Protein AF-0000000085037116 (afdb_homodimer)

Organism: Levilactobacillus brevis (strain ATCC 367 / BCRC 12310 / CIP 105137 / JCM 1170 / LMG 11437 / NCIMB 947 / NCTC 947) (NCBI:txid387344)

Solvent-accessible surface area (backbone atoms only — not comparable to full-atom values): 24821 Å² total; per-residue (Å²): 134,81,80,67,75,76,75,66,84,79,74,69,48,64,52,54,44,51,64,60,70,48,54,74,68,50,36,46,44,48,52,26,29,46,36,23,6,33,44,52,35,49,50,33,51,74,68,63,47,57,73,60,57,62,38,76,63,32,55,80,48,48,65,59,48,30,41,39,28,23,51,41,30,49,51,50,33,28,77,65,63,71,42,79,32,45,73,47,79,44,70,36,85,89,78,62,47,48,45,60,32,36,27,33,80,87,57,38,38,38,30,38,73,44,74,32,85,52,90,77,42,43,65,75,88,40,72,64,55,49,46,48,40,39,54,30,53,45,67,66,70,70,77,80,70,78,76,69,70,75,65,28,42,53,34,35,39,37,34,22,47,101,51,75,50,62,73,42,39,33,38,26,28,59,40,97,82,36,34,60,71,18,68,37,61,48,62,72,66,50,76,74,56,54,75,64,58,52,49,51,30,47,49,52,15,44,51,59,50,62,58,45,74,66,56,51,52,52,48,52,53,47,58,67,71,94,132,83,79,68,76,75,74,65,84,80,74,66,49,64,51,54,44,51,63,60,71,49,53,74,68,50,37,47,45,49,52,27,28,45,38,23,7,31,43,51,34,50,51,34,52,76,69,64,47,56,72,60,57,61,39,76,64,32,54,81,48,47,66,58,50,31,43,39,27,23,51,43,30,48,50,50,34,29,76,66,61,71,42,79,32,45,75,46,80,44,68,36,83,90,77,63,47,48,46,60,33,36,28,33,81,85,57,37,38,38,29,38,73,43,73,32,86,51,91,77,42,42,65,75,89,39,72,63,55,49,47,48,40,40,56,29,56,44,70,67,70,71,78,82,72,77,75,69,70,77,64,28,42,52,34,37,38,36,34,22,52,99,47,75,50,62,73,44,39,31,38,27,28,60,39,97,82,37,32,61,71,17,68,36,61,48,64,72,64,51,76,73,56,54,76,64,57,51,50,49,31,48,50,52,14,41,52,60,48,60,58,43,74,64,57,49,50,51,48,52,54,48,59,68,71,96

Sequence (452 aa):
MKKVPYFSASSKSSQQLVQTLLTNSEQRLLIGIVSAGYQAEKRYVTTNAPDWLRIDRAAKLYPELKNMAVEFSLRRACDRHIIPFSYEIGTIESNKNKYLKLINKDSHVVLTVNQTPSDKRASRNAKFRTNLFDQCENKLVLFDDEVRSEDFMYLELNHGYQTEKPAFTVIGKPDTNGSWEARLNLQNNVQLISAGEKQDIKTTSREVASFSADEFKQYQEFNIEGMKKVPYFSASSKSSQQLVQTLLTNSEQRLLIGIVSAGYQAEKRYVTTNAPDWLRIDRAAKLYPELKNMAVEFSLRRACDRHIIPFSYEIGTIESNKNKYLKLINKDSHVVLTVNQTPSDKRASRNAKFR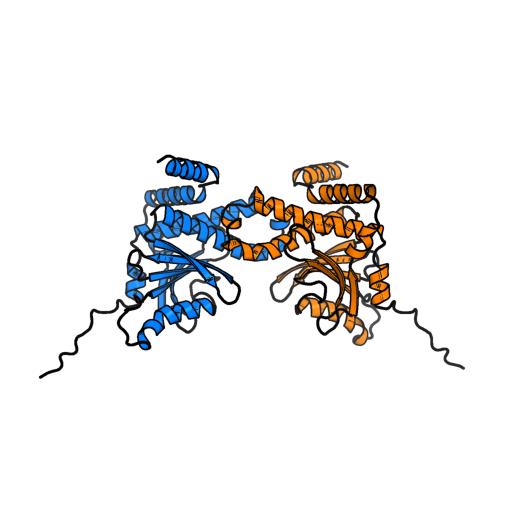TNLFDQCENKLVLFDDEVRSEDFMYLELNHGYQTEKPAFTVIGKPDTNGSWEARLNLQNNVQLISAGEKQDIKTTSREVASFSADEFKQYQEFNIEG

Foldseek 3Di:
DPPPPPPDDPPPQLANCQVVVDDLLLLLLLQLLLLLLLQLLVCCQVPPDDPVCVDPVNVVCSFVSSQVSSLQSVQLCQVVVVHQWHWDWDADPPPRDIFIWTAGPVRQEIETEEEDADPFFADPDDVVVVVVQCCLVVVPPDDPDPPPPRRHHYKYFYFDDPDSHTPWTKIAHHDPVRGGPYMDTSVVSVVVDDPVSNVVSNVVSNVSSVCPPVVVVVVVVVVVVD/DPPPPPPPDPPPQLANCQVVVDDLLLLLLLQLQLLLLLQLLVCCQVPPDDPVCVDPVNVVCSQVSSQVSSLQSVQLCQVVVVHQWHWDWDADPPPRDIFIWTAGPVRQEIETEEEDADPFFADPDDVVLVVVQCCLVVVPPDDPDPPPPRRHHYKYWYFDDPDSHTPWTKIFHHDPVRGGPYMDTSVVSVVVDDPVSNVVSNVVSNCSSVPPPVVVVVVVVVVVVD

Secondary structure (DSSP, 8-state):
--------S----HHHHHHHSS-HHHHHHHHHHHHHHHHHHHHIIIIIS-GGGSSGGGGGGHHHHHHHHHHHHHHHHHHTT-SSEEEEEEE-TTT--EEEEEEETTS-EEEEEEE-S-SSSPPP--HHHHHHHHHHHHTTTS--SS-----PEEEEEEEE-SSSS-SEEEEEEE-TTSSEEEEEETTTTGGGS-HHHHHHHHHHHHHHH---HHHHHHHHHHHHH-/-------------HHHHHHHSS-HHHHHHHHHHHHHHHHHHHHIIIIIS-GGGSSGGGGGGHHHHHHHHHHHHHHHHHHTT-SSEEEEEEE-TTT--EEEEEEETTS-EEEEEEE-S-SSSPPP--HHHHHHHHHHHHTTTS--SS-----PEEEEEEEE-SSSS-SEEEEEEE-TTSSEEEEEETTTTGGGS-HHHHHHHHHHHHHHH---HHHHHHHHHHHHH-

Radius of gyration: 27.89 Å; Cα contacts (8 Å, |Δi|>4): 646; chains: 2; bounding box: 42×100×88 Å

pLDDT: mean 73.47, std 22.2, range [28.2, 96.06]

Nearest PDB structures (foldseek):
  7fiw-assembly1_A  TM=3.037E-01  e=3.972E-02  Wolbachia endosymbiont of Culex quinquefasciatus Pel
  7fiv-assembly1_B  TM=3.360E-01  e=9.199E-02  Wolbachia endosymbiont of Culex pipiens
  7et0-assembly2_C  TM=2.530E-01  e=5.361E-02  Wolbachia endosymbiont of Culex quinquefasciatus Pel
  2yxr-assembly4_A  TM=3.923E-01  e=3.366E+00  Methanocaldococcus jannaschii
  8bqs-assembly1_Dc  TM=2.519E-01  e=2.648E+00  Tetrahymena thermophila SB210

Structure (mmCIF, N/CA/C/O backbone):
data_AF-0000000085037116-model_v1
#
loop_
_entity.id
_entity.type
_entity.pdbx_description
1 polymer 'Uncharacterized protein'
#
loop_
_atom_site.group_PDB
_atom_site.id
_atom_site.type_symbol
_atom_site.label_atom_id
_atom_site.label_alt_id
_atom_site.label_comp_id
_atom_site.label_asym_id
_atom_site.label_entity_id
_atom_site.label_seq_id
_atom_site.pdbx_PDB_ins_code
_atom_site.Cartn_x
_atom_site.Cartn_y
_atom_site.Cartn_z
_atom_site.occupancy
_atom_site.B_iso_or_equiv
_atom_site.auth_seq_id
_atom_site.auth_comp_id
_atom_site.auth_asym_id
_atom_site.auth_atom_id
_atom_site.pdbx_PDB_model_num
ATOM 1 N N . MET A 1 1 ? 7.461 35.625 54.969 1 31.06 1 MET A N 1
ATOM 2 C CA . MET A 1 1 ? 7.57 35.969 53.531 1 31.06 1 MET A CA 1
ATOM 3 C C . MET A 1 1 ? 6.711 35.062 52.688 1 31.06 1 MET A C 1
ATOM 5 O O . MET A 1 1 ? 6.848 33.844 52.75 1 31.06 1 MET A O 1
ATOM 9 N N . LYS A 1 2 ? 5.492 35.531 52.281 1 30.12 2 LYS A N 1
ATOM 10 C CA . LYS A 1 2 ? 4.414 34.812 51.625 1 30.12 2 LYS A CA 1
ATOM 11 C C . LYS A 1 2 ? 4.832 34.344 50.25 1 30.12 2 LYS A C 1
ATOM 13 O O . LYS A 1 2 ? 5.273 35.125 49.406 1 30.12 2 LYS A O 1
ATOM 18 N N . LYS A 1 3 ? 5.293 33.125 50.156 1 38.59 3 LYS A N 1
ATOM 19 C CA . LYS A 1 3 ? 5.602 32.469 48.875 1 38.59 3 LYS A CA 1
ATOM 20 C C . LYS A 1 3 ? 4.492 32.719 47.875 1 38.59 3 LYS A C 1
ATOM 22 O O . LYS A 1 3 ? 3.361 32.281 48.062 1 38.59 3 LYS A O 1
ATOM 27 N N . VAL A 1 4 ? 4.504 33.938 47.312 1 31.28 4 VAL A N 1
ATOM 28 C CA . VAL A 1 4 ? 3.547 34.156 46.219 1 31.28 4 VAL A CA 1
ATOM 29 C C . VAL A 1 4 ? 3.678 33.094 45.156 1 31.28 4 VAL A C 1
ATOM 31 O O . VAL A 1 4 ? 4.773 32.812 44.656 1 31.28 4 VAL A O 1
ATOM 34 N N . PRO A 1 5 ? 2.779 32.156 45.156 1 34.25 5 PRO A N 1
ATOM 35 C CA . PRO A 1 5 ? 2.855 31.109 44.125 1 34.25 5 PRO A CA 1
ATOM 36 C C . PRO A 1 5 ? 3.068 31.688 42.719 1 34.25 5 PRO A C 1
ATOM 38 O O . PRO A 1 5 ? 2.383 32.625 42.312 1 34.25 5 PRO A O 1
ATOM 41 N N . TYR A 1 6 ? 4.266 31.922 42.281 1 29.92 6 TYR A N 1
ATOM 42 C CA . TYR A 1 6 ? 4.586 32.25 40.906 1 29.92 6 TYR A CA 1
ATOM 43 C C . TYR A 1 6 ? 3.686 31.516 39.938 1 29.92 6 TYR A C 1
ATOM 45 O O . TYR A 1 6 ? 3.68 30.281 39.906 1 29.92 6 TYR A O 1
ATOM 53 N N . PHE A 1 7 ? 2.369 31.922 39.781 1 31.59 7 PHE A N 1
ATOM 54 C CA . PHE A 1 7 ? 1.573 31.469 38.625 1 31.59 7 PHE A CA 1
ATOM 55 C C . PHE A 1 7 ? 2.408 31.453 37.375 1 31.59 7 PHE A C 1
ATOM 57 O O . PHE A 1 7 ? 2.916 32.5 36.938 1 31.59 7 PHE A O 1
ATOM 64 N N . SER A 1 8 ? 3.328 30.609 37.188 1 34.94 8 SER A N 1
ATOM 65 C CA . SER A 1 8 ? 4.016 30.422 35.906 1 34.94 8 SER A CA 1
ATOM 66 C C . SER A 1 8 ? 3.109 30.781 34.719 1 34.94 8 SER A C 1
ATOM 68 O O . SER A 1 8 ? 1.883 30.734 34.844 1 34.94 8 SER A O 1
ATOM 70 N N . ALA A 1 9 ? 3.428 31.562 33.781 1 36.31 9 ALA A N 1
ATOM 71 C CA . ALA A 1 9 ? 2.809 31.938 32.5 1 36.31 9 ALA A CA 1
ATOM 72 C C . ALA A 1 9 ? 1.875 30.844 32 1 36.31 9 ALA A C 1
ATOM 74 O O . ALA A 1 9 ? 2.234 29.672 32 1 36.31 9 ALA A O 1
ATOM 75 N N . SER A 1 10 ? 0.5 30.875 31.938 1 38.75 10 SER A N 1
ATOM 76 C CA . SER A 1 10 ? -0.692 30.062 31.703 1 38.75 10 SER A CA 1
ATOM 77 C C . SER A 1 10 ? -0.528 29.172 30.484 1 38.75 10 SER A C 1
ATOM 79 O O . SER A 1 10 ? -0.343 29.656 29.375 1 38.75 10 SER A O 1
ATOM 81 N N . SER A 1 11 ? 0.218 28.031 30.469 1 47.56 11 SER A N 1
ATOM 82 C CA . SER A 1 11 ? 0.245 26.922 29.516 1 47.56 11 SER A CA 1
ATOM 83 C C . SER A 1 11 ? -1.082 26.797 28.766 1 47.56 11 SER A C 1
ATOM 85 O O . SER A 1 11 ? -2.141 26.703 29.391 1 47.56 11 SER A O 1
ATOM 87 N N . LYS A 1 12 ? -1.271 27.578 27.656 1 59.88 12 LYS A N 1
ATOM 88 C CA . LYS A 1 12 ? -2.482 27.453 26.844 1 59.88 12 LYS A CA 1
ATOM 89 C C . LYS A 1 12 ? -3.037 26.031 26.906 1 59.88 12 LYS A C 1
ATOM 91 O O . LYS A 1 12 ? -2.289 25.062 26.75 1 59.88 12 LYS A O 1
ATOM 96 N N . SER A 1 13 ? -4.25 25.906 27.438 1 80.81 13 SER A N 1
ATOM 97 C CA . SER A 1 13 ? -4.938 24.625 27.422 1 80.81 13 SER A CA 1
ATOM 98 C C . SER A 1 13 ? -4.895 24 26.031 1 80.81 13 SER A C 1
ATOM 100 O O . SER A 1 13 ? -4.668 24.688 25.031 1 80.81 13 SER A O 1
ATOM 102 N N . SER A 1 14 ? -4.699 22.734 25.984 1 81.88 14 SER A N 1
ATOM 103 C CA . SER A 1 14 ? -4.758 22 24.719 1 81.88 14 SER A CA 1
ATOM 104 C C . SER A 1 14 ? -5.891 22.516 23.844 1 81.88 14 SER A C 1
ATOM 106 O O . SER A 1 14 ? -5.738 22.609 22.625 1 81.88 14 SER A O 1
ATOM 108 N N . GLN A 1 15 ? -6.91 22.984 24.469 1 88.56 15 GLN A N 1
ATOM 109 C CA . GLN A 1 15 ? -8.07 23.484 23.734 1 88.56 15 GLN A CA 1
ATOM 110 C C . GLN A 1 15 ? -7.762 24.812 23.062 1 88.56 15 GLN A C 1
ATOM 112 O O . GLN A 1 15 ? -8.086 25.016 21.891 1 88.56 15 GLN A O 1
ATOM 117 N N . GLN A 1 16 ? -7.25 25.703 23.828 1 90.06 16 GLN A N 1
ATOM 118 C CA . GLN A 1 16 ? -6.914 27.016 23.281 1 90.06 16 GLN A CA 1
ATOM 119 C C . GLN A 1 16 ? -5.879 26.906 22.156 1 90.06 16 GLN A C 1
ATOM 121 O O . GLN A 1 16 ? -5.957 27.609 21.156 1 90.06 16 GLN A O 1
ATOM 126 N N . LEU A 1 17 ? -4.945 26.047 22.391 1 88 17 LEU A N 1
ATOM 127 C CA . LEU A 1 17 ? -3.898 25.859 21.391 1 88 17 LEU A CA 1
ATOM 128 C C . LEU A 1 17 ? -4.492 25.406 20.062 1 88 17 LEU A C 1
ATOM 130 O O . LEU A 1 17 ? -4.199 25.984 19.016 1 88 17 LEU A O 1
ATOM 134 N N . VAL A 1 18 ? -5.316 24.438 20.125 1 91.5 18 VAL A N 1
ATOM 135 C CA . VAL A 1 18 ? -5.91 23.859 18.922 1 91.5 18 VAL A CA 1
ATOM 136 C C . VAL A 1 18 ? -6.777 24.906 18.219 1 91.5 18 VAL A C 1
ATOM 138 O O . VAL A 1 18 ? -6.777 25 16.984 1 91.5 18 VAL A O 1
ATOM 141 N N . GLN A 1 19 ? -7.402 25.75 19 1 90.44 19 GLN A N 1
ATOM 142 C CA . GLN A 1 19 ? -8.328 26.734 18.453 1 90.44 19 GLN A CA 1
ATOM 143 C C . GLN A 1 19 ? -7.586 27.922 17.828 1 90.44 19 GLN A C 1
ATOM 145 O O . GLN A 1 19 ? -8.102 28.594 16.938 1 90.44 19 GLN A O 1
ATOM 150 N N . THR A 1 20 ? -6.383 28.141 18.297 1 91.25 20 THR A N 1
ATOM 151 C CA . THR A 1 20 ? -5.695 29.344 17.875 1 91.25 20 THR A CA 1
ATOM 152 C C . THR A 1 20 ? -4.504 29.016 16.969 1 91.25 20 THR A C 1
ATOM 154 O O . THR A 1 20 ? -3.816 29.922 16.484 1 91.25 20 THR A O 1
ATOM 157 N N . LEU A 1 21 ? -4.32 27.781 16.781 1 92.5 21 LEU A N 1
ATOM 158 C CA . LEU A 1 21 ? -3.158 27.344 16.031 1 92.5 21 LEU A CA 1
ATOM 159 C C . LEU A 1 21 ? -3.174 27.922 14.617 1 92.5 21 LEU A C 1
ATOM 161 O O . LEU A 1 21 ? -2.127 28.297 14.078 1 92.5 21 LEU A O 1
ATOM 165 N N . LEU A 1 22 ? -4.352 28.016 14.062 1 92.88 22 LEU A N 1
ATOM 166 C CA . LEU A 1 22 ? -4.535 28.5 12.703 1 92.88 22 LEU A CA 1
ATOM 167 C C . LEU A 1 22 ? -5.57 29.609 12.656 1 92.88 22 LEU A C 1
ATOM 169 O O . LEU A 1 22 ? -6.59 29.547 13.344 1 92.88 22 LEU A O 1
ATOM 173 N N . THR A 1 23 ? -5.234 30.609 11.844 1 89.81 23 THR A N 1
ATOM 174 C CA . THR A 1 23 ? -6.27 31.594 11.539 1 89.81 23 THR A CA 1
ATOM 175 C C . THR A 1 23 ? -7.371 30.969 10.688 1 89.81 23 THR A C 1
ATOM 177 O O . THR A 1 23 ? -7.195 29.875 10.133 1 89.81 23 THR A O 1
ATOM 180 N N . ASN A 1 24 ? -8.469 31.672 10.578 1 86.62 24 ASN A N 1
ATOM 181 C CA . ASN A 1 24 ? -9.562 31.188 9.75 1 86.62 24 ASN A CA 1
ATOM 182 C C . ASN A 1 24 ? -9.133 30.984 8.297 1 86.62 24 ASN A C 1
ATOM 184 O O . ASN A 1 24 ? -9.508 30 7.66 1 86.62 24 ASN A O 1
ATOM 188 N N . SER A 1 25 ? -8.367 31.906 7.824 1 84.56 25 SER A N 1
ATOM 189 C CA . SER A 1 25 ? -7.883 31.797 6.449 1 84.56 25 SER A CA 1
ATOM 190 C C . SER A 1 25 ? -6.957 30.609 6.273 1 84.56 25 SER A C 1
ATOM 192 O O . SER A 1 25 ? -7.043 29.891 5.273 1 84.56 25 SER A O 1
ATOM 194 N N . GLU A 1 26 ? -6.117 30.391 7.227 1 88.44 26 GLU A N 1
ATOM 195 C CA . GLU A 1 26 ? -5.195 29.266 7.176 1 88.44 26 GLU A CA 1
ATOM 196 C C . GLU A 1 26 ? -5.941 27.938 7.262 1 88.44 26 GLU A C 1
ATOM 198 O O . GLU A 1 26 ? -5.547 26.953 6.629 1 88.44 26 GLU A O 1
ATOM 203 N N . GLN A 1 27 ? -7.023 27.906 8.023 1 92 27 GLN A N 1
ATOM 204 C CA . GLN A 1 27 ? -7.871 26.719 8.109 1 92 27 GLN A CA 1
ATOM 205 C C . GLN A 1 27 ? -8.469 26.359 6.75 1 92 27 GLN A C 1
ATOM 207 O O . GLN A 1 27 ? -8.438 25.203 6.332 1 92 27 GLN A O 1
ATOM 212 N N . ARG A 1 28 ? -8.867 27.359 6.117 1 86.81 28 ARG A N 1
ATOM 213 C CA . ARG A 1 28 ? -9.461 27.141 4.801 1 86.81 28 ARG A CA 1
ATOM 214 C C . ARG A 1 28 ? -8.422 26.641 3.807 1 86.81 28 ARG A C 1
ATOM 216 O O . ARG A 1 28 ? -8.711 25.766 2.99 1 86.81 28 ARG A O 1
ATOM 223 N N . LEU A 1 29 ? -7.297 27.25 3.857 1 87.94 29 LEU A N 1
ATOM 224 C CA . LEU A 1 29 ? -6.219 26.812 2.982 1 87.94 29 LEU A CA 1
ATOM 225 C C . LEU A 1 29 ? -5.879 25.344 3.23 1 87.94 29 LEU A C 1
ATOM 227 O O . LEU A 1 29 ? -5.699 24.578 2.281 1 87.94 29 LEU A O 1
ATOM 231 N N . LEU A 1 30 ? -5.867 24.953 4.457 1 93.06 30 LEU A N 1
ATOM 232 C CA . LEU A 1 30 ? -5.531 23.578 4.816 1 93.06 30 LEU A CA 1
ATOM 233 C C . LEU A 1 30 ? -6.586 22.609 4.293 1 93.06 30 LEU A C 1
ATOM 235 O O . LEU A 1 30 ? -6.25 21.547 3.766 1 93.06 30 LEU A O 1
ATOM 239 N N . ILE A 1 31 ? -7.793 23 4.395 1 91.25 31 ILE A N 1
ATOM 240 C CA . ILE A 1 31 ? -8.875 22.188 3.875 1 91.25 31 ILE A CA 1
ATOM 241 C C . ILE A 1 31 ? -8.719 22 2.367 1 91.25 31 ILE A C 1
ATOM 243 O O . ILE A 1 31 ? -8.867 20.891 1.848 1 91.25 31 ILE A O 1
ATOM 247 N N . GLY A 1 32 ? -8.43 23.062 1.743 1 88 32 GLY A N 1
ATOM 248 C CA . GLY A 1 32 ? -8.219 23.016 0.305 1 88 32 GLY A CA 1
ATOM 249 C C . GLY A 1 32 ? -7.062 22.109 -0.097 1 88 32 GLY A C 1
ATOM 250 O O . GLY A 1 32 ? -7.152 21.375 -1.078 1 88 32 GLY A O 1
ATOM 251 N N . ILE A 1 33 ? -6 22.188 0.64 1 92.06 33 ILE A N 1
ATOM 252 C CA . ILE A 1 33 ? -4.797 21.406 0.347 1 92.06 33 ILE A CA 1
ATOM 253 C C . ILE A 1 33 ? -5.082 19.922 0.537 1 92.06 33 ILE A C 1
ATOM 255 O O . ILE A 1 33 ? -4.695 19.094 -0.295 1 92.06 33 ILE A O 1
ATOM 259 N N . VAL A 1 34 ? -5.762 19.594 1.636 1 94.19 34 VAL A N 1
ATOM 260 C CA . VAL A 1 34 ? -6.137 18.203 1.872 1 94.19 34 VAL A CA 1
ATOM 261 C C . VAL A 1 34 ? -7.051 17.703 0.75 1 94.19 34 VAL A C 1
ATOM 263 O O . VAL A 1 34 ? -6.844 16.625 0.2 1 94.19 34 VAL A O 1
ATOM 266 N N . SER A 1 35 ? -7.953 18.5 0.36 1 90.69 35 SER A N 1
ATOM 267 C CA . SER A 1 35 ? -8.867 18.156 -0.725 1 90.69 35 SER A CA 1
ATOM 268 C C . SER A 1 35 ? -8.117 17.969 -2.037 1 90.69 35 SER A C 1
ATOM 270 O O . SER A 1 35 ? -8.445 17.062 -2.816 1 90.69 35 SER A O 1
ATOM 272 N N . ALA A 1 36 ? -7.172 18.75 -2.246 1 89.75 36 ALA A N 1
ATOM 273 C CA . ALA A 1 36 ? -6.359 18.625 -3.449 1 89.75 36 ALA A CA 1
ATOM 274 C C . ALA A 1 36 ? -5.633 17.281 -3.473 1 89.75 36 ALA A C 1
ATOM 276 O O . ALA A 1 36 ? -5.48 16.672 -4.531 1 89.75 36 ALA A O 1
ATOM 277 N N . GLY A 1 37 ? -5.156 16.859 -2.32 1 93.06 37 GLY A N 1
ATOM 278 C CA . GLY A 1 37 ? -4.551 15.547 -2.232 1 93.06 37 GLY A CA 1
ATOM 279 C C . GLY A 1 37 ? -5.5 14.422 -2.619 1 93.06 37 GLY A C 1
ATOM 280 O O . GLY A 1 37 ? -5.125 13.516 -3.367 1 93.06 37 GLY A O 1
ATOM 281 N N . TYR A 1 38 ? -6.727 14.547 -2.16 1 92.88 38 TYR A N 1
ATOM 282 C CA . TYR A 1 38 ? -7.75 13.57 -2.518 1 92.88 38 TYR A CA 1
ATOM 283 C C . TYR A 1 38 ? -7.984 13.555 -4.023 1 92.88 38 TYR A C 1
ATOM 285 O O . TYR A 1 38 ? -8.062 12.484 -4.629 1 92.88 38 TYR A O 1
ATOM 293 N N . GLN A 1 39 ? -8.031 14.68 -4.57 1 90.06 39 GLN A N 1
ATOM 294 C CA . GLN A 1 39 ? -8.281 14.781 -6.004 1 90.06 39 GLN A CA 1
ATOM 295 C C . GLN A 1 39 ? -7.113 14.219 -6.809 1 90.06 39 GLN A C 1
ATOM 297 O O . GLN A 1 39 ? -7.316 13.555 -7.828 1 90.06 39 GLN A O 1
ATOM 302 N N . ALA A 1 40 ? -5.973 14.539 -6.371 1 90.62 40 ALA A N 1
ATOM 303 C CA . ALA A 1 40 ? -4.789 14.016 -7.047 1 90.62 40 ALA A CA 1
ATOM 304 C C . ALA A 1 40 ? -4.789 12.484 -7.051 1 90.62 40 ALA A C 1
ATOM 306 O O . ALA A 1 40 ? -4.504 11.859 -8.078 1 90.62 40 ALA A O 1
ATOM 307 N N . GLU A 1 41 ? -5.074 11.938 -5.926 1 92.19 41 GLU A N 1
ATOM 308 C CA . GLU A 1 41 ? -5.137 10.484 -5.82 1 92.19 41 GLU A CA 1
ATOM 309 C C . GLU A 1 41 ? -6.242 9.914 -6.707 1 92.19 41 GLU A C 1
ATOM 311 O O . GLU A 1 41 ? -6.035 8.914 -7.398 1 92.19 41 GLU A O 1
ATOM 316 N N . LYS A 1 42 ? -7.402 10.5 -6.699 1 90.38 42 LYS A N 1
ATOM 317 C CA . LYS A 1 42 ? -8.516 10.031 -7.516 1 90.38 42 LYS A CA 1
ATOM 318 C C . LYS A 1 42 ? -8.164 10.07 -9 1 90.38 42 LYS A C 1
ATOM 320 O O . LYS A 1 42 ? -8.414 9.102 -9.727 1 90.38 42 LYS A O 1
ATOM 325 N N . ARG A 1 43 ? -7.672 11.148 -9.406 1 88.19 43 ARG A N 1
ATOM 326 C CA . ARG A 1 43 ? -7.258 11.281 -10.797 1 88.19 43 ARG A CA 1
ATOM 327 C C . ARG A 1 43 ? -6.234 10.211 -11.172 1 88.19 43 ARG A C 1
ATOM 329 O O . ARG A 1 43 ? -6.32 9.609 -12.242 1 88.19 43 ARG A O 1
ATOM 336 N N . TYR A 1 44 ? -5.359 9.953 -10.344 1 90.56 44 TYR A N 1
ATOM 337 C CA . TYR A 1 44 ? -4.328 8.953 -10.57 1 90.56 44 TYR A CA 1
ATOM 338 C C . TYR A 1 44 ? -4.941 7.562 -10.695 1 90.56 44 TYR A C 1
ATOM 340 O O . TYR A 1 44 ? -4.715 6.863 -11.688 1 90.56 44 TYR A O 1
ATOM 348 N N . VAL A 1 45 ? -5.699 7.199 -9.766 1 90.88 45 VAL A N 1
ATOM 349 C CA . VAL A 1 45 ? -6.238 5.844 -9.711 1 90.88 45 VAL A CA 1
ATOM 350 C C . VAL A 1 45 ? -7.195 5.625 -10.883 1 90.88 45 VAL A C 1
ATOM 352 O O . VAL A 1 45 ? -7.266 4.523 -11.438 1 90.88 45 VAL A O 1
ATOM 355 N N . THR A 1 46 ? -7.871 6.656 -11.281 1 88.94 46 THR A N 1
ATOM 356 C CA . THR A 1 46 ? -8.906 6.48 -12.297 1 88.94 46 THR A CA 1
ATOM 357 C C . THR A 1 46 ? -8.32 6.633 -13.695 1 88.94 46 THR A C 1
ATOM 359 O O . THR A 1 46 ? -8.812 6.02 -14.648 1 88.94 46 THR A O 1
ATOM 362 N N . THR A 1 47 ? -7.238 7.352 -13.797 1 87.31 47 THR A N 1
ATOM 363 C CA . THR A 1 47 ? -6.836 7.711 -15.156 1 87.31 47 THR A CA 1
ATOM 364 C C . THR A 1 47 ? -5.402 7.266 -15.43 1 87.31 47 THR A C 1
ATOM 366 O O . THR A 1 47 ? -5.086 6.812 -16.531 1 87.31 47 THR A O 1
ATOM 369 N N . ASN A 1 48 ? -4.551 7.332 -14.469 1 87.75 48 ASN A N 1
ATOM 370 C CA . ASN A 1 48 ? -3.123 7.258 -14.773 1 87.75 48 ASN A CA 1
ATOM 371 C C . ASN A 1 48 ? -2.506 5.969 -14.242 1 87.75 48 ASN A C 1
ATOM 373 O O . ASN A 1 48 ? -1.433 5.559 -14.688 1 87.75 48 ASN A O 1
ATOM 377 N N . ALA A 1 49 ? -3.158 5.398 -13.352 1 91.62 49 ALA A N 1
ATOM 378 C CA . ALA A 1 49 ? -2.596 4.203 -12.734 1 91.62 49 ALA A CA 1
ATOM 379 C C . ALA A 1 49 ? -2.568 3.039 -13.727 1 91.62 49 ALA A C 1
ATOM 381 O O . ALA A 1 49 ? -3.428 2.945 -14.602 1 91.62 49 ALA A O 1
ATOM 382 N N . PRO A 1 50 ? -1.543 2.219 -13.625 1 91.94 50 PRO A N 1
ATOM 383 C CA . PRO A 1 50 ? -1.57 1.012 -14.453 1 91.94 50 PRO A CA 1
ATOM 384 C C . PRO A 1 50 ? -2.768 0.114 -14.148 1 91.94 50 PRO A C 1
ATOM 386 O O . PRO A 1 50 ? -3.383 0.24 -13.094 1 91.94 50 PRO A O 1
ATOM 389 N N . ASP A 1 51 ? -3.033 -0.825 -15.031 1 89.38 51 ASP A N 1
ATOM 390 C CA . ASP A 1 51 ? -4.223 -1.669 -14.953 1 89.38 51 ASP A CA 1
ATOM 391 C C . ASP A 1 51 ? -4.242 -2.457 -13.641 1 89.38 51 ASP A C 1
ATOM 393 O O . ASP A 1 51 ? -5.293 -2.607 -13.016 1 89.38 51 ASP A O 1
ATOM 397 N N . TRP A 1 52 ? -3.119 -2.887 -13.258 1 89.81 52 TRP A N 1
ATOM 398 C CA . TRP A 1 52 ? -3.078 -3.785 -12.109 1 89.81 52 TRP A CA 1
ATOM 399 C C . TRP A 1 52 ? -3.305 -3.018 -10.812 1 89.81 52 TRP A C 1
ATOM 401 O O . TRP A 1 52 ? -3.469 -3.621 -9.75 1 89.81 52 TRP A O 1
ATOM 411 N N . LEU A 1 53 ? -3.344 -1.677 -10.906 1 92.12 53 LEU A N 1
ATOM 412 C CA . LEU A 1 53 ? -3.678 -0.861 -9.75 1 92.12 53 LEU A CA 1
ATOM 413 C C . LEU A 1 53 ? -5.117 -0.367 -9.828 1 92.12 53 LEU A C 1
ATOM 415 O O . LEU A 1 53 ? -5.582 0.353 -8.938 1 92.12 53 LEU A O 1
ATOM 419 N N . ARG A 1 54 ? -5.82 -0.739 -10.828 1 89.12 54 ARG A N 1
ATOM 420 C CA . ARG A 1 54 ? -7.195 -0.281 -11.008 1 89.12 54 ARG A CA 1
ATOM 421 C C . ARG A 1 54 ? -8.18 -1.429 -10.828 1 89.12 54 ARG A C 1
ATOM 423 O O . ARG A 1 54 ? -9.32 -1.352 -11.289 1 89.12 54 ARG A O 1
ATOM 430 N N . ILE A 1 55 ? -7.762 -2.471 -10.242 1 85.38 55 ILE A N 1
ATOM 431 C CA . ILE A 1 55 ? -8.609 -3.631 -10 1 85.38 55 ILE A CA 1
ATOM 432 C C . ILE A 1 55 ? -8.891 -3.76 -8.508 1 85.38 55 ILE A C 1
ATOM 434 O O . ILE A 1 55 ? -8.211 -3.139 -7.684 1 85.38 55 ILE A O 1
ATOM 438 N N . ASP A 1 56 ? -9.875 -4.543 -8.195 1 85.38 56 ASP A N 1
ATOM 439 C CA . ASP A 1 56 ? -10.328 -4.707 -6.82 1 85.38 56 ASP A CA 1
ATOM 440 C C . ASP A 1 56 ? -9.188 -5.172 -5.914 1 85.38 56 ASP A C 1
ATOM 442 O O . ASP A 1 56 ? -9.141 -4.816 -4.734 1 85.38 56 ASP A O 1
ATOM 446 N N . ARG A 1 57 ? -8.312 -5.898 -6.441 1 88.44 57 ARG A N 1
ATOM 447 C CA . ARG A 1 57 ? -7.156 -6.395 -5.715 1 88.44 57 ARG A CA 1
ATOM 448 C C . ARG A 1 57 ? -6.332 -5.246 -5.141 1 88.44 57 ARG A C 1
ATOM 450 O O . ARG A 1 57 ? -5.742 -5.371 -4.066 1 88.44 57 ARG A O 1
ATOM 457 N N . ALA A 1 58 ? -6.383 -4.148 -5.809 1 90.12 58 ALA A N 1
ATOM 458 C CA . ALA A 1 58 ? -5.535 -3.023 -5.422 1 90.12 58 ALA A CA 1
ATOM 459 C C . ALA A 1 58 ? -6.27 -2.09 -4.465 1 90.12 58 ALA A C 1
ATOM 461 O O . ALA A 1 58 ? -5.684 -1.139 -3.941 1 90.12 58 ALA A O 1
ATOM 462 N N . ALA A 1 59 ? -7.559 -2.342 -4.172 1 86.69 59 ALA A N 1
ATOM 463 C CA . ALA A 1 59 ? -8.398 -1.45 -3.373 1 86.69 59 ALA A CA 1
ATOM 464 C C . ALA A 1 59 ? -7.809 -1.245 -1.98 1 86.69 59 ALA A C 1
ATOM 466 O O . ALA A 1 59 ? -7.949 -0.171 -1.392 1 86.69 59 ALA A O 1
ATOM 467 N N . LYS A 1 60 ? -7.098 -2.189 -1.511 1 86.69 60 LYS A N 1
ATOM 468 C CA . LYS A 1 60 ? -6.527 -2.133 -0.168 1 86.69 60 LYS A CA 1
ATOM 469 C C . LYS A 1 60 ? -5.445 -1.059 -0.076 1 86.69 60 LYS A C 1
ATOM 471 O O . LYS A 1 60 ? -5.082 -0.63 1.021 1 86.69 60 LYS A O 1
ATOM 476 N N . LEU A 1 61 ? -4.91 -0.63 -1.193 1 89.44 61 LEU A N 1
ATOM 477 C CA . LEU A 1 61 ? -3.82 0.341 -1.212 1 89.44 61 LEU A CA 1
ATOM 478 C C . LEU A 1 61 ? -4.363 1.767 -1.231 1 89.44 61 LEU A C 1
ATOM 480 O O . LEU A 1 61 ? -3.631 2.719 -0.953 1 89.44 61 LEU A O 1
ATOM 484 N N . TYR A 1 62 ? -5.625 1.963 -1.552 1 88.56 62 TYR A N 1
ATOM 485 C CA . TYR A 1 62 ? -6.164 3.277 -1.884 1 88.56 62 TYR A CA 1
ATOM 486 C C . TYR A 1 62 ? -6.105 4.211 -0.681 1 88.56 62 TYR A C 1
ATOM 488 O O . TYR A 1 62 ? -5.734 5.379 -0.812 1 88.56 62 TYR A O 1
ATOM 496 N N . PRO A 1 63 ? -6.414 3.717 0.49 1 87.25 63 PRO A N 1
ATOM 497 C CA . PRO A 1 63 ? -6.309 4.617 1.64 1 87.25 63 PRO A CA 1
ATOM 498 C C . PRO A 1 63 ? -4.895 5.156 1.843 1 87.25 63 PRO A C 1
ATOM 500 O O . PRO A 1 63 ? -4.715 6.344 2.129 1 87.25 63 PRO A O 1
ATOM 503 N N . GLU A 1 64 ? -3.914 4.293 1.696 1 90.5 64 GLU A N 1
ATOM 504 C CA . GLU A 1 64 ? -2.525 4.715 1.85 1 90.5 64 GLU A CA 1
ATOM 505 C C . GLU A 1 64 ? -2.109 5.66 0.729 1 90.5 64 GLU A C 1
ATOM 507 O O . GLU A 1 64 ? -1.394 6.637 0.966 1 90.5 64 GLU A O 1
ATOM 512 N N . LEU A 1 65 ? -2.514 5.359 -0.478 1 91.94 65 LEU A N 1
ATOM 513 C CA . LEU A 1 65 ? -2.236 6.242 -1.607 1 91.94 65 LEU A CA 1
ATOM 514 C C . LEU A 1 65 ? -2.818 7.633 -1.368 1 91.94 65 LEU A C 1
ATOM 516 O O . LEU A 1 65 ? -2.168 8.641 -1.653 1 91.94 65 LEU A O 1
ATOM 520 N N . LYS A 1 66 ? -4.004 7.641 -0.842 1 92.94 66 LYS A N 1
ATOM 521 C CA . LYS A 1 66 ? -4.68 8.898 -0.547 1 92.94 66 LYS A CA 1
ATOM 522 C C . LYS A 1 66 ? -3.918 9.703 0.506 1 92.94 66 LYS A C 1
ATOM 524 O O . LYS A 1 66 ? -3.682 10.898 0.332 1 92.94 66 LYS A O 1
ATOM 529 N N . ASN A 1 67 ? -3.535 9.055 1.539 1 93.38 67 ASN A N 1
ATOM 530 C CA . ASN A 1 67 ? -2.787 9.734 2.592 1 93.38 67 ASN A CA 1
ATOM 531 C C . ASN A 1 67 ? -1.459 10.273 2.074 1 93.38 67 ASN A C 1
ATOM 533 O O . ASN A 1 67 ? -1.046 11.375 2.443 1 93.38 67 ASN A O 1
ATOM 537 N N . MET A 1 68 ? -0.806 9.516 1.275 1 93.12 68 MET A N 1
ATOM 538 C CA . MET A 1 68 ? 0.463 9.945 0.698 1 93.12 68 MET A CA 1
ATOM 539 C C . MET A 1 68 ? 0.264 11.172 -0.193 1 93.12 68 MET A C 1
ATOM 541 O O . MET A 1 68 ? 1.088 12.086 -0.19 1 93.12 68 MET A O 1
ATOM 545 N N . ALA A 1 69 ? -0.78 11.141 -0.984 1 93.19 69 ALA A N 1
ATOM 546 C CA . ALA A 1 69 ? -1.095 12.281 -1.834 1 93.19 69 ALA A CA 1
ATOM 547 C C . ALA A 1 69 ? -1.357 13.531 -0.996 1 93.19 69 ALA A C 1
ATOM 549 O O . ALA A 1 69 ? -0.912 14.625 -1.347 1 93.19 69 ALA A O 1
ATOM 550 N N . VAL A 1 70 ? -2.045 13.352 0.088 1 94.88 70 VAL A N 1
ATOM 551 C CA . VAL A 1 70 ? -2.32 14.453 1.003 1 94.88 70 VAL A CA 1
ATOM 552 C C . VAL A 1 70 ? -1.014 14.969 1.606 1 94.88 70 VAL A C 1
ATOM 554 O O . VAL A 1 70 ? -0.756 16.172 1.616 1 94.88 70 VAL A O 1
ATOM 557 N N . GLU A 1 71 ? -0.195 14.078 2.08 1 95.88 71 GLU A N 1
ATOM 558 C CA . GLU A 1 71 ? 1.096 14.461 2.646 1 95.88 71 GLU A CA 1
ATOM 559 C C . GLU A 1 71 ? 1.939 15.219 1.63 1 95.88 71 GLU A C 1
ATOM 561 O O . GLU A 1 71 ? 2.596 16.203 1.977 1 95.88 71 GLU A O 1
ATOM 566 N N . PHE A 1 72 ? 1.893 14.773 0.518 1 94.38 72 PHE A N 1
ATOM 567 C CA . PHE A 1 72 ? 2.662 15.422 -0.538 1 94.38 72 PHE A CA 1
ATOM 568 C C . PHE A 1 72 ? 2.141 16.828 -0.802 1 94.38 72 PHE A C 1
ATOM 570 O O . PHE A 1 72 ? 2.926 17.766 -0.973 1 94.38 72 PHE A O 1
ATOM 577 N N . SER A 1 73 ? 0.87 16.953 -0.897 1 93.5 73 SER A N 1
ATOM 578 C CA . SER A 1 73 ? 0.257 18.266 -1.081 1 93.5 73 SER A CA 1
ATOM 579 C C . SER A 1 73 ? 0.623 19.203 0.058 1 93.5 73 SER A C 1
ATOM 581 O O . SER A 1 73 ? 0.896 20.391 -0.171 1 93.5 73 SER A O 1
ATOM 583 N N . LEU A 1 74 ? 0.653 18.688 1.243 1 95.88 74 LEU A N 1
ATOM 584 C CA . LEU A 1 74 ? 1.02 19.484 2.41 1 95.88 74 LEU A CA 1
ATOM 585 C C . LEU A 1 74 ? 2.486 19.906 2.348 1 95.88 74 LEU A C 1
ATOM 587 O O . LEU A 1 74 ? 2.828 21.031 2.678 1 95.88 74 LEU A O 1
ATOM 591 N N . ARG A 1 75 ? 3.318 19.016 1.957 1 95.19 75 ARG A N 1
ATOM 592 C CA . ARG A 1 75 ? 4.73 19.344 1.791 1 95.19 75 ARG A CA 1
ATOM 593 C C . ARG A 1 75 ? 4.918 20.469 0.787 1 95.19 75 ARG A C 1
ATOM 595 O O . ARG A 1 75 ? 5.676 21.406 1.039 1 95.19 75 ARG A O 1
ATOM 602 N N . ARG A 1 76 ? 4.246 20.328 -0.224 1 92.06 76 ARG A N 1
ATOM 603 C CA . ARG A 1 76 ? 4.332 21.359 -1.259 1 92.06 76 ARG A CA 1
ATOM 604 C C . ARG A 1 76 ? 3.846 22.703 -0.735 1 92.06 76 ARG A C 1
ATOM 606 O O . ARG A 1 76 ? 4.426 23.75 -1.05 1 92.06 76 ARG A O 1
ATOM 613 N N . ALA A 1 77 ? 2.785 22.672 -0.016 1 91.88 77 ALA A N 1
ATOM 614 C CA . ALA A 1 77 ? 2.254 23.891 0.583 1 91.88 77 ALA A CA 1
ATOM 615 C C . ALA A 1 77 ? 3.268 24.531 1.536 1 91.88 77 ALA A C 1
ATOM 617 O O . ALA A 1 77 ? 3.393 25.75 1.601 1 91.88 77 ALA A O 1
ATOM 618 N N . CYS A 1 78 ? 3.941 23.734 2.271 1 93.62 78 CYS A N 1
ATOM 619 C CA . CYS A 1 78 ? 5.004 24.203 3.145 1 93.62 78 CYS A CA 1
ATOM 620 C C . CYS A 1 78 ? 6.125 24.859 2.338 1 93.62 78 CYS A C 1
ATOM 622 O O . CYS A 1 78 ? 6.594 25.938 2.678 1 93.62 78 CYS A O 1
ATOM 624 N N . ASP A 1 79 ? 6.508 24.203 1.274 1 90.25 79 ASP A N 1
ATOM 625 C CA . ASP A 1 79 ? 7.59 24.688 0.423 1 90.25 79 ASP A CA 1
ATOM 626 C C . ASP A 1 79 ? 7.266 26.062 -0.147 1 90.25 79 ASP A C 1
ATOM 628 O O . ASP A 1 79 ? 8.156 26.891 -0.324 1 90.25 79 ASP A O 1
ATOM 632 N N . ARG A 1 80 ? 6.051 26.266 -0.326 1 89.06 80 ARG A N 1
ATOM 633 C CA . ARG A 1 80 ? 5.605 27.516 -0.942 1 89.06 80 ARG A CA 1
ATOM 634 C C . ARG A 1 80 ? 5.164 28.531 0.115 1 89.06 80 ARG A C 1
ATOM 636 O O . ARG A 1 80 ? 4.621 29.578 -0.215 1 89.06 80 ARG A O 1
ATOM 643 N N . HIS A 1 81 ? 5.25 28.188 1.34 1 90.12 81 HIS A N 1
ATOM 644 C CA . HIS A 1 81 ? 4.93 29.047 2.477 1 90.12 81 HIS A CA 1
ATOM 645 C C . HIS A 1 81 ? 3.465 29.469 2.445 1 90.12 81 HIS A C 1
ATOM 647 O O . HIS A 1 81 ? 3.143 30.625 2.766 1 90.12 81 HIS A O 1
ATOM 653 N N . ILE A 1 82 ? 2.643 28.547 1.975 1 86.12 82 ILE A N 1
ATOM 654 C CA . ILE A 1 82 ? 1.203 28.781 1.903 1 86.12 82 ILE A CA 1
ATOM 655 C C . ILE A 1 82 ? 0.574 28.547 3.275 1 86.12 82 ILE A C 1
ATOM 657 O O . ILE A 1 82 ? -0.401 29.219 3.637 1 86.12 82 ILE A O 1
ATOM 661 N N . ILE A 1 83 ? 1.084 27.641 3.984 1 90.88 83 ILE A N 1
ATOM 662 C CA . ILE A 1 83 ? 0.611 27.344 5.332 1 90.88 83 ILE A CA 1
ATOM 663 C C . ILE A 1 83 ? 1.735 27.594 6.336 1 90.88 83 ILE A C 1
ATOM 665 O O . ILE A 1 83 ? 2.914 27.562 5.977 1 90.88 83 ILE A O 1
ATOM 669 N N . PRO A 1 84 ? 1.32 27.891 7.559 1 93.88 84 PRO A N 1
ATOM 670 C CA . PRO A 1 84 ? 2.314 28.312 8.547 1 93.88 84 PRO A CA 1
ATOM 671 C C . PRO A 1 84 ? 3.047 27.141 9.188 1 93.88 84 PRO A C 1
ATOM 673 O O . PRO A 1 84 ? 3.189 27.078 10.414 1 93.88 84 PRO A O 1
ATOM 676 N N . PHE A 1 85 ? 3.492 26.25 8.359 1 96.06 85 PHE A N 1
ATOM 677 C CA . PHE A 1 85 ? 4.242 25.094 8.82 1 96.06 85 PHE A CA 1
ATOM 678 C C . PHE A 1 85 ? 5.48 24.875 7.961 1 96.06 85 PHE A C 1
ATOM 680 O O . PHE A 1 85 ? 5.492 25.219 6.781 1 96.06 85 PHE A O 1
ATOM 687 N N . SER A 1 86 ? 6.492 24.422 8.594 1 95.81 86 SER A N 1
ATOM 688 C CA . SER A 1 86 ? 7.551 23.672 7.918 1 95.81 86 SER A CA 1
ATOM 689 C C . SER A 1 86 ? 7.371 22.172 8.102 1 95.81 86 SER A C 1
ATOM 691 O O . SER A 1 86 ? 6.402 21.734 8.727 1 95.81 86 SER A O 1
ATOM 693 N N . TYR A 1 87 ? 8.25 21.391 7.391 1 93.94 87 TYR A N 1
ATOM 694 C CA . TYR A 1 87 ? 8.031 19.953 7.562 1 93.94 87 TYR A CA 1
ATOM 695 C C . TYR A 1 87 ? 9.352 19.203 7.664 1 93.94 87 TYR A C 1
ATOM 697 O O . TYR A 1 87 ? 10.406 19.734 7.301 1 93.94 87 TYR A O 1
ATOM 705 N N . GLU A 1 88 ? 9.297 18.078 8.281 1 91.19 88 GLU A N 1
ATOM 706 C CA . GLU A 1 88 ? 10.352 17.062 8.352 1 91.19 88 GLU A CA 1
ATOM 707 C C . GLU A 1 88 ? 9.805 15.672 8.078 1 91.19 88 GLU A C 1
ATOM 709 O O . GLU A 1 88 ? 8.625 15.406 8.32 1 91.19 88 GLU A O 1
ATOM 714 N N . ILE A 1 89 ? 10.695 14.914 7.477 1 90.56 89 ILE A N 1
ATOM 715 C CA . ILE A 1 89 ? 10.328 13.516 7.305 1 90.56 89 ILE A CA 1
ATOM 716 C C . ILE A 1 89 ? 10.906 12.68 8.445 1 90.56 89 ILE A C 1
ATOM 718 O O . ILE A 1 89 ? 12.125 12.609 8.609 1 90.56 89 ILE A O 1
ATOM 722 N N . GLY A 1 90 ? 9.992 12.195 9.211 1 84.88 90 GLY A N 1
ATOM 723 C CA . GLY A 1 90 ? 10.422 11.32 10.297 1 84.88 90 GLY A CA 1
ATOM 724 C C . GLY A 1 90 ? 10.523 9.859 9.875 1 84.88 90 GLY A C 1
ATOM 725 O O . GLY A 1 90 ? 10 9.477 8.828 1 84.88 90 GLY A O 1
ATOM 726 N N . THR A 1 91 ? 11.289 9.086 10.695 1 84.56 91 THR A N 1
ATOM 727 C CA . THR A 1 91 ? 11.438 7.652 10.484 1 84.56 91 THR A CA 1
ATOM 728 C C . THR A 1 91 ? 11.008 6.875 11.727 1 84.56 91 THR A C 1
ATOM 730 O O . THR A 1 91 ? 11.367 7.23 12.844 1 84.56 91 THR A O 1
ATOM 733 N N . ILE A 1 92 ? 10.148 5.895 11.422 1 76.12 92 ILE A N 1
ATOM 734 C CA . ILE A 1 92 ? 9.742 5.008 12.508 1 76.12 92 ILE A CA 1
ATOM 735 C C . ILE A 1 92 ? 10.844 3.984 12.766 1 76.12 92 ILE A C 1
ATOM 737 O O . ILE A 1 92 ? 11.273 3.275 11.852 1 76.12 92 ILE A O 1
ATOM 741 N N . GLU A 1 93 ? 11.289 3.891 13.914 1 73 93 GLU A N 1
ATOM 742 C CA . GLU A 1 93 ? 12.445 3.07 14.25 1 73 93 GLU A CA 1
ATOM 743 C C . GLU A 1 93 ? 12.148 1.587 14.039 1 73 93 GLU A C 1
ATOM 745 O O . GLU A 1 93 ? 13.008 0.837 13.57 1 73 93 GLU A O 1
ATOM 750 N N . SER A 1 94 ? 10.945 1.161 14.336 1 69.94 94 SER A N 1
ATOM 751 C CA . SER A 1 94 ? 10.602 -0.257 14.344 1 69.94 94 SER A CA 1
ATOM 752 C C . SER A 1 94 ? 10.555 -0.823 12.922 1 69.94 94 SER A C 1
ATOM 754 O O . SER A 1 94 ? 10.961 -1.963 12.688 1 69.94 94 SER A O 1
ATOM 756 N N . ASN A 1 95 ? 10.055 -0.065 11.977 1 73.56 95 ASN A N 1
ATOM 757 C CA . ASN A 1 95 ? 9.867 -0.625 10.641 1 73.56 95 ASN A CA 1
ATOM 758 C C . ASN A 1 95 ? 10.477 0.267 9.57 1 73.56 95 ASN A C 1
ATOM 760 O O . ASN A 1 95 ? 10.391 -0.036 8.375 1 73.56 95 ASN A O 1
ATOM 764 N N . LYS A 1 96 ? 11.086 1.351 9.984 1 80 96 LYS A N 1
ATOM 765 C CA . LYS A 1 96 ? 11.828 2.262 9.117 1 80 96 LYS A CA 1
ATOM 766 C C . LYS A 1 96 ? 10.898 2.986 8.148 1 80 96 LYS A C 1
ATOM 768 O O . LYS A 1 96 ? 11.352 3.639 7.211 1 80 96 LYS A O 1
ATOM 773 N N . ASN A 1 97 ? 9.562 2.865 8.484 1 81.81 97 ASN A N 1
ATOM 774 C CA . ASN A 1 97 ? 8.609 3.619 7.676 1 81.81 97 ASN A CA 1
ATOM 775 C C . ASN A 1 97 ? 8.75 5.121 7.902 1 81.81 97 ASN A C 1
ATOM 777 O O . ASN A 1 97 ? 9.125 5.559 8.992 1 81.81 97 ASN A O 1
ATOM 781 N N . LYS A 1 98 ? 8.484 5.832 6.914 1 87 98 LYS A N 1
ATOM 782 C CA . LYS A 1 98 ? 8.594 7.289 6.961 1 87 98 LYS A CA 1
ATOM 783 C C . LYS A 1 98 ? 7.23 7.938 7.16 1 87 98 LYS A C 1
ATOM 785 O O . LYS A 1 98 ? 6.203 7.367 6.785 1 87 98 LYS A O 1
ATOM 790 N N . TYR A 1 99 ? 7.234 9.07 7.773 1 85.88 99 TYR A N 1
ATOM 791 C CA . TYR A 1 99 ? 6.004 9.828 7.977 1 85.88 99 TYR A CA 1
ATOM 792 C C . TYR A 1 99 ? 6.281 11.328 7.949 1 85.88 99 TYR A C 1
ATOM 794 O O . TYR A 1 99 ? 7.414 11.758 8.172 1 85.88 99 TYR A O 1
ATOM 802 N N . LEU A 1 100 ? 5.258 12.062 7.68 1 92.06 100 LEU A N 1
ATOM 803 C CA . LEU A 1 100 ? 5.367 13.516 7.59 1 92.06 100 LEU A CA 1
ATOM 804 C C . LEU A 1 100 ? 5.125 14.164 8.945 1 92.06 100 LEU A C 1
ATOM 806 O O . LEU A 1 100 ? 4.137 13.859 9.617 1 92.06 100 LEU A O 1
ATOM 810 N N . LYS A 1 101 ? 6.055 15 9.328 1 91.12 101 LYS A N 1
ATOM 811 C CA . LYS A 1 101 ? 5.906 15.898 10.469 1 91.12 101 LYS A CA 1
ATOM 812 C C . LYS A 1 101 ? 5.766 17.344 10.016 1 91.12 101 LYS A C 1
ATOM 814 O O . LYS A 1 101 ? 6.629 17.875 9.305 1 91.12 101 LYS A O 1
ATOM 819 N N . LEU A 1 102 ? 4.668 17.875 10.398 1 94.38 102 LEU A N 1
ATOM 820 C CA . LEU A 1 102 ? 4.527 19.312 10.227 1 94.38 102 LEU A CA 1
ATOM 821 C C . LEU A 1 102 ? 4.934 20.062 11.492 1 94.38 102 LEU A C 1
ATOM 823 O O . LEU A 1 102 ? 4.562 19.656 12.594 1 94.38 102 LEU A O 1
ATOM 827 N N . ILE A 1 103 ? 5.691 21.078 11.305 1 93.38 103 ILE A N 1
ATOM 828 C CA . ILE A 1 103 ? 6.211 21.859 12.43 1 93.38 103 ILE A CA 1
ATOM 829 C C . ILE A 1 103 ? 5.785 23.312 12.297 1 93.38 103 ILE A C 1
ATOM 831 O O . ILE A 1 103 ? 6.027 23.938 11.266 1 93.38 103 ILE A O 1
ATOM 835 N N . ASN A 1 104 ? 5.148 23.781 13.344 1 91.38 104 ASN A N 1
ATOM 836 C CA . ASN A 1 104 ? 4.711 25.172 13.25 1 91.38 104 ASN A CA 1
ATOM 837 C C . ASN A 1 104 ? 5.895 26.125 13.328 1 91.38 104 ASN A C 1
ATOM 839 O O . ASN A 1 104 ? 6.996 25.734 13.703 1 91.38 104 ASN A O 1
ATOM 843 N N . LYS A 1 105 ? 5.625 27.359 13.016 1 82 105 LYS A N 1
ATOM 844 C CA . LYS A 1 105 ? 6.656 28.375 12.883 1 82 105 LYS A CA 1
ATOM 845 C C . LYS A 1 105 ? 7.457 28.531 14.172 1 82 105 LYS A C 1
ATOM 847 O O . LYS A 1 105 ? 8.68 28.656 14.141 1 82 105 LYS A O 1
ATOM 852 N N . ASP A 1 106 ? 6.789 28.484 15.328 1 80 106 ASP A N 1
ATOM 853 C CA . ASP A 1 106 ? 7.465 28.703 16.609 1 80 106 ASP A CA 1
ATOM 854 C C . ASP A 1 106 ? 8.055 27.406 17.141 1 80 106 ASP A C 1
ATOM 856 O O . ASP A 1 106 ? 8.609 27.375 18.25 1 80 106 ASP A O 1
ATOM 860 N N . SER A 1 107 ? 7.977 26.281 16.375 1 74.25 107 SER A N 1
ATOM 861 C CA . SER A 1 107 ? 8.539 24.969 16.625 1 74.25 107 SER A CA 1
ATOM 862 C C . SER A 1 107 ? 8.039 24.391 17.953 1 74.25 107 SER A C 1
ATOM 864 O O . SER A 1 107 ? 8.758 23.672 18.641 1 74.25 107 SER A O 1
ATOM 866 N N . HIS A 1 108 ? 6.844 24.844 18.297 1 81.62 108 HIS A N 1
ATOM 867 C CA . HIS A 1 108 ? 6.277 24.359 19.562 1 81.62 108 HIS A CA 1
ATOM 868 C C . HIS A 1 108 ? 5.258 23.25 19.312 1 81.62 108 HIS A C 1
ATOM 870 O O . HIS A 1 108 ? 4.887 22.531 20.25 1 81.62 108 HIS A O 1
ATOM 876 N N . VAL A 1 109 ? 4.867 23.188 18.062 1 88 109 VAL A N 1
ATOM 877 C CA . VAL A 1 109 ? 3.834 22.219 17.734 1 88 109 VAL A CA 1
ATOM 878 C C . VAL A 1 109 ? 4.316 21.312 16.609 1 88 109 VAL A C 1
ATOM 880 O O . VAL A 1 109 ? 4.891 21.781 15.617 1 88 109 VAL A O 1
ATOM 883 N N . VAL A 1 110 ? 4.156 19.984 16.812 1 89.44 110 VAL A N 1
ATOM 884 C CA . VAL A 1 110 ? 4.418 19 15.781 1 89.44 110 VAL A CA 1
ATOM 885 C C . VAL A 1 110 ? 3.129 18.25 15.445 1 89.44 110 VAL A C 1
ATOM 887 O O . VAL A 1 110 ? 2.424 17.781 16.344 1 89.44 110 VAL A O 1
ATOM 890 N N . LEU A 1 111 ? 2.846 18.188 14.141 1 92.5 111 LEU A N 1
ATOM 891 C CA . LEU A 1 111 ? 1.642 17.516 13.672 1 92.5 111 LEU A CA 1
ATOM 892 C C . LEU A 1 111 ? 1.996 16.312 12.789 1 92.5 111 LEU A C 1
ATOM 894 O O . LEU A 1 111 ? 2.863 16.422 11.922 1 92.5 111 LEU A O 1
ATOM 898 N N . THR A 1 112 ? 1.354 15.195 13.062 1 92.62 112 THR A N 1
ATOM 899 C CA . THR A 1 112 ? 1.377 14.102 12.102 1 92.62 112 THR A CA 1
ATOM 900 C C . THR A 1 112 ? 0.07 14.047 11.312 1 92.62 112 THR A C 1
ATOM 902 O O . THR A 1 112 ? -0.954 14.562 11.766 1 92.62 112 THR A O 1
ATOM 905 N N . VAL A 1 113 ? 0.167 13.531 10.148 1 94.19 113 VAL A N 1
ATOM 906 C CA . VAL A 1 113 ? -0.975 13.477 9.242 1 94.19 113 VAL A CA 1
ATOM 907 C C . VAL A 1 113 ? -1.468 12.031 9.125 1 94.19 113 VAL A C 1
ATOM 909 O O . VAL A 1 113 ? -0.686 11.125 8.828 1 94.19 113 VAL A O 1
ATOM 912 N N . ASN A 1 114 ? -2.754 11.844 9.312 1 90.81 114 ASN A N 1
ATOM 913 C CA . ASN A 1 114 ? -3.297 10.492 9.297 1 90.81 114 ASN A CA 1
ATOM 914 C C . ASN A 1 114 ? -4.656 10.445 8.602 1 90.81 114 ASN A C 1
ATOM 916 O O . ASN A 1 114 ? -5.465 11.359 8.742 1 90.81 114 ASN A O 1
ATOM 920 N N . GLN A 1 115 ? -4.82 9.398 7.895 1 91.56 115 GLN A N 1
ATOM 921 C CA . GLN A 1 115 ? -6.176 9.078 7.445 1 91.56 115 GLN A CA 1
ATOM 922 C C . GLN A 1 115 ? -6.883 8.164 8.445 1 91.56 115 GLN A C 1
ATOM 924 O O . GLN A 1 115 ? -6.352 7.121 8.82 1 91.56 115 GLN A O 1
ATOM 929 N N . THR A 1 116 ? -8.031 8.609 8.914 1 89.44 116 THR A N 1
ATOM 930 C CA . THR A 1 116 ? -8.789 7.848 9.898 1 89.44 116 THR A CA 1
ATOM 931 C C . THR A 1 116 ? -10.227 7.641 9.445 1 89.44 116 THR A C 1
ATOM 933 O O . THR A 1 116 ? -10.758 8.438 8.664 1 89.44 116 THR A O 1
ATOM 936 N N . PRO A 1 117 ? -10.852 6.586 9.938 1 85.88 117 PRO A N 1
ATOM 937 C CA . PRO A 1 117 ? -12.211 6.297 9.5 1 85.88 117 PRO A CA 1
ATOM 938 C C . PRO A 1 117 ? -13.242 7.273 10.07 1 85.88 117 PRO A C 1
ATOM 940 O O . PRO A 1 117 ? -14.32 7.441 9.508 1 85.88 117 PRO A O 1
ATOM 943 N N . SER A 1 118 ? -12.883 7.887 11.219 1 87.75 118 SER A N 1
ATOM 944 C CA . SER A 1 118 ? -13.805 8.828 11.859 1 87.75 118 SER A CA 1
ATOM 945 C C . SER A 1 118 ? -13.047 9.969 12.523 1 87.75 118 SER A C 1
ATOM 947 O O . SER A 1 118 ? -11.859 9.852 12.812 1 87.75 118 SER A O 1
ATOM 949 N N . ASP A 1 119 ? -13.828 11.07 12.727 1 90.31 119 ASP A N 1
ATOM 950 C CA . ASP A 1 119 ? -13.219 12.234 13.359 1 90.31 119 ASP A CA 1
ATOM 951 C C . ASP A 1 119 ? -13.414 12.195 14.875 1 90.31 119 ASP A C 1
ATOM 953 O O . ASP A 1 119 ? -13.008 13.117 15.586 1 90.31 119 ASP A O 1
ATOM 957 N N . LYS A 1 120 ? -13.953 11.164 15.367 1 88.75 120 LYS A N 1
ATOM 958 C CA . LYS A 1 120 ? -14.312 11.086 16.781 1 88.75 120 LYS A CA 1
ATOM 959 C C . LYS A 1 120 ? -13.141 10.586 17.625 1 88.75 120 LYS A C 1
ATOM 961 O O . LYS A 1 120 ? -13.102 10.805 18.828 1 88.75 120 LYS A O 1
ATOM 966 N N . ARG A 1 121 ? -12.281 9.852 16.906 1 85 121 ARG A N 1
ATOM 967 C CA . ARG A 1 121 ? -11.117 9.32 17.594 1 85 121 ARG A CA 1
ATOM 968 C C . ARG A 1 121 ? -9.828 9.719 16.891 1 85 121 ARG A C 1
ATOM 970 O O . ARG A 1 121 ? -9.82 9.938 15.68 1 85 121 ARG A O 1
ATOM 977 N N . ALA A 1 122 ? -8.891 9.898 17.781 1 86.56 122 ALA A N 1
ATOM 978 C CA . ALA A 1 122 ? -7.559 10.094 17.219 1 86.56 122 ALA A CA 1
ATOM 979 C C . ALA A 1 122 ? -7.082 8.844 16.484 1 86.56 122 ALA A C 1
ATOM 981 O O . ALA A 1 122 ? -7.82 7.855 16.375 1 86.56 122 ALA A O 1
ATOM 982 N N . SER A 1 123 ? -6 8.977 15.812 1 78.25 123 SER A N 1
ATOM 983 C CA . SER A 1 123 ? -5.473 7.848 15.055 1 78.25 123 SER A CA 1
ATOM 984 C C . SER A 1 123 ? -5.125 6.684 15.977 1 78.25 123 SER A C 1
ATOM 986 O O . SER A 1 123 ? -4.883 6.875 17.172 1 78.25 123 SER A O 1
ATOM 988 N N . ARG A 1 124 ? -5.375 5.492 15.445 1 66.12 124 ARG A N 1
ATOM 989 C CA . ARG A 1 124 ? -5.047 4.312 16.25 1 66.12 124 ARG A CA 1
ATOM 990 C C . ARG A 1 124 ? -3.625 4.402 16.797 1 66.12 124 ARG A C 1
ATOM 992 O O . ARG A 1 124 ? -2.76 5.043 16.188 1 66.12 124 ARG A O 1
ATOM 999 N N . ASN A 1 125 ? -3.611 3.857 17.938 1 56.22 125 ASN A N 1
ATOM 1000 C CA . ASN A 1 125 ? -2.326 3.867 18.641 1 56.22 125 ASN A CA 1
ATOM 1001 C C . ASN A 1 125 ? -1.231 3.223 17.797 1 56.22 125 ASN A C 1
ATOM 1003 O O . ASN A 1 125 ? -1.388 2.094 17.328 1 56.22 125 ASN A O 1
ATOM 1007 N N . ALA A 1 126 ? -0.47 4.109 17.312 1 57 126 ALA A N 1
ATOM 1008 C CA . ALA A 1 126 ? 0.809 3.619 16.797 1 57 126 ALA A CA 1
ATOM 1009 C C . ALA A 1 126 ? 1.945 3.951 17.766 1 57 126 ALA A C 1
ATOM 1011 O O . ALA A 1 126 ? 2.031 5.07 18.266 1 57 126 ALA A O 1
ATOM 1012 N N . LYS A 1 127 ? 2.617 2.875 18.203 1 50.75 127 LYS A N 1
ATOM 1013 C CA . LYS A 1 127 ? 3.676 3.02 19.203 1 50.75 127 LYS A CA 1
ATOM 1014 C C . LYS A 1 127 ? 4.508 4.27 18.938 1 50.75 127 LYS A C 1
ATOM 1016 O O . LYS A 1 127 ? 4.879 4.988 19.859 1 50.75 127 LYS A O 1
ATOM 1021 N N . PHE A 1 128 ? 4.809 4.582 17.719 1 49.72 128 PHE A N 1
ATOM 1022 C CA . PHE A 1 128 ? 5.672 5.715 17.406 1 49.72 128 PHE A CA 1
ATOM 1023 C C . PHE A 1 128 ? 4.977 7.031 17.75 1 49.72 128 PHE A C 1
ATOM 1025 O O . PHE A 1 128 ? 5.617 7.98 18.203 1 49.72 128 PHE A O 1
ATOM 1032 N N . ARG A 1 129 ? 3.732 7.023 17.531 1 59.06 129 ARG A N 1
ATOM 1033 C CA . ARG A 1 129 ? 3.004 8.242 17.875 1 59.06 129 ARG A CA 1
ATOM 1034 C C . ARG A 1 129 ? 2.957 8.445 19.375 1 59.06 129 ARG A C 1
ATOM 1036 O O . ARG A 1 129 ? 3.068 9.578 19.859 1 59.06 129 ARG A O 1
ATOM 1043 N N . THR A 1 130 ? 2.838 7.289 19.984 1 56.03 130 THR A N 1
ATOM 1044 C CA . THR A 1 130 ? 2.891 7.352 21.438 1 56.03 130 THR A CA 1
ATOM 1045 C C . THR A 1 130 ? 4.23 7.906 21.906 1 56.03 130 THR A C 1
ATOM 1047 O O . THR A 1 130 ? 4.281 8.727 22.828 1 56.03 130 THR A O 1
ATOM 1050 N N . ASN A 1 131 ? 5.254 7.406 21.203 1 55.16 131 ASN A N 1
ATOM 1051 C CA . ASN A 1 131 ? 6.582 7.902 21.547 1 55.16 131 ASN A CA 1
ATOM 1052 C C . ASN A 1 131 ? 6.707 9.398 21.281 1 55.16 131 ASN A C 1
ATOM 1054 O O . ASN A 1 131 ? 7.297 10.133 22.094 1 55.16 131 ASN A O 1
ATOM 1058 N N . LEU A 1 132 ? 6.156 9.758 20.188 1 54.53 132 LEU A N 1
ATOM 1059 C CA . LEU A 1 132 ? 6.172 11.188 19.875 1 54.53 132 LEU A CA 1
ATOM 1060 C C . LEU A 1 132 ? 5.387 11.984 20.906 1 54.53 132 LEU A C 1
ATOM 1062 O O . LEU A 1 132 ? 5.812 13.062 21.312 1 54.53 132 LEU A O 1
ATOM 1066 N N . PHE A 1 133 ? 4.285 11.383 21.219 1 53.94 133 PHE A N 1
ATOM 1067 C CA . PHE A 1 133 ? 3.432 11.977 22.234 1 53.94 133 PHE A CA 1
ATOM 1068 C C . PHE A 1 133 ? 4.18 12.117 23.562 1 53.94 133 PHE A C 1
ATOM 1070 O O . PHE A 1 133 ? 4.172 13.188 24.172 1 53.94 133 PHE A O 1
ATOM 1077 N N . ASP A 1 134 ? 4.766 10.992 23.969 1 51.72 134 ASP A N 1
ATOM 1078 C CA . ASP A 1 134 ? 5.492 10.953 25.234 1 51.72 134 ASP A CA 1
ATOM 1079 C C . ASP A 1 134 ? 6.676 11.914 25.219 1 51.72 134 ASP A C 1
ATOM 1081 O O . ASP A 1 134 ? 6.945 12.586 26.219 1 51.72 134 ASP A O 1
ATOM 1085 N N . GLN A 1 135 ? 7.418 11.875 24.203 1 48.59 135 GLN A N 1
ATOM 1086 C CA . GLN A 1 135 ? 8.555 12.781 24.078 1 48.59 135 GLN A CA 1
ATOM 1087 C C . GLN A 1 135 ? 8.109 14.234 24.188 1 48.59 135 GLN A C 1
ATOM 1089 O O . GLN A 1 135 ? 8.812 15.062 24.766 1 48.59 135 GLN A O 1
ATOM 1094 N N . CYS A 1 136 ? 6.949 14.312 23.609 1 47.66 136 CYS A N 1
ATOM 1095 C CA . CYS A 1 136 ? 6.43 15.672 23.656 1 47.66 136 CYS A CA 1
ATOM 1096 C C . CYS A 1 136 ? 5.848 15.992 25.031 1 47.66 136 CYS A C 1
ATOM 1098 O O . CYS A 1 136 ? 5.906 17.141 25.484 1 47.66 136 CYS A O 1
ATOM 1100 N N . GLU A 1 137 ? 5.352 14.828 25.656 1 46.97 137 GLU A N 1
ATOM 1101 C CA . GLU A 1 137 ? 4.785 15.031 26.984 1 46.97 137 GLU A CA 1
ATOM 1102 C C . GLU A 1 137 ? 5.863 14.945 28.062 1 46.97 137 GLU A C 1
ATOM 1104 O O . GLU A 1 137 ? 5.816 15.68 29.047 1 46.97 137 GLU A O 1
ATOM 1109 N N . ASN A 1 138 ? 6.602 13.695 28.109 1 42.69 138 ASN A N 1
ATOM 1110 C CA . ASN A 1 138 ? 7.566 13.414 29.172 1 42.69 138 ASN A CA 1
ATOM 1111 C C . ASN A 1 138 ? 8.742 14.383 29.125 1 42.69 138 ASN A C 1
ATOM 1113 O O . ASN A 1 138 ? 9.438 14.562 30.125 1 42.69 138 ASN A O 1
ATOM 1117 N N . LYS A 1 139 ? 9.18 14.703 27.969 1 41.25 139 LYS A N 1
ATOM 1118 C CA . LYS A 1 139 ? 10.336 15.578 28.156 1 41.25 139 LYS A CA 1
ATOM 1119 C C . LYS A 1 139 ? 10.055 16.656 29.203 1 41.25 139 LYS A C 1
ATOM 1121 O O . LYS A 1 139 ? 10.945 17.422 29.562 1 41.25 139 LYS A O 1
ATOM 1126 N N . LEU A 1 140 ? 8.766 16.703 29.703 1 35.72 140 LEU A N 1
ATOM 1127 C CA . LEU A 1 140 ? 8.617 17.609 30.828 1 35.72 140 LEU A CA 1
ATOM 1128 C C . LEU A 1 140 ? 9.336 17.062 32.062 1 35.72 140 LEU A C 1
ATOM 1130 O O . LEU A 1 140 ? 9.852 17.844 32.875 1 35.72 140 LEU A O 1
ATOM 1134 N N . VAL A 1 141 ? 9.094 15.711 32.406 1 33.44 141 VAL A N 1
ATOM 1135 C CA . VAL A 1 141 ? 9.328 15.383 33.812 1 33.44 141 VAL A CA 1
ATOM 1136 C C . VAL A 1 141 ? 10.812 15.109 34.031 1 33.44 141 VAL A C 1
ATOM 1138 O O . VAL A 1 141 ? 11.328 15.312 35.156 1 33.44 141 VAL A O 1
ATOM 1141 N N . LEU A 1 142 ? 11.422 14.203 33.188 1 31.61 142 LEU A N 1
ATOM 1142 C CA . LEU A 1 142 ? 12.547 13.594 33.875 1 31.61 142 LEU A CA 1
ATOM 1143 C C . LEU A 1 142 ? 13.703 14.578 34.031 1 31.61 142 LEU A C 1
ATOM 1145 O O . LEU A 1 142 ? 14.492 14.484 34.969 1 31.61 142 LEU A O 1
ATOM 1149 N N . PHE A 1 143 ? 14.602 14.875 32.906 1 31.8 143 PHE A N 1
ATOM 1150 C CA . PHE A 1 143 ? 15.945 15.375 33.188 1 31.8 143 PHE A CA 1
ATOM 1151 C C . PHE A 1 143 ? 15.906 16.844 33.594 1 31.8 143 PHE A C 1
ATOM 1153 O O . PHE A 1 143 ? 15.125 17.625 33.062 1 31.8 143 PHE A O 1
ATOM 1160 N N . ASP A 1 144 ? 16.344 17.297 34.812 1 32.91 144 ASP A N 1
ATOM 1161 C CA . ASP A 1 144 ? 16.797 18.531 35.438 1 32.91 144 ASP A CA 1
ATOM 1162 C C . ASP A 1 144 ? 17.609 19.375 34.469 1 32.91 144 ASP A C 1
ATOM 1164 O O . ASP A 1 144 ? 17.922 20.531 34.75 1 32.91 144 ASP A O 1
ATOM 1168 N N . ASP A 1 145 ? 18.781 18.688 33.875 1 34.59 145 ASP A N 1
ATOM 1169 C CA . ASP A 1 145 ? 19.719 19.672 33.312 1 34.59 145 ASP A CA 1
ATOM 1170 C C . ASP A 1 145 ? 19.031 20.578 32.312 1 34.59 145 ASP A C 1
ATOM 1172 O O . ASP A 1 145 ? 18.016 20.203 31.703 1 34.59 145 ASP A O 1
ATOM 1176 N N . GLU A 1 146 ? 19.609 21.891 32 1 35.84 146 GLU A N 1
ATOM 1177 C CA . GLU A 1 146 ? 19.312 23.172 31.375 1 35.84 146 GLU A CA 1
ATOM 1178 C C . GLU A 1 146 ? 18.734 22.984 29.984 1 35.84 146 GLU A C 1
ATOM 1180 O O . GLU A 1 146 ? 18.281 23.953 29.359 1 35.84 146 GLU A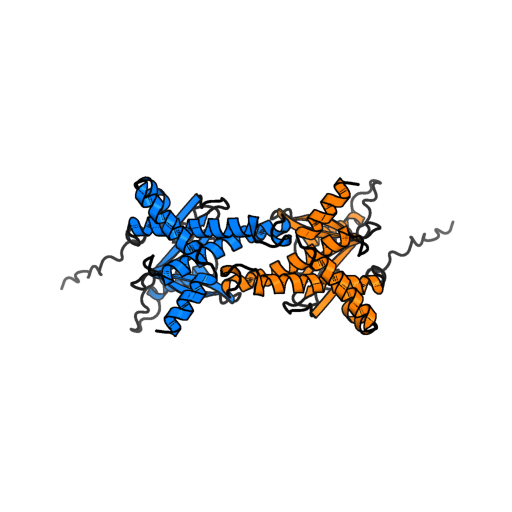 O 1
ATOM 1185 N N . VAL A 1 147 ? 19.391 22.094 29.125 1 36.69 147 VAL A N 1
ATOM 1186 C CA . VAL A 1 147 ? 18.938 22.359 27.766 1 36.69 147 VAL A CA 1
ATOM 1187 C C . VAL A 1 147 ? 17.438 22.094 27.656 1 36.69 147 VAL A C 1
ATOM 1189 O O . VAL A 1 147 ? 16.984 20.969 27.891 1 36.69 147 VAL A O 1
ATOM 1192 N N . ARG A 1 148 ? 16.594 23 28.141 1 37.59 148 ARG A N 1
ATOM 1193 C CA . ARG A 1 148 ? 15.148 23.062 27.953 1 37.59 148 ARG A CA 1
ATOM 1194 C C . ARG A 1 148 ? 14.734 22.406 26.641 1 37.59 148 ARG A C 1
ATOM 1196 O O . ARG A 1 148 ? 15.055 22.906 25.547 1 37.59 148 ARG A O 1
ATOM 1203 N N . SER A 1 149 ? 15.016 21.125 26.391 1 41.56 149 SER A N 1
ATOM 1204 C CA . SER A 1 149 ? 14.438 20.547 25.188 1 41.56 149 SER A CA 1
ATOM 1205 C C . SER A 1 149 ? 13.086 21.172 24.859 1 41.56 149 SER A C 1
ATOM 1207 O O . SER A 1 149 ? 12.227 21.297 25.734 1 41.56 149 SER A O 1
ATOM 1209 N N . GLU A 1 150 ? 13.039 22.234 24.125 1 47.22 150 GLU A N 1
ATOM 1210 C CA . GLU A 1 150 ? 11.875 22.984 23.641 1 47.22 150 GLU A CA 1
ATOM 1211 C C . GLU A 1 150 ? 10.648 22.094 23.516 1 47.22 150 GLU A C 1
ATOM 1213 O O . GLU A 1 150 ? 10.727 21.016 22.922 1 47.22 150 GLU A O 1
ATOM 1218 N N . ASP A 1 151 ? 9.734 21.969 24.516 1 58.16 151 ASP A N 1
ATOM 1219 C CA . ASP A 1 151 ? 8.438 21.344 24.766 1 58.16 151 ASP A CA 1
ATOM 1220 C C . ASP A 1 151 ? 7.559 21.406 23.516 1 58.16 151 ASP A C 1
ATOM 1222 O O . ASP A 1 151 ? 7.188 22.484 23.062 1 58.16 151 ASP A O 1
ATOM 1226 N N . PHE A 1 152 ? 7.793 20.422 22.641 1 72.25 152 PHE A N 1
ATOM 1227 C CA . PHE A 1 152 ? 6.863 20.422 21.516 1 72.25 152 PHE A CA 1
ATOM 1228 C C . PHE A 1 152 ? 5.547 19.766 21.906 1 72.25 152 PHE A C 1
ATOM 1230 O O . PHE A 1 152 ? 5.516 18.891 22.766 1 72.25 152 PHE A O 1
ATOM 1237 N N . MET A 1 153 ? 4.523 20.406 21.516 1 83.19 153 MET A N 1
ATOM 1238 C CA . MET A 1 153 ? 3.201 19.797 21.625 1 83.19 153 MET A CA 1
ATOM 1239 C C . MET A 1 153 ? 2.865 18.969 20.391 1 83.19 153 MET A C 1
ATOM 1241 O O . MET A 1 153 ? 3.053 19.422 19.266 1 83.19 153 MET A O 1
ATOM 1245 N N . TYR A 1 154 ? 2.414 17.781 20.734 1 87.12 154 TYR A N 1
ATOM 1246 C CA . TYR A 1 154 ? 2.051 16.875 19.641 1 87.12 154 TYR A CA 1
ATOM 1247 C C . TYR A 1 154 ? 0.57 17 19.312 1 87.12 154 TYR A C 1
ATOM 1249 O O . TYR A 1 154 ? -0.282 16.938 20.203 1 87.12 154 TYR A O 1
ATOM 1257 N N . LEU A 1 155 ? 0.319 17.203 18.047 1 90.69 155 LEU A N 1
ATOM 1258 C CA . LEU A 1 155 ? -1.037 17.219 17.516 1 90.69 155 LEU A CA 1
ATOM 1259 C C . LEU A 1 155 ? -1.146 16.297 16.297 1 90.69 155 LEU A C 1
ATOM 1261 O O . LEU A 1 155 ? -0.131 15.836 15.773 1 90.69 155 LEU A O 1
ATOM 1265 N N . GLU A 1 156 ? -2.369 15.992 15.945 1 93.06 156 GLU A N 1
ATOM 1266 C CA . GLU A 1 156 ? -2.646 15.242 14.719 1 93.06 156 GLU A CA 1
ATOM 1267 C C . GLU A 1 156 ? -3.521 16.047 13.766 1 93.06 156 GLU A C 1
ATOM 1269 O O . GLU A 1 156 ? -4.434 16.75 14.195 1 93.06 156 GLU A O 1
ATOM 1274 N N . LEU A 1 157 ? -3.148 15.992 12.578 1 95.62 157 LEU A N 1
ATOM 1275 C CA . LEU A 1 157 ? -4.059 16.359 11.5 1 95.62 157 LEU A CA 1
ATOM 1276 C C . LEU A 1 157 ? -4.68 15.109 10.875 1 95.62 157 LEU A C 1
ATOM 1278 O O . LEU A 1 157 ? -4.023 14.398 10.109 1 95.62 157 LEU A O 1
ATOM 1282 N N . ASN A 1 158 ? -5.949 14.859 11.164 1 94.38 158 ASN A N 1
ATOM 1283 C CA . ASN A 1 158 ? -6.645 13.688 10.648 1 94.38 158 ASN A CA 1
ATOM 1284 C C . ASN A 1 158 ? -7.645 14.055 9.562 1 94.38 158 ASN A C 1
ATOM 1286 O O . ASN A 1 158 ? -8.32 15.078 9.656 1 94.38 158 ASN A O 1
ATOM 1290 N N . HIS A 1 159 ? -7.66 13.266 8.57 1 95.19 159 HIS A N 1
ATOM 1291 C CA . HIS A 1 159 ? -8.633 13.445 7.496 1 95.19 159 HIS A CA 1
ATOM 1292 C C . HIS A 1 159 ? -9.32 12.133 7.148 1 95.19 159 HIS A C 1
ATOM 1294 O O . HIS A 1 159 ? -8.766 11.055 7.387 1 95.19 159 HIS A O 1
ATOM 1300 N N . GLY A 1 160 ? -10.594 12.203 6.625 1 90.81 160 GLY A N 1
ATOM 1301 C CA . GLY A 1 160 ? -11.336 11.008 6.23 1 90.81 160 GLY A CA 1
ATOM 1302 C C . GLY A 1 160 ? -12.727 11.32 5.711 1 90.81 160 GLY A C 1
ATOM 1303 O O . GLY A 1 160 ? -13.109 12.484 5.613 1 90.81 160 GLY A O 1
ATOM 1304 N N . TYR A 1 161 ? -13.883 10.164 5.332 1 73.5 161 TYR A N 1
ATOM 1305 C CA . TYR A 1 161 ? -12.969 9.062 5.07 1 73.5 161 TYR A CA 1
ATOM 1306 C C . TYR A 1 161 ? -13.055 8.617 3.615 1 73.5 161 TYR A C 1
ATOM 1308 O O . TYR A 1 161 ? -14.008 8.945 2.912 1 73.5 161 TYR A O 1
ATOM 1316 N N . GLN A 1 162 ? -12.812 7.836 2.787 1 65.19 162 GLN A N 1
ATOM 1317 C CA . GLN A 1 162 ? -12.594 7.121 1.532 1 65.19 162 GLN A CA 1
ATOM 1318 C C . GLN A 1 162 ? -13.531 7.633 0.441 1 65.19 162 GLN A C 1
ATOM 1320 O O . GLN A 1 162 ? -13.898 6.891 -0.472 1 65.19 162 GLN A O 1
ATOM 1325 N N . THR A 1 163 ? -13.969 9.031 0.617 1 77.31 163 THR A N 1
ATOM 1326 C CA . THR A 1 163 ? -14.766 9.648 -0.436 1 77.31 163 THR A CA 1
ATOM 1327 C C . THR A 1 163 ? -13.891 10.508 -1.347 1 77.31 163 THR A C 1
ATOM 1329 O O . THR A 1 163 ? -12.672 10.562 -1.166 1 77.31 163 THR A O 1
ATOM 1332 N N . GLU A 1 164 ? -14.492 10.914 -2.41 1 83.81 164 GLU A N 1
ATOM 1333 C CA . GLU A 1 164 ? -13.789 11.766 -3.363 1 83.81 164 GLU A CA 1
ATOM 1334 C C . GLU A 1 164 ? -13.25 13.023 -2.686 1 83.81 164 GLU A C 1
ATOM 1336 O O . GLU A 1 164 ? -12.164 13.5 -3.021 1 83.81 164 GLU A O 1
ATOM 1341 N N . LYS A 1 165 ? -13.984 13.453 -1.766 1 86.56 165 LYS A N 1
ATOM 1342 C CA . LYS A 1 165 ? -13.57 14.555 -0.898 1 86.56 165 LYS A CA 1
ATOM 1343 C C . LYS A 1 165 ? -13.555 14.125 0.565 1 86.56 165 LYS A C 1
ATOM 1345 O O . LYS A 1 165 ? -14.344 13.273 0.978 1 86.56 165 LYS A O 1
ATOM 1350 N N . PRO A 1 166 ? -12.586 14.742 1.313 1 92.38 166 PRO A N 1
ATOM 1351 C CA . PRO A 1 166 ? -12.578 14.352 2.725 1 92.38 166 PRO A CA 1
ATOM 1352 C C . PRO A 1 166 ? -13.852 14.75 3.459 1 92.38 166 PRO A C 1
ATOM 1354 O O . PRO A 1 166 ? -14.305 15.891 3.346 1 92.38 166 PRO A O 1
ATOM 1357 N N . ALA A 1 167 ? -14.43 13.828 4.137 1 91.69 167 ALA A N 1
ATOM 1358 C CA . ALA A 1 167 ? -15.625 14.094 4.938 1 91.69 167 ALA A CA 1
ATOM 1359 C C . ALA A 1 167 ? -15.289 14.969 6.141 1 91.69 167 ALA A C 1
ATOM 1361 O O . ALA A 1 167 ? -16.156 15.703 6.645 1 91.69 167 ALA A O 1
ATOM 1362 N N . PHE A 1 168 ? -14.109 14.906 6.586 1 93.62 168 PHE A N 1
ATOM 1363 C CA . PHE A 1 168 ? -13.664 15.734 7.703 1 93.62 168 PHE A CA 1
ATOM 1364 C C . PHE A 1 168 ? -12.164 15.992 7.621 1 93.62 168 PHE A C 1
ATOM 1366 O O . PHE A 1 168 ? -11.43 15.234 6.988 1 93.62 168 PHE A O 1
ATOM 1373 N N . THR A 1 169 ? -11.75 17.031 8.148 1 95.31 169 THR A N 1
ATOM 1374 C CA . THR A 1 169 ? -10.375 17.391 8.461 1 95.31 169 THR A CA 1
ATOM 1375 C C . THR A 1 169 ? -10.281 17.984 9.867 1 95.31 169 THR A C 1
ATOM 1377 O O . THR A 1 169 ? -10.891 19.016 10.164 1 95.31 169 THR A O 1
ATOM 1380 N N . VAL A 1 170 ? -9.492 17.281 10.711 1 95.5 170 VAL A N 1
ATOM 1381 C CA . VAL A 1 170 ? -9.484 17.641 12.125 1 95.5 170 VAL A CA 1
ATOM 1382 C C . VAL A 1 170 ? -8.039 17.828 12.602 1 95.5 170 VAL A C 1
ATOM 1384 O O . VAL A 1 170 ? -7.156 17.062 12.227 1 95.5 170 VAL A O 1
ATOM 1387 N N . ILE A 1 171 ? -7.871 18.859 13.336 1 95.5 171 ILE A N 1
ATOM 1388 C CA . ILE A 1 171 ? -6.645 19 14.117 1 95.5 171 ILE A CA 1
ATOM 1389 C C . ILE A 1 171 ? -6.949 18.797 15.602 1 95.5 171 ILE A C 1
ATOM 1391 O O . ILE A 1 171 ? -7.941 19.328 16.109 1 95.5 171 ILE A O 1
ATOM 1395 N N . GLY A 1 172 ? -6.062 18.016 16.25 1 93.62 172 GLY A N 1
ATOM 1396 C CA . GLY A 1 172 ? -6.355 17.797 17.656 1 93.62 172 GLY A CA 1
ATOM 1397 C C . GLY A 1 172 ? -5.203 17.172 18.422 1 93.62 172 GLY A C 1
ATOM 1398 O O . GLY A 1 172 ? -4.23 16.719 17.828 1 93.62 172 GLY A O 1
ATOM 1399 N N . LYS A 1 173 ? -5.316 17.297 19.703 1 89.75 173 LYS A N 1
ATOM 1400 C CA . LYS A 1 173 ? -4.41 16.625 20.625 1 89.75 173 LYS A CA 1
ATOM 1401 C C . LYS A 1 173 ? -5.016 15.312 21.125 1 89.75 173 LYS A C 1
ATOM 1403 O O . LYS A 1 173 ? -6.031 15.312 21.828 1 89.75 173 LYS A O 1
ATOM 1408 N N . PRO A 1 174 ? -4.359 14.266 20.734 1 87.69 174 PRO A N 1
ATOM 1409 C CA . PRO A 1 174 ? -4.887 13 21.266 1 87.69 174 PRO A CA 1
ATOM 1410 C C . PRO A 1 174 ? -4.68 12.859 22.766 1 87.69 174 PRO A C 1
ATOM 1412 O O . PRO A 1 174 ? -3.775 13.484 23.344 1 87.69 174 PRO A O 1
ATOM 1415 N N . ASP A 1 175 ? -5.535 12.086 23.359 1 81.81 175 ASP A N 1
ATOM 1416 C CA . ASP A 1 175 ? -5.305 11.711 24.75 1 81.81 175 ASP A CA 1
ATOM 1417 C C . ASP A 1 175 ? -4.684 10.32 24.859 1 81.81 175 ASP A C 1
ATOM 1419 O O . ASP A 1 175 ? -4.34 9.719 23.844 1 81.81 175 ASP A O 1
ATOM 1423 N N . THR A 1 176 ? -4.484 9.828 26 1 73.75 176 THR A N 1
ATOM 1424 C CA . THR A 1 176 ? -3.768 8.578 26.234 1 73.75 176 THR A CA 1
ATOM 1425 C C . THR A 1 176 ? -4.629 7.379 25.844 1 73.75 176 THR A C 1
ATOM 1427 O O . THR A 1 176 ? -4.109 6.281 25.625 1 73.75 176 THR A O 1
ATOM 1430 N N . ASN A 1 177 ? -5.93 7.609 25.641 1 74.88 177 ASN A N 1
ATOM 1431 C CA . ASN A 1 177 ? -6.844 6.508 25.359 1 74.88 177 ASN A CA 1
ATOM 1432 C C . ASN A 1 177 ? -7.266 6.492 23.891 1 74.88 177 ASN A C 1
ATOM 1434 O O . ASN A 1 177 ? -8.156 5.734 23.516 1 74.88 177 ASN A O 1
ATOM 1438 N N . GLY A 1 178 ? -6.645 7.328 23.141 1 78.5 178 GLY A N 1
ATOM 1439 C CA . GLY A 1 178 ? -6.992 7.363 21.734 1 78.5 178 GLY A CA 1
ATOM 1440 C C . GLY A 1 178 ? -8.141 8.305 21.422 1 78.5 178 GLY A C 1
ATOM 1441 O O . GLY A 1 178 ? -8.586 8.398 20.281 1 78.5 178 GLY A O 1
ATOM 1442 N N . SER A 1 179 ? -8.602 8.898 22.484 1 85.19 179 SER A N 1
ATOM 1443 C CA . SER A 1 179 ? -9.609 9.938 22.297 1 85.19 179 SER A CA 1
ATOM 1444 C C . SER A 1 179 ? -8.953 11.312 22.156 1 85.19 179 SER A C 1
ATOM 1446 O O . SER A 1 179 ? -7.73 11.422 22.094 1 85.19 179 SER A O 1
ATOM 1448 N N . TRP A 1 180 ? -9.812 12.32 21.969 1 89.75 180 TRP A N 1
ATOM 1449 C CA . TRP A 1 180 ? -9.297 13.672 21.812 1 89.75 180 TRP A CA 1
ATOM 1450 C C . TRP A 1 180 ? -9.289 14.406 23.156 1 89.75 180 TRP A C 1
ATOM 1452 O O . TRP A 1 180 ? -10.305 14.422 23.859 1 89.75 180 TRP A O 1
ATOM 1462 N N . GLU A 1 181 ? -8.195 14.922 23.5 1 87.94 181 GLU A N 1
ATOM 1463 C CA . GLU A 1 181 ? -8.164 15.922 24.562 1 87.94 181 GLU A CA 1
ATOM 1464 C C . GLU A 1 181 ? -8.758 17.25 24.094 1 87.94 181 GLU A C 1
ATOM 1466 O O . GLU A 1 181 ? -9.477 17.906 24.844 1 87.94 181 GLU A O 1
ATOM 1471 N N . ALA A 1 182 ? -8.398 17.672 22.953 1 91.88 182 ALA A N 1
ATOM 1472 C CA . ALA A 1 182 ? -8.891 18.844 22.234 1 91.88 182 ALA A CA 1
ATOM 1473 C C . ALA A 1 182 ? -8.875 18.609 20.734 1 91.88 182 ALA A C 1
ATOM 1475 O O . ALA A 1 182 ? -7.992 17.922 20.219 1 91.88 182 ALA A O 1
ATOM 1476 N N . ARG A 1 183 ? -9.859 19.078 20.109 1 93.5 183 ARG A N 1
ATOM 1477 C CA . ARG A 1 183 ? -9.875 18.953 18.656 1 93.5 183 ARG A CA 1
ATOM 1478 C C . ARG A 1 183 ? -10.656 20.094 18.016 1 93.5 183 ARG A C 1
ATOM 1480 O O . ARG A 1 183 ? -11.484 20.719 18.672 1 93.5 183 ARG A O 1
ATOM 1487 N N . LEU A 1 184 ? -10.336 20.406 16.844 1 94.38 184 LEU A N 1
ATOM 1488 C CA . LEU A 1 184 ? -11.008 21.391 16 1 94.38 184 LEU A CA 1
ATOM 1489 C C . LEU A 1 184 ? -11.281 20.812 14.609 1 94.38 184 LEU A C 1
ATOM 1491 O O . LEU A 1 184 ? -10.359 20.375 13.914 1 94.38 184 LEU A O 1
ATOM 1495 N N . ASN A 1 185 ? -12.57 20.703 14.289 1 94.38 185 ASN A N 1
ATOM 1496 C CA . ASN A 1 185 ? -12.938 20.344 12.922 1 94.38 185 ASN A CA 1
ATOM 1497 C C . ASN A 1 185 ? -12.844 21.547 11.984 1 94.38 185 ASN A C 1
ATOM 1499 O O . ASN A 1 185 ? -13.609 22.5 12.109 1 94.38 185 ASN A O 1
ATOM 1503 N N . LEU A 1 186 ? -11.984 21.453 11.047 1 93.5 186 LEU A N 1
ATOM 1504 C CA . LEU A 1 186 ? -11.672 22.594 10.195 1 93.5 186 LEU A CA 1
ATOM 1505 C C . LEU A 1 186 ? -12.797 22.859 9.203 1 93.5 186 LEU A C 1
ATOM 1507 O O . LEU A 1 186 ? -12.898 23.953 8.633 1 93.5 186 LEU A O 1
ATOM 1511 N N . GLN A 1 187 ? -13.578 21.891 8.922 1 87.56 187 GLN A N 1
ATOM 1512 C CA . GLN A 1 187 ? -14.633 22.016 7.922 1 87.56 187 GLN A CA 1
ATOM 1513 C C . GLN A 1 187 ? -15.859 22.719 8.492 1 87.56 187 GLN A C 1
ATOM 1515 O O . GLN A 1 187 ? -16.734 23.172 7.746 1 87.56 187 GLN A O 1
ATOM 1520 N N . ASN A 1 188 ? -15.938 22.781 9.75 1 76.38 188 ASN A N 1
ATOM 1521 C CA . ASN A 1 188 ? -17.078 23.453 10.359 1 76.38 188 ASN A CA 1
ATOM 1522 C C . ASN A 1 188 ? -17.031 24.953 10.117 1 76.38 188 ASN A C 1
ATOM 1524 O O . ASN A 1 188 ? -18.078 25.609 10.039 1 76.38 188 ASN A O 1
ATOM 1528 N N . ASN A 1 189 ? -15.883 25.516 9.961 1 60.22 189 ASN A N 1
ATOM 1529 C CA . ASN A 1 189 ? -15.742 26.969 9.82 1 60.22 189 ASN A CA 1
ATOM 1530 C C . ASN A 1 189 ? -15.844 27.406 8.359 1 60.22 189 ASN A C 1
ATOM 1532 O O . ASN A 1 189 ? -15.859 28.594 8.07 1 60.22 189 ASN A O 1
ATOM 1536 N N . VAL A 1 190 ? -15.742 26.547 7.348 1 58.25 190 VAL A N 1
ATOM 1537 C CA . VAL A 1 190 ? -15.727 26.875 5.926 1 58.25 190 VAL A CA 1
ATOM 1538 C C . VAL A 1 190 ? -17.109 27.359 5.496 1 58.25 190 VAL A C 1
ATOM 1540 O O . VAL A 1 190 ? -17.234 28.125 4.535 1 58.25 190 VAL A O 1
ATOM 1543 N N . GLN A 1 191 ? -18.125 26.891 6.023 1 51.94 191 GLN A N 1
ATOM 1544 C CA . GLN A 1 191 ? -19.453 27.312 5.602 1 51.94 191 GLN A CA 1
ATOM 1545 C C . GLN A 1 191 ? -19.594 28.828 5.594 1 51.94 191 GLN A C 1
ATOM 1547 O O . GLN A 1 191 ? -20.406 29.375 4.855 1 51.94 191 GLN A O 1
ATOM 1552 N N . LEU A 1 192 ? -18.703 29.438 6.254 1 50.62 192 LEU A N 1
ATOM 1553 C CA . LEU A 1 192 ? -19 30.859 6.387 1 50.62 192 LEU A CA 1
ATOM 1554 C C . LEU A 1 192 ? -18.312 31.672 5.289 1 50.62 192 LEU A C 1
ATOM 1556 O O . LEU A 1 192 ? -18.406 32.906 5.262 1 50.62 192 LEU A O 1
ATOM 1560 N N . ILE A 1 193 ? -17.641 30.922 4.445 1 52.03 193 ILE A N 1
ATOM 1561 C CA . ILE A 1 193 ? -16.828 31.734 3.549 1 52.03 193 ILE A CA 1
ATOM 1562 C C . ILE A 1 193 ? -17.609 32.062 2.281 1 52.03 193 ILE A C 1
ATOM 1564 O O . ILE A 1 193 ? -18.453 31.266 1.851 1 52.03 193 ILE A O 1
ATOM 1568 N N . SER A 1 194 ? -17.344 33.219 1.812 1 53.31 194 SER A N 1
ATOM 1569 C CA . SER A 1 194 ? -17.953 33.75 0.593 1 53.31 194 SER A CA 1
ATOM 1570 C C . SER A 1 194 ? -17.547 32.906 -0.623 1 53.31 194 SER A C 1
ATOM 1572 O O . SER A 1 194 ? -16.547 32.188 -0.58 1 53.31 194 SER A O 1
ATOM 1574 N N . ALA A 1 195 ? -18.312 32.875 -1.676 1 51.72 195 ALA A N 1
ATOM 1575 C CA . ALA A 1 195 ? -18.109 32.188 -2.949 1 51.72 195 ALA A CA 1
ATOM 1576 C C . ALA A 1 195 ? -16.719 32.5 -3.516 1 51.72 195 ALA A C 1
ATOM 1578 O O . ALA A 1 195 ? -16.078 31.609 -4.09 1 51.72 195 ALA A O 1
ATOM 1579 N N . GLY A 1 196 ? -16.266 33.625 -3.379 1 49.72 196 GLY A N 1
ATOM 1580 C CA . GLY A 1 196 ? -14.977 34.031 -3.889 1 49.72 196 GLY A CA 1
ATOM 1581 C C . GLY A 1 196 ? -13.812 33.375 -3.18 1 49.72 196 GLY A C 1
ATOM 1582 O O . GLY A 1 196 ? -12.859 32.938 -3.824 1 49.72 196 GLY A O 1
ATOM 1583 N N . GLU A 1 197 ? -13.898 33.312 -1.954 1 54.22 197 GLU A N 1
ATOM 1584 C CA . GLU A 1 197 ? -12.828 32.719 -1.154 1 54.22 197 GLU A CA 1
ATOM 1585 C C . GLU A 1 197 ? -12.703 31.234 -1.428 1 54.22 197 GLU A C 1
ATOM 1587 O O . GLU A 1 197 ? -11.594 30.688 -1.47 1 54.22 197 GLU A O 1
ATOM 1592 N N . LYS A 1 198 ? -13.828 30.766 -1.697 1 56.25 198 LYS A N 1
ATOM 1593 C CA . LYS A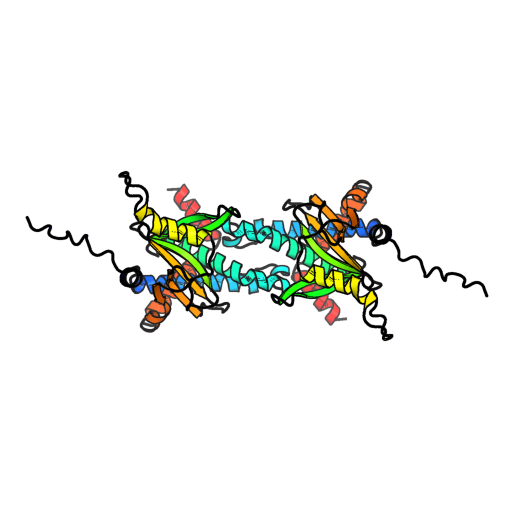 1 198 ? -13.867 29.344 -2.049 1 56.25 198 LYS A CA 1
ATOM 1594 C C . LYS A 1 198 ? -13.109 29.078 -3.348 1 56.25 198 LYS A C 1
ATOM 1596 O O . LYS A 1 198 ? -12.406 28.078 -3.465 1 56.25 198 LYS A O 1
ATOM 1601 N N . GLN A 1 199 ? -13.305 29.953 -4.25 1 56.03 199 GLN A N 1
ATOM 1602 C CA . GLN A 1 199 ? -12.633 29.812 -5.539 1 56.03 199 GLN A CA 1
ATOM 1603 C C . GLN A 1 199 ? -11.125 29.969 -5.391 1 56.03 199 GLN A C 1
ATOM 1605 O O . GLN A 1 199 ? -10.359 29.266 -6.051 1 56.03 199 GLN A O 1
ATOM 1610 N N . ASP A 1 200 ? -10.719 30.812 -4.551 1 53.47 200 ASP A N 1
ATOM 1611 C CA . ASP A 1 200 ? -9.289 31.047 -4.332 1 53.47 200 ASP A CA 1
ATOM 1612 C C . ASP A 1 200 ? -8.625 29.828 -3.697 1 53.47 200 ASP A C 1
ATOM 1614 O O . ASP A 1 200 ? -7.508 29.453 -4.066 1 53.47 200 ASP A O 1
ATOM 1618 N N . ILE A 1 201 ? -9.312 29.312 -2.875 1 55.16 201 ILE A N 1
ATOM 1619 C CA . ILE A 1 201 ? -8.828 28.125 -2.195 1 55.16 201 ILE A CA 1
ATOM 1620 C C . ILE A 1 201 ? -8.695 26.984 -3.195 1 55.16 201 ILE A C 1
ATOM 1622 O O . ILE A 1 201 ? -7.691 26.25 -3.191 1 55.16 201 ILE A O 1
ATOM 1626 N N . LYS A 1 202 ? -9.711 26.969 -4.02 1 58.75 202 LYS A N 1
ATOM 1627 C CA . LYS A 1 202 ? -9.711 25.922 -5.035 1 58.75 202 LYS A CA 1
ATOM 1628 C C . LYS A 1 202 ? -8.547 26.109 -6.008 1 58.75 202 LYS A C 1
ATOM 1630 O O . LYS A 1 202 ? -7.891 25.141 -6.387 1 58.75 202 LYS A O 1
ATOM 1635 N N . THR A 1 203 ? -8.359 27.297 -6.316 1 56.41 203 THR A N 1
ATOM 1636 C CA . THR A 1 203 ? -7.289 27.578 -7.266 1 56.41 203 THR A CA 1
ATOM 1637 C C . THR A 1 203 ? -5.922 27.297 -6.645 1 56.41 203 THR A C 1
ATOM 1639 O O . THR A 1 203 ? -5.047 26.734 -7.297 1 56.41 203 THR A O 1
ATOM 1642 N N . THR A 1 204 ? -5.73 27.703 -5.484 1 54.09 204 THR A N 1
ATOM 1643 C CA . THR A 1 204 ? -4.457 27.5 -4.809 1 54.09 204 THR A CA 1
ATOM 1644 C C . THR A 1 204 ? -4.211 26 -4.582 1 54.09 204 THR A C 1
ATOM 1646 O O . THR A 1 204 ? -3.1 25.516 -4.797 1 54.09 204 THR A O 1
ATOM 1649 N N . SER A 1 205 ? -5.316 25.469 -4.25 1 55.5 205 SER A N 1
ATOM 1650 C CA . SER A 1 205 ? -5.215 24.031 -3.986 1 55.5 205 SER A CA 1
ATOM 1651 C C . SER A 1 205 ? -4.891 23.266 -5.258 1 55.5 205 SER A C 1
ATOM 1653 O O . SER A 1 205 ? -4.082 22.328 -5.234 1 55.5 205 SER A O 1
ATOM 1655 N N . ARG A 1 206 ? -5.551 23.719 -6.297 1 56.62 206 ARG A N 1
ATOM 1656 C CA . ARG A 1 206 ? -5.297 23.094 -7.59 1 56.62 206 ARG A CA 1
ATOM 1657 C C . ARG A 1 206 ? -3.867 23.359 -8.055 1 56.62 206 ARG A C 1
ATOM 1659 O O . ARG A 1 206 ? -3.225 22.484 -8.641 1 56.62 206 ARG A O 1
ATOM 1666 N N . GLU A 1 207 ? -3.504 24.516 -7.836 1 54.22 207 GLU A N 1
ATOM 1667 C CA . GLU A 1 207 ? -2.143 24.891 -8.211 1 54.22 207 GLU A CA 1
ATOM 1668 C C . GLU A 1 207 ? -1.113 24.062 -7.445 1 54.22 207 GLU A C 1
ATOM 1670 O O . GLU A 1 207 ? -0.095 23.656 -8.008 1 54.22 207 GLU A O 1
ATOM 1675 N N . VAL A 1 208 ? -1.458 23.891 -6.27 1 52.81 208 VAL A N 1
ATOM 1676 C CA . VAL A 1 208 ? -0.559 23.078 -5.453 1 52.81 208 VAL A CA 1
ATOM 1677 C C . VAL A 1 208 ? -0.583 21.625 -5.934 1 52.81 208 VAL A C 1
ATOM 1679 O O . VAL A 1 208 ? 0.46 20.969 -6.008 1 52.81 208 VAL A O 1
ATOM 1682 N N . ALA A 1 209 ? -1.756 21.297 -6.27 1 52.44 209 ALA A N 1
ATOM 1683 C CA . ALA A 1 209 ? -1.928 19.906 -6.699 1 52.44 209 ALA A CA 1
ATOM 1684 C C . ALA A 1 209 ? -1.359 19.688 -8.102 1 52.44 209 ALA A C 1
ATOM 1686 O O . ALA A 1 209 ? -0.85 18.609 -8.406 1 52.44 209 ALA A O 1
ATOM 1687 N N . SER A 1 210 ? -1.697 20.53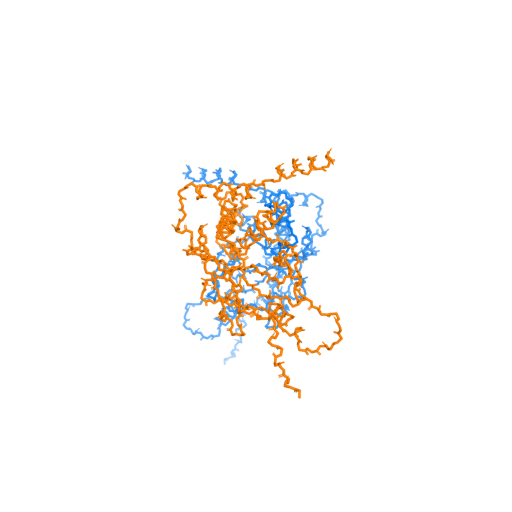1 -9.047 1 46.12 210 SER A N 1
ATOM 1688 C CA . SER A 1 210 ? -1.295 20.438 -10.445 1 46.12 210 SER A CA 1
ATOM 1689 C C . SER A 1 210 ? 0.212 20.609 -10.602 1 46.12 210 SER A C 1
ATOM 1691 O O . SER A 1 210 ? 0.739 20.531 -11.711 1 46.12 210 SER A O 1
ATOM 1693 N N . PHE A 1 211 ? 0.947 20.953 -9.672 1 39.97 211 PHE A N 1
ATOM 1694 C CA . PHE A 1 211 ? 2.379 21.125 -9.883 1 39.97 211 PHE A CA 1
ATOM 1695 C C . PHE A 1 211 ? 3.014 19.828 -10.367 1 39.97 211 PHE A C 1
ATOM 1697 O O . PHE A 1 211 ? 3.197 18.891 -9.586 1 39.97 211 PHE A O 1
ATOM 1704 N N . SER A 1 212 ? 2.703 19.344 -11.477 1 39.06 212 SER A N 1
ATOM 1705 C CA . SER A 1 212 ? 3.354 18.328 -12.297 1 39.06 212 SER A CA 1
ATOM 1706 C C . SER A 1 212 ? 4.871 18.469 -12.25 1 39.06 212 SER A C 1
ATOM 1708 O O . SER A 1 212 ? 5.395 19.531 -11.883 1 39.06 212 SER A O 1
ATOM 1710 N N . ALA A 1 213 ? 5.684 17.406 -12.625 1 38.66 213 ALA A N 1
ATOM 1711 C CA . ALA A 1 213 ? 7.121 17.359 -12.859 1 38.66 213 ALA A CA 1
ATOM 1712 C C . ALA A 1 213 ? 7.598 18.609 -13.594 1 38.66 213 ALA A C 1
ATOM 1714 O O . ALA A 1 213 ? 8.688 19.125 -13.328 1 38.66 213 ALA A O 1
ATOM 1715 N N . ASP A 1 214 ? 6.801 19.125 -14.422 1 36.97 214 ASP A N 1
ATOM 1716 C CA . ASP A 1 214 ? 7.281 20.188 -15.312 1 36.97 214 ASP A CA 1
ATOM 1717 C C . ASP A 1 214 ? 7.52 21.484 -14.555 1 36.97 214 ASP A C 1
ATOM 1719 O O . ASP A 1 214 ? 8.531 22.156 -14.766 1 36.97 214 ASP A O 1
ATOM 1723 N N . GLU A 1 215 ? 6.664 21.844 -13.664 1 36.22 215 GLU A N 1
ATOM 1724 C CA . GLU A 1 215 ? 6.875 23.125 -13.008 1 36.22 215 GLU A CA 1
ATOM 1725 C C . GLU A 1 215 ? 7.934 23.016 -11.914 1 36.22 215 GLU A C 1
ATOM 1727 O O . GLU A 1 215 ? 8.68 23.969 -11.664 1 36.22 215 GLU A O 1
ATOM 1732 N N . PHE A 1 216 ? 8.094 21.828 -11.406 1 33.66 216 PHE A N 1
ATOM 1733 C CA . PHE A 1 216 ? 9.195 21.641 -10.469 1 33.66 216 PHE A CA 1
ATOM 1734 C C . PHE A 1 216 ? 10.539 21.688 -11.188 1 33.66 216 PHE A C 1
ATOM 1736 O O . PHE A 1 216 ? 11.5 22.266 -10.68 1 33.66 216 PHE A O 1
ATOM 1743 N N . LYS A 1 217 ? 10.617 21.109 -12.367 1 35.97 217 LYS A N 1
ATOM 1744 C CA . LYS A 1 217 ? 11.812 21.297 -13.18 1 35.97 217 LYS A CA 1
ATOM 1745 C C . LYS A 1 217 ? 12.062 22.781 -13.461 1 35.97 217 LYS A C 1
ATOM 1747 O O . LYS A 1 217 ? 13.195 23.25 -13.383 1 35.97 217 LYS A O 1
ATOM 1752 N N . GLN A 1 218 ? 11.086 23.484 -13.695 1 35.38 218 GLN A N 1
ATOM 1753 C CA . GLN A 1 218 ? 11.258 24.922 -13.953 1 35.38 218 GLN A CA 1
ATOM 1754 C C . GLN A 1 218 ? 11.68 25.656 -12.688 1 35.38 218 GLN A C 1
ATOM 1756 O O . GLN A 1 218 ? 12.492 26.578 -12.742 1 35.38 218 GLN A O 1
ATOM 1761 N N . TYR A 1 219 ? 11.227 25.297 -11.578 1 31.36 219 TYR A N 1
ATOM 1762 C CA . TYR A 1 219 ? 11.633 25.969 -10.344 1 31.36 219 TYR A CA 1
ATOM 1763 C C . TYR A 1 219 ? 13.031 25.531 -9.93 1 31.36 219 TYR A C 1
ATOM 1765 O O . TYR A 1 219 ? 13.836 26.344 -9.477 1 31.36 219 TYR A O 1
ATOM 1773 N N . GLN A 1 220 ? 13.367 24.281 -10.039 1 32.94 220 GLN A N 1
ATOM 1774 C CA . GLN A 1 220 ? 14.758 23.906 -9.812 1 32.94 220 GLN A CA 1
ATOM 1775 C C . GLN A 1 220 ? 15.688 24.609 -10.789 1 32.94 220 GLN A C 1
ATOM 1777 O O . GLN A 1 220 ? 16.797 25.016 -10.422 1 32.94 220 GLN A O 1
ATOM 1782 N N . GLU A 1 221 ? 15.344 24.672 -11.992 1 35.41 221 GLU A N 1
ATOM 1783 C CA . GLU A 1 221 ? 16.156 25.406 -12.953 1 35.41 221 GLU A CA 1
ATOM 1784 C C . GLU A 1 221 ? 16.234 26.891 -12.594 1 35.41 221 GLU A C 1
ATOM 1786 O O . GLU A 1 221 ? 17.281 27.531 -12.789 1 35.41 221 GLU A O 1
ATOM 1791 N N . PHE A 1 222 ? 15.203 27.375 -12.008 1 32.97 222 PHE A N 1
ATOM 1792 C CA . PHE A 1 222 ? 15.312 28.781 -11.617 1 32.97 222 PHE A CA 1
ATOM 1793 C C . PHE A 1 222 ? 16.219 28.938 -10.398 1 32.97 222 PHE A C 1
ATOM 1795 O O . PHE A 1 222 ? 16.984 29.891 -10.305 1 32.97 222 PHE A O 1
ATOM 1802 N N . ASN A 1 223 ? 16.141 28.094 -9.453 1 32.34 223 ASN A N 1
ATOM 1803 C CA . ASN A 1 223 ? 17 28.328 -8.297 1 32.34 223 ASN A CA 1
ATOM 1804 C C . ASN A 1 223 ? 18.438 27.891 -8.562 1 32.34 223 ASN A C 1
ATOM 1806 O O . ASN A 1 223 ? 19.297 28.031 -7.703 1 32.34 223 ASN A O 1
ATOM 1810 N N . ILE A 1 224 ? 18.609 26.969 -9.516 1 32.34 224 ILE A N 1
ATOM 1811 C CA . ILE A 1 224 ? 20.016 26.781 -9.836 1 32.34 224 ILE A CA 1
ATOM 1812 C C . ILE A 1 224 ? 20.547 28.031 -10.547 1 32.34 224 ILE A C 1
ATOM 1814 O O . ILE A 1 224 ? 21.766 28.281 -10.547 1 32.34 224 ILE A O 1
ATOM 1818 N N . GLU A 1 225 ? 19.719 28.688 -11.336 1 33.22 225 GLU A N 1
ATOM 1819 C CA . GLU A 1 225 ? 20.344 29.812 -12.031 1 33.22 225 GLU A CA 1
ATOM 1820 C C . GLU A 1 225 ? 20.391 31.047 -11.125 1 33.22 225 GLU A C 1
ATOM 1822 O O . GLU A 1 225 ? 21.062 32.031 -11.445 1 33.22 225 GLU A O 1
ATOM 1827 N N . GLY A 1 226 ? 19.656 31.062 -10.039 1 28.2 226 GLY A N 1
ATOM 1828 C CA . GLY A 1 226 ? 19.953 32.25 -9.289 1 28.2 226 GLY A CA 1
ATOM 1829 C C . GLY A 1 226 ? 20.953 32.031 -8.156 1 28.2 226 GLY A C 1
ATOM 1830 O O . GLY A 1 226 ? 21.125 30.906 -7.703 1 28.2 226 GLY A O 1
ATOM 1831 N N . MET B 1 1 ? -10.93 -65.562 3.184 1 31.02 1 MET B N 1
ATOM 1832 C CA . MET B 1 1 ? -10.883 -64.562 2.111 1 31.02 1 MET B CA 1
ATOM 1833 C C . MET B 1 1 ? -9.938 -63.438 2.461 1 31.02 1 MET B C 1
ATOM 1835 O O . MET B 1 1 ? -10.07 -62.812 3.52 1 31.02 1 MET B O 1
ATOM 1839 N N . LYS B 1 2 ? -8.68 -63.469 1.914 1 30.45 2 LYS B N 1
ATOM 1840 C CA . LYS B 1 2 ? -7.539 -62.594 2.211 1 30.45 2 LYS B CA 1
ATOM 1841 C C . LYS B 1 2 ? -7.82 -61.156 1.814 1 30.45 2 LYS B C 1
ATOM 1843 O O . LYS B 1 2 ? -8.195 -60.875 0.672 1 30.45 2 LYS B O 1
ATOM 1848 N N . LYS B 1 3 ? -8.273 -60.375 2.727 1 36.91 3 LYS B N 1
ATOM 1849 C CA . LYS B 1 3 ? -8.469 -58.938 2.523 1 36.91 3 LYS B CA 1
ATOM 1850 C C . LYS B 1 3 ? -7.266 -58.312 1.816 1 36.91 3 LYS B C 1
ATOM 1852 O O . LYS B 1 3 ? -6.152 -58.312 2.352 1 36.91 3 LYS B O 1
ATOM 1857 N N . VAL B 1 4 ? -7.215 -58.5 0.527 1 31.02 4 VAL B N 1
ATOM 1858 C CA . VAL B 1 4 ? -6.16 -57.844 -0.231 1 31.02 4 VAL B CA 1
ATOM 1859 C C . VAL B 1 4 ? -6.16 -56.344 0.081 1 31.02 4 VAL B C 1
ATOM 1861 O O . VAL B 1 4 ? -7.203 -55.688 0 1 31.02 4 VAL B O 1
ATOM 1864 N N . PRO B 1 5 ? -5.227 -55.906 0.878 1 34.91 5 PRO B N 1
ATOM 1865 C CA . PRO B 1 5 ? -5.18 -54.469 1.166 1 34.91 5 PRO B CA 1
ATOM 1866 C C . PRO B 1 5 ? -5.289 -53.625 -0.092 1 34.91 5 PRO B C 1
ATOM 1868 O O . PRO B 1 5 ? -4.617 -53.875 -1.09 1 34.91 5 PRO B O 1
ATOM 1871 N N . TYR B 1 6 ? -6.461 -53.281 -0.531 1 30.12 6 TYR B N 1
ATOM 1872 C CA . TYR B 1 6 ? -6.664 -52.312 -1.597 1 30.12 6 TYR B CA 1
ATOM 1873 C C . TYR B 1 6 ? -5.652 -51.188 -1.5 1 30.12 6 TYR B C 1
ATOM 1875 O O . TYR B 1 6 ? -5.598 -50.469 -0.493 1 30.12 6 TYR B O 1
ATOM 1883 N N . PHE B 1 7 ? -4.352 -51.406 -1.896 1 31.7 7 PHE B N 1
ATOM 1884 C CA . PHE B 1 7 ? -3.451 -50.281 -2.146 1 31.7 7 PHE B CA 1
ATOM 1885 C C . PHE B 1 7 ? -4.18 -49.156 -2.863 1 31.7 7 PHE B C 1
ATOM 1887 O O . PHE B 1 7 ? -4.68 -49.344 -3.975 1 31.7 7 PHE B O 1
ATOM 1894 N N . SER B 1 8 ? -5.051 -48.469 -2.26 1 34.91 8 SER B N 1
ATOM 1895 C CA . SER B 1 8 ? -5.617 -47.25 -2.84 1 34.91 8 SER B CA 1
ATOM 1896 C C . SER B 1 8 ? -4.613 -46.562 -3.746 1 34.91 8 SER B C 1
ATOM 1898 O O . SER B 1 8 ? -3.4 -46.719 -3.576 1 34.91 8 SER B O 1
ATOM 1900 N N . ALA B 1 9 ? -4.848 -46.188 -4.922 1 37.25 9 ALA B N 1
ATOM 1901 C CA . ALA B 1 9 ? -4.109 -45.406 -5.91 1 37.25 9 ALA B CA 1
ATOM 1902 C C . ALA B 1 9 ? -3.146 -44.438 -5.23 1 37.25 9 ALA B C 1
ATOM 1904 O O . ALA B 1 9 ? -3.518 -43.75 -4.281 1 37.25 9 ALA B O 1
ATOM 1905 N N . SER B 1 10 ? -1.766 -44.5 -5.18 1 38.84 10 SER B N 1
ATOM 1906 C CA . SER B 1 10 ? -0.577 -43.906 -4.562 1 38.84 10 SER B CA 1
ATOM 1907 C C . SER B 1 10 ? -0.633 -42.375 -4.57 1 38.84 10 SER B C 1
ATOM 1909 O O . SER B 1 10 ? -0.714 -41.781 -5.637 1 38.84 10 SER B O 1
ATOM 1911 N N . SER B 1 11 ? -1.386 -41.656 -3.682 1 47.22 11 SER B N 1
ATOM 1912 C CA . SER B 1 11 ? -1.344 -40.219 -3.35 1 47.22 11 SER B CA 1
ATOM 1913 C C . SER B 1 11 ? 0.038 -39.625 -3.609 1 47.22 11 SER B C 1
ATOM 1915 O O . SER B 1 11 ? 1.039 -40.125 -3.09 1 47.22 11 SER B O 1
ATOM 1917 N N . LYS B 1 12 ? 0.36 -39.25 -4.859 1 59.56 12 LYS B N 1
ATOM 1918 C CA . LYS B 1 12 ? 1.631 -38.594 -5.148 1 59.56 12 LYS B CA 1
ATOM 1919 C C . LYS B 1 12 ? 2.123 -37.781 -3.949 1 59.56 12 LYS B C 1
ATOM 1921 O O . LYS B 1 12 ? 1.358 -37.031 -3.346 1 59.56 12 LYS B O 1
ATOM 1926 N N . SER B 1 13 ? 3.283 -38.188 -3.398 1 80.81 13 SER B N 1
ATOM 1927 C CA . SER B 1 13 ? 3.922 -37.406 -2.344 1 80.81 13 SER B CA 1
ATOM 1928 C C . SER B 1 13 ? 3.977 -35.906 -2.707 1 80.81 13 SER B C 1
ATOM 1930 O O . SER B 1 13 ? 3.863 -35.562 -3.879 1 80.81 13 SER B O 1
ATOM 1932 N N . SER B 1 14 ? 3.715 -35.094 -1.758 1 81.81 14 SER B N 1
ATOM 1933 C CA . SER B 1 14 ? 3.855 -33.656 -1.946 1 81.81 14 SER B CA 1
ATOM 1934 C C . SER B 1 14 ? 5.082 -33.344 -2.791 1 81.81 14 SER B C 1
ATOM 1936 O O . SER B 1 14 ? 5.043 -32.438 -3.629 1 81.81 14 SER B O 1
ATOM 1938 N N . GLN B 1 15 ? 6.047 -34.156 -2.678 1 88.5 15 GLN B N 1
ATOM 1939 C CA . GLN B 1 15 ? 7.281 -33.938 -3.422 1 88.5 15 GLN B CA 1
ATOM 1940 C C . GLN B 1 15 ? 7.09 -34.219 -4.906 1 88.5 15 GLN B C 1
ATOM 1942 O O . GLN B 1 15 ? 7.52 -33.438 -5.758 1 88.5 15 GLN B O 1
ATOM 1947 N N . GLN B 1 16 ? 6.543 -35.344 -5.191 1 90.06 16 GLN B N 1
ATOM 1948 C CA . GLN B 1 16 ? 6.309 -35.688 -6.586 1 90.06 16 GLN B CA 1
ATOM 1949 C C . GLN B 1 16 ? 5.371 -34.688 -7.266 1 90.06 16 GLN B C 1
ATOM 1951 O O . GLN B 1 16 ? 5.566 -34.344 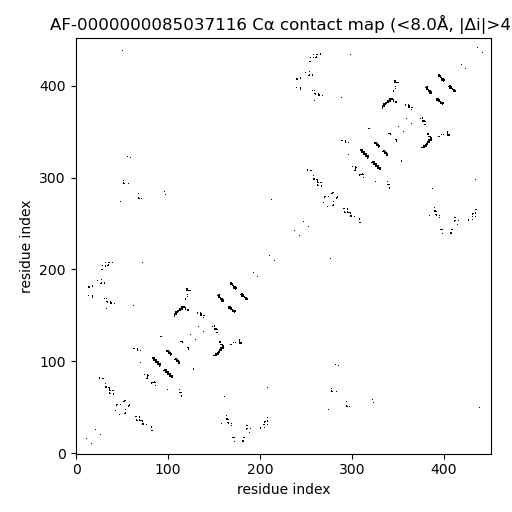-8.43 1 90.06 16 GLN B O 1
ATOM 1956 N N . LEU B 1 17 ? 4.387 -34.312 -6.52 1 88 17 LEU B N 1
AT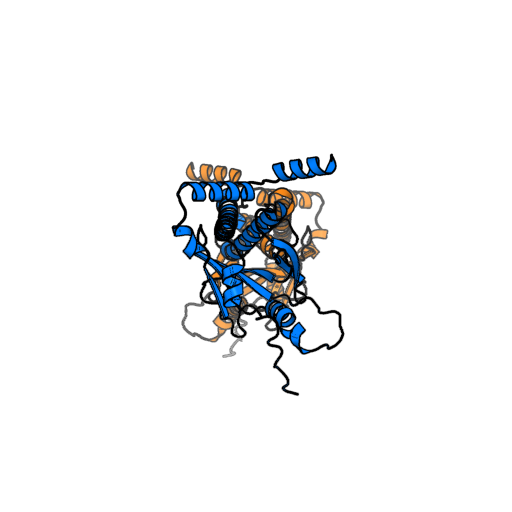OM 1957 C CA . LEU B 1 17 ? 3.426 -33.375 -7.078 1 88 17 LEU B CA 1
ATOM 1958 C C . LEU B 1 17 ? 4.117 -32.062 -7.48 1 88 17 LEU B C 1
ATOM 1960 O O . LEU B 1 17 ? 3.936 -31.578 -8.602 1 88 17 LEU B O 1
ATOM 1964 N N . VAL B 1 18 ? 4.891 -31.547 -6.613 1 91.5 18 VAL B N 1
ATOM 1965 C CA . VAL B 1 18 ? 5.566 -30.281 -6.844 1 91.5 18 VAL B CA 1
ATOM 1966 C C . VAL B 1 18 ? 6.531 -30.406 -8.023 1 91.5 18 VAL B C 1
ATOM 1968 O O . VAL B 1 18 ? 6.645 -29.5 -8.844 1 91.5 18 VAL B O 1
ATOM 1971 N N . GLN B 1 19 ? 7.113 -31.578 -8.164 1 90.44 19 GLN B N 1
ATOM 1972 C CA . GLN B 1 19 ? 8.125 -31.797 -9.195 1 90.44 19 GLN B CA 1
ATOM 1973 C C . GLN B 1 19 ? 7.477 -32 -10.562 1 90.44 19 GLN B C 1
ATOM 1975 O O . GLN B 1 19 ? 8.094 -31.734 -11.602 1 90.44 19 GLN B O 1
ATOM 1980 N N . THR B 1 20 ? 6.254 -32.438 -10.555 1 91.25 20 THR B N 1
ATOM 1981 C CA . THR B 1 20 ? 5.648 -32.812 -11.828 1 91.25 20 THR B CA 1
ATOM 1982 C C . THR B 1 20 ? 4.535 -31.859 -12.211 1 91.25 20 THR B C 1
ATOM 1984 O O . THR B 1 20 ? 3.934 -31.984 -13.281 1 91.25 20 THR B O 1
ATOM 1987 N N . LEU B 1 21 ? 4.312 -30.938 -11.359 1 92.56 21 LEU B N 1
ATOM 1988 C CA . LEU B 1 21 ? 3.209 -30.016 -11.578 1 92.56 21 LEU B CA 1
ATOM 1989 C C . LEU B 1 21 ? 3.377 -29.266 -12.898 1 92.56 21 LEU B C 1
ATOM 1991 O O . LEU B 1 21 ? 2.396 -29.016 -13.602 1 92.56 21 LEU B O 1
ATOM 1995 N N . LEU B 1 22 ? 4.602 -28.938 -13.227 1 92.88 22 LEU B N 1
ATOM 1996 C CA . LEU B 1 22 ? 4.926 -28.172 -14.422 1 92.88 22 LEU B CA 1
ATOM 1997 C C . LEU B 1 22 ? 6.004 -28.875 -15.242 1 92.88 22 LEU B C 1
ATOM 1999 O O . LEU B 1 22 ? 6.953 -29.438 -14.68 1 92.88 22 LEU B O 1
ATOM 2003 N N . THR B 1 23 ? 5.781 -28.828 -16.547 1 90 23 THR B N 1
ATOM 2004 C CA . THR B 1 23 ? 6.875 -29.25 -17.422 1 90 23 THR B CA 1
ATOM 2005 C C . THR B 1 23 ? 8.023 -28.25 -17.359 1 90 23 THR B C 1
ATOM 2007 O O . THR B 1 23 ? 7.859 -27.125 -16.844 1 90 23 THR B O 1
ATOM 2010 N N . ASN B 1 24 ? 9.156 -28.641 -17.875 1 86.81 24 ASN B N 1
ATOM 2011 C CA . ASN B 1 24 ? 10.305 -27.75 -17.906 1 86.81 24 ASN B CA 1
ATOM 2012 C C . ASN B 1 24 ? 9.992 -26.469 -18.672 1 86.81 24 ASN B C 1
ATOM 2014 O O . ASN B 1 24 ? 10.391 -25.375 -18.266 1 86.81 24 ASN B O 1
ATOM 2018 N N . SER B 1 25 ? 9.32 -26.609 -19.75 1 85.06 25 SER B N 1
ATOM 2019 C CA . SER B 1 25 ? 8.953 -25.453 -20.547 1 85.06 25 SER B CA 1
ATOM 2020 C C . SER B 1 25 ? 8 -24.531 -19.797 1 85.06 25 SER B C 1
ATOM 2022 O O . SER B 1 25 ? 8.141 -23.312 -19.844 1 85.06 25 SER B O 1
ATOM 2024 N N . GLU B 1 26 ? 7.07 -25.125 -19.125 1 88.88 26 GLU B N 1
ATOM 2025 C CA . GLU B 1 26 ? 6.113 -24.344 -18.344 1 88.88 26 GLU B CA 1
ATOM 2026 C C . GLU B 1 26 ? 6.793 -23.625 -17.188 1 88.88 26 GLU B C 1
ATOM 2028 O O . GLU B 1 26 ? 6.418 -22.5 -16.828 1 88.88 26 GLU B O 1
ATOM 2033 N N . GLN B 1 27 ? 7.809 -24.25 -16.594 1 92.25 27 GLN B N 1
ATOM 2034 C CA . GLN B 1 27 ? 8.602 -23.625 -15.547 1 92.25 27 GLN B CA 1
ATOM 2035 C C . GLN B 1 27 ? 9.297 -22.375 -16.047 1 92.25 27 GLN B C 1
ATOM 2037 O O . GLN B 1 27 ? 9.266 -21.328 -15.398 1 92.25 27 GLN B O 1
ATOM 2042 N N . ARG B 1 28 ? 9.781 -22.5 -17.188 1 87.19 28 ARG B N 1
ATOM 2043 C CA . ARG B 1 28 ? 10.477 -21.359 -17.781 1 87.19 28 ARG B CA 1
ATOM 2044 C C . ARG B 1 28 ? 9.508 -20.219 -18.078 1 87.19 28 ARG B C 1
ATOM 2046 O O . ARG B 1 28 ? 9.836 -19.047 -17.859 1 87.19 28 ARG B O 1
ATOM 2053 N N . LEU B 1 29 ? 8.414 -20.594 -18.609 1 88.44 29 LEU B N 1
ATOM 2054 C CA . LEU B 1 29 ? 7.398 -19.578 -18.891 1 88.44 29 LEU B CA 1
ATOM 2055 C C . LEU B 1 29 ? 6.984 -18.859 -17.609 1 88.44 29 LEU B C 1
ATOM 2057 O O . LEU B 1 29 ? 6.859 -17.625 -17.594 1 88.44 29 LEU B O 1
ATOM 2061 N N . LEU B 1 30 ? 6.852 -19.578 -16.562 1 93.25 30 LEU B N 1
ATOM 2062 C CA . LEU B 1 30 ? 6.434 -19 -15.289 1 93.25 30 LEU B CA 1
ATOM 2063 C C . LEU B 1 30 ? 7.488 -18.047 -14.75 1 93.25 30 LEU B C 1
ATOM 2065 O O . LEU B 1 30 ? 7.156 -16.953 -14.266 1 93.25 30 LEU B O 1
ATOM 2069 N N . ILE B 1 31 ? 8.703 -18.422 -14.898 1 91.62 31 ILE B N 1
ATOM 2070 C CA . ILE B 1 31 ? 9.797 -17.562 -14.469 1 91.62 31 ILE B CA 1
ATOM 2071 C C . ILE B 1 31 ? 9.766 -16.25 -15.266 1 91.62 31 ILE B C 1
ATOM 2073 O O . ILE B 1 31 ? 9.922 -15.172 -14.695 1 91.62 31 ILE B O 1
ATOM 2077 N N . GLY B 1 32 ? 9.57 -16.406 -16.5 1 88.31 32 GLY B N 1
ATOM 2078 C CA . GLY B 1 32 ? 9.492 -15.227 -17.359 1 88.31 32 GLY B CA 1
ATOM 2079 C C . GLY B 1 32 ? 8.336 -14.312 -17 1 88.31 32 GLY B C 1
ATOM 2080 O O . GLY B 1 32 ? 8.484 -13.086 -17.016 1 88.31 32 GLY B O 1
ATOM 2081 N N . ILE B 1 33 ? 7.219 -14.883 -16.688 1 92.38 33 ILE B N 1
ATOM 2082 C CA . ILE B 1 33 ? 6.016 -14.117 -16.359 1 92.38 33 ILE B CA 1
ATOM 2083 C C . ILE B 1 33 ? 6.227 -13.359 -15.055 1 92.38 33 ILE B C 1
ATOM 2085 O O . ILE B 1 33 ? 5.879 -12.18 -14.945 1 92.38 33 ILE B O 1
ATOM 2089 N N . VAL B 1 34 ? 6.793 -14.047 -14.062 1 94.38 34 VAL B N 1
ATOM 2090 C CA . VAL B 1 34 ? 7.09 -13.398 -12.797 1 94.38 34 VAL B CA 1
ATOM 2091 C C . VAL B 1 34 ? 8.078 -12.258 -13.016 1 94.38 34 VAL B C 1
ATOM 2093 O O . VAL B 1 34 ? 7.887 -11.148 -12.516 1 94.38 34 VAL B O 1
ATOM 2096 N N . SER B 1 35 ? 9.047 -12.477 -13.805 1 91.12 35 SER B N 1
ATOM 2097 C CA . SER B 1 35 ? 10.039 -11.453 -14.117 1 91.12 35 SER B CA 1
ATOM 2098 C C . SER B 1 35 ? 9.406 -10.266 -14.828 1 91.12 35 SER B C 1
ATOM 2100 O O . SER B 1 35 ? 9.766 -9.117 -14.57 1 91.12 35 SER B O 1
ATOM 2102 N N . ALA B 1 36 ? 8.508 -10.547 -15.656 1 90 36 ALA B N 1
ATOM 2103 C CA . ALA B 1 36 ? 7.805 -9.477 -16.359 1 90 36 ALA B CA 1
ATOM 2104 C C . ALA B 1 36 ? 7.027 -8.602 -15.383 1 90 36 ALA B C 1
ATOM 2106 O O . ALA B 1 36 ? 6.945 -7.383 -15.562 1 90 36 ALA B O 1
ATOM 2107 N N . GLY B 1 37 ? 6.43 -9.234 -14.406 1 93.38 37 GLY B N 1
ATOM 2108 C CA . GLY B 1 37 ? 5.762 -8.461 -13.367 1 93.38 37 GLY B CA 1
ATOM 2109 C C . GLY B 1 37 ? 6.691 -7.512 -12.641 1 93.38 37 GLY B C 1
ATOM 2110 O O . GLY B 1 37 ? 6.348 -6.348 -12.414 1 93.38 37 GLY B O 1
ATOM 2111 N N . TYR B 1 38 ? 7.879 -7.992 -12.344 1 93.12 38 TYR B N 1
ATOM 2112 C CA . TYR B 1 38 ? 8.891 -7.16 -11.703 1 93.12 38 TYR B CA 1
ATOM 2113 C C . TYR B 1 38 ? 9.258 -5.973 -12.586 1 93.12 38 TYR B C 1
ATOM 2115 O O . TYR B 1 38 ? 9.352 -4.84 -12.109 1 93.12 38 TYR B O 1
ATOM 2123 N N . GLN B 1 39 ? 9.406 -6.234 -13.797 1 90.62 39 GLN B N 1
ATOM 2124 C CA . GLN B 1 39 ? 9.781 -5.184 -14.734 1 90.62 39 GLN B CA 1
ATOM 2125 C C . GLN B 1 39 ? 8.672 -4.152 -14.891 1 90.62 39 GLN B C 1
ATOM 2127 O O . GLN B 1 39 ? 8.938 -2.953 -14.984 1 90.62 39 GLN B O 1
ATOM 2132 N N . ALA B 1 40 ? 7.512 -4.652 -14.969 1 90.81 40 ALA B N 1
ATOM 2133 C CA . ALA B 1 40 ? 6.367 -3.748 -15.078 1 90.81 40 ALA B CA 1
ATOM 2134 C C . ALA B 1 40 ? 6.305 -2.799 -13.883 1 90.81 40 ALA B C 1
ATOM 2136 O O . ALA B 1 40 ? 6.086 -1.598 -14.047 1 90.81 40 ALA B O 1
ATOM 2137 N N . GLU B 1 41 ? 6.477 -3.357 -12.75 1 92.38 41 GLU B N 1
ATOM 2138 C CA . GLU B 1 41 ? 6.469 -2.543 -11.531 1 92.38 41 GLU B CA 1
ATOM 2139 C C . GLU B 1 41 ? 7.621 -1.543 -11.531 1 92.38 41 GLU B C 1
ATOM 2141 O O . GLU B 1 41 ? 7.438 -0.373 -11.195 1 92.38 41 GLU B O 1
ATOM 2146 N N . LYS B 1 42 ? 8.797 -1.964 -11.891 1 90.62 42 LYS B N 1
ATOM 2147 C CA . LYS B 1 42 ? 9.961 -1.083 -11.93 1 90.62 42 LYS B CA 1
ATOM 2148 C C . LYS B 1 42 ? 9.734 0.076 -12.898 1 90.62 42 LYS B C 1
ATOM 2150 O O . LYS B 1 42 ? 10.016 1.23 -12.562 1 90.62 42 LYS B O 1
ATOM 2155 N N . ARG B 1 43 ? 9.32 -0.243 -14.031 1 88.69 43 ARG B N 1
ATOM 2156 C CA . ARG B 1 43 ? 9.039 0.788 -15.023 1 88.69 43 ARG B CA 1
ATOM 2157 C C . ARG B 1 43 ? 8.008 1.786 -14.5 1 88.69 43 ARG B C 1
ATOM 2159 O O . ARG B 1 43 ? 8.164 2.996 -14.68 1 88.69 43 ARG B O 1
ATOM 2166 N N . TYR B 1 44 ? 7.051 1.324 -13.867 1 90.75 44 TYR B N 1
ATOM 2167 C CA . TYR B 1 44 ? 6.004 2.174 -13.305 1 90.75 44 TYR B CA 1
ATOM 2168 C C . TYR B 1 44 ? 6.574 3.104 -12.242 1 90.75 44 TYR B C 1
ATOM 2170 O O . TYR B 1 44 ? 6.406 4.324 -12.32 1 90.75 44 TYR B O 1
ATOM 2178 N N . VAL B 1 45 ? 7.234 2.566 -11.32 1 90.81 45 VAL B N 1
ATOM 2179 C CA . VAL B 1 45 ? 7.711 3.338 -10.172 1 90.81 45 VAL B CA 1
ATOM 2180 C C . VAL B 1 45 ? 8.766 4.348 -10.633 1 90.81 45 VAL B C 1
ATOM 2182 O O . VAL B 1 45 ? 8.836 5.457 -10.102 1 90.81 45 VAL B O 1
ATOM 2185 N N . THR B 1 46 ? 9.5 4 -11.641 1 89.12 46 THR B N 1
ATOM 2186 C CA . THR B 1 46 ? 10.609 4.855 -12.031 1 89.12 46 THR B CA 1
ATOM 2187 C C . THR B 1 46 ? 10.164 5.887 -13.062 1 89.12 46 THR B C 1
ATOM 2189 O O . THR B 1 46 ? 10.711 6.988 -13.125 1 89.12 46 THR B O 1
ATOM 2192 N N . THR B 1 47 ? 9.117 5.574 -13.773 1 87.38 47 THR B N 1
ATOM 2193 C CA . THR B 1 47 ? 8.852 6.426 -14.93 1 87.38 47 THR B CA 1
ATOM 2194 C C . 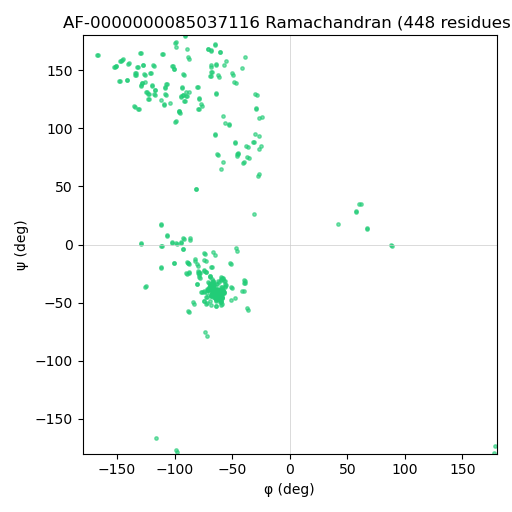THR B 1 47 ? 7.43 6.98 -14.875 1 87.38 47 THR B C 1
ATOM 2196 O O . THR B 1 47 ? 7.199 8.141 -15.219 1 87.38 47 THR B O 1
ATOM 2199 N N . ASN B 1 48 ? 6.508 6.23 -14.422 1 87.69 48 ASN B N 1
ATOM 2200 C CA . ASN B 1 48 ? 5.109 6.574 -14.664 1 87.69 48 ASN B CA 1
ATOM 2201 C C . ASN B 1 48 ? 4.395 6.977 -13.383 1 87.69 48 ASN B C 1
ATOM 2203 O O . ASN B 1 48 ? 3.346 7.621 -13.43 1 87.69 48 ASN B O 1
ATOM 2207 N N . ALA B 1 49 ? 4.941 6.598 -12.336 1 91.69 49 ALA B N 1
ATOM 2208 C CA . ALA B 1 49 ? 4.273 6.875 -11.062 1 91.69 49 ALA B CA 1
ATOM 2209 C C . ALA B 1 49 ? 4.281 8.367 -10.758 1 91.69 49 ALA B C 1
ATOM 2211 O O . ALA B 1 49 ? 5.203 9.086 -11.148 1 91.69 49 ALA B O 1
ATOM 2212 N N . PRO B 1 50 ? 3.217 8.844 -10.141 1 91.75 50 PRO B N 1
ATOM 2213 C CA . PRO B 1 50 ? 3.26 10.234 -9.695 1 91.75 50 PRO B CA 1
ATOM 2214 C C . PRO B 1 50 ? 4.387 10.508 -8.695 1 91.75 50 PRO B C 1
ATOM 2216 O O . PRO B 1 50 ? 4.914 9.57 -8.094 1 91.75 50 PRO B O 1
ATOM 2219 N N . ASP B 1 51 ? 4.676 11.773 -8.461 1 88.94 51 ASP B N 1
ATOM 2220 C CA . ASP B 1 51 ? 5.812 12.18 -7.645 1 88.94 51 ASP B CA 1
ATOM 2221 C C . ASP B 1 51 ? 5.684 11.633 -6.223 1 88.94 51 ASP B C 1
ATOM 2223 O O . ASP B 1 51 ? 6.672 11.195 -5.629 1 88.94 51 ASP B O 1
ATOM 2227 N N . TRP B 1 52 ? 4.523 11.656 -5.738 1 89.75 52 TRP B N 1
ATOM 2228 C CA . TRP B 1 52 ? 4.344 11.305 -4.336 1 89.75 52 TRP B CA 1
ATOM 2229 C C . TRP B 1 52 ? 4.496 9.805 -4.125 1 89.75 52 TRP B C 1
ATOM 2231 O O . TRP B 1 52 ? 4.555 9.328 -2.984 1 89.75 52 TRP B O 1
ATOM 2241 N N . LEU B 1 53 ? 4.602 9.031 -5.242 1 92.06 53 LEU B N 1
ATOM 2242 C CA . LEU B 1 53 ? 4.879 7.605 -5.145 1 92.06 53 LEU B CA 1
ATOM 2243 C C . LEU B 1 53 ? 6.34 7.309 -5.457 1 92.06 53 LEU B C 1
ATOM 2245 O O . LEU B 1 53 ? 6.758 6.148 -5.449 1 92.06 53 LEU B O 1
ATOM 2249 N N . ARG B 1 54 ? 7.113 8.305 -5.715 1 89.06 54 ARG B N 1
ATOM 2250 C CA . ARG B 1 54 ? 8.516 8.117 -6.062 1 89.06 54 ARG B CA 1
ATOM 2251 C C . ARG B 1 54 ? 9.43 8.648 -4.961 1 89.06 54 ARG B C 1
ATOM 2253 O O . ARG B 1 54 ? 10.609 8.914 -5.203 1 89.06 54 ARG B O 1
ATOM 2260 N N . ILE B 1 55 ? 8.914 8.852 -3.83 1 85.31 55 ILE B N 1
ATOM 2261 C CA . ILE B 1 55 ? 9.68 9.344 -2.691 1 85.31 55 ILE B CA 1
ATOM 2262 C C . ILE B 1 55 ? 9.82 8.234 -1.648 1 85.31 55 ILE B C 1
ATOM 2264 O O . ILE B 1 55 ? 9.109 7.234 -1.699 1 85.31 55 ILE B O 1
ATOM 2268 N N . ASP B 1 56 ? 10.742 8.422 -0.755 1 85.5 56 ASP B N 1
ATOM 2269 C CA . ASP B 1 56 ? 11.07 7.418 0.256 1 85.5 56 ASP B CA 1
ATOM 2270 C C . ASP B 1 56 ? 9.836 7.035 1.07 1 85.5 56 ASP B C 1
ATOM 2272 O O . ASP B 1 56 ? 9.703 5.891 1.509 1 85.5 56 ASP B O 1
ATOM 2276 N N . ARG B 1 57 ? 8.969 7.945 1.23 1 88.5 57 ARG B N 1
ATOM 2277 C CA . ARG B 1 57 ? 7.727 7.727 1.963 1 88.5 57 ARG B CA 1
ATOM 2278 C C . ARG B 1 57 ? 6.914 6.598 1.338 1 88.5 57 ARG B C 1
ATOM 2280 O O . ARG B 1 57 ? 6.227 5.855 2.043 1 88.5 57 ARG B O 1
ATOM 2287 N N . ALA B 1 58 ? 7.074 6.438 0.079 1 90.12 58 ALA B N 1
ATOM 2288 C CA . ALA B 1 58 ? 6.25 5.469 -0.642 1 90.12 58 ALA B CA 1
ATOM 2289 C C . ALA B 1 58 ? 6.934 4.109 -0.717 1 90.12 58 ALA B C 1
ATOM 2291 O O . ALA B 1 58 ? 6.348 3.137 -1.193 1 90.12 58 ALA B O 1
ATOM 2292 N N . ALA B 1 59 ? 8.18 3.988 -0.22 1 86.75 59 ALA B N 1
ATOM 2293 C CA . ALA B 1 59 ? 8.984 2.773 -0.349 1 86.75 59 ALA B CA 1
ATOM 2294 C C . ALA B 1 59 ? 8.273 1.58 0.289 1 86.75 59 ALA B C 1
ATOM 2296 O O . ALA B 1 59 ? 8.406 0.448 -0.181 1 86.75 59 ALA B O 1
ATOM 2297 N N . LYS B 1 60 ? 7.492 1.814 1.254 1 86.62 60 LYS B N 1
ATOM 2298 C CA . LYS B 1 60 ? 6.805 0.751 1.981 1 86.62 60 LYS B CA 1
ATOM 2299 C C . LYS B 1 60 ? 5.766 0.066 1.1 1 86.62 60 LYS B C 1
ATOM 2301 O O . LYS B 1 60 ? 5.32 -1.042 1.404 1 86.62 60 LYS B O 1
ATOM 2306 N N . LEU B 1 61 ? 5.348 0.697 0.029 1 89.31 61 LEU B N 1
ATOM 2307 C CA . LEU B 1 61 ? 4.309 0.16 -0.843 1 89.31 61 LEU B CA 1
ATOM 2308 C C . LEU B 1 61 ? 4.914 -0.727 -1.927 1 89.31 61 LEU B C 1
ATOM 2310 O O . LEU B 1 61 ? 4.203 -1.499 -2.572 1 89.31 61 LEU B O 1
ATOM 2314 N N . TYR B 1 62 ? 6.219 -0.651 -2.166 1 88.69 62 TYR B N 1
ATOM 2315 C CA . TYR B 1 62 ? 6.844 -1.228 -3.352 1 88.69 62 TYR B CA 1
ATOM 2316 C C . TYR B 1 62 ? 6.711 -2.746 -3.354 1 88.69 62 TYR B C 1
ATOM 2318 O O . TYR B 1 62 ? 6.398 -3.348 -4.383 1 88.69 62 TYR B O 1
ATOM 2326 N N . PRO B 1 63 ? 6.898 -3.375 -2.219 1 87.25 63 PRO B N 1
ATOM 2327 C CA . PRO B 1 63 ? 6.73 -4.832 -2.234 1 87.25 63 PRO B CA 1
ATOM 2328 C C . PRO B 1 63 ? 5.328 -5.258 -2.658 1 87.25 63 PRO B C 1
ATOM 2330 O O . PRO B 1 63 ? 5.172 -6.199 -3.438 1 87.25 63 PRO B O 1
ATOM 2333 N N . GLU B 1 64 ? 4.328 -4.574 -2.158 1 90.44 64 GLU B N 1
ATOM 2334 C CA . GLU B 1 64 ? 2.951 -4.891 -2.52 1 90.44 64 GLU B CA 1
ATOM 2335 C C . GLU B 1 64 ? 2.678 -4.578 -3.986 1 90.44 64 GLU B C 1
ATOM 2337 O O . GLU B 1 64 ? 1.988 -5.336 -4.672 1 90.44 64 GLU B O 1
ATOM 2342 N N . LEU B 1 65 ? 3.16 -3.457 -4.449 1 91.94 65 LEU B N 1
ATOM 2343 C CA . LEU B 1 65 ? 3.021 -3.1 -5.859 1 91.94 65 LEU B CA 1
ATOM 2344 C C . LEU B 1 65 ? 3.641 -4.168 -6.75 1 91.94 65 LEU B C 1
ATOM 2346 O O . LEU B 1 65 ? 3.059 -4.543 -7.773 1 91.94 65 LEU B O 1
ATOM 2350 N N . LYS B 1 66 ? 4.781 -4.641 -6.332 1 93 66 LYS B N 1
ATOM 2351 C CA . LYS B 1 66 ? 5.48 -5.676 -7.09 1 93 66 LYS B CA 1
ATOM 2352 C C . LYS B 1 66 ? 4.664 -6.965 -7.141 1 93 66 LYS B C 1
ATOM 2354 O O . LYS B 1 66 ? 4.488 -7.551 -8.211 1 93 66 LYS B O 1
ATOM 2359 N N . ASN B 1 67 ? 4.164 -7.363 -6.031 1 93.31 67 ASN B N 1
ATOM 2360 C CA . ASN B 1 67 ? 3.357 -8.578 -5.992 1 93.31 67 ASN B CA 1
ATOM 2361 C C . ASN B 1 67 ? 2.104 -8.445 -6.855 1 93.31 67 ASN B C 1
ATOM 2363 O O . ASN B 1 67 ? 1.709 -9.398 -7.531 1 93.31 67 ASN B O 1
ATOM 2367 N N . MET B 1 68 ? 1.488 -7.32 -6.793 1 93 68 MET B N 1
ATOM 2368 C CA . MET B 1 68 ? 0.294 -7.078 -7.598 1 93 68 MET B CA 1
ATOM 2369 C C . MET B 1 68 ? 0.62 -7.141 -9.086 1 93 68 MET B C 1
ATOM 2371 O O . MET B 1 68 ? -0.162 -7.672 -9.875 1 93 68 MET B O 1
ATOM 2375 N N . ALA B 1 69 ? 1.727 -6.547 -9.453 1 93.31 69 ALA B N 1
ATOM 2376 C CA . ALA B 1 69 ? 2.16 -6.598 -10.844 1 93.31 69 ALA B CA 1
ATOM 2377 C C . ALA B 1 69 ? 2.398 -8.039 -11.289 1 93.31 69 ALA B C 1
ATOM 2379 O O . ALA B 1 69 ? 2.029 -8.422 -12.406 1 93.31 69 ALA B O 1
ATOM 2380 N N . VAL B 1 70 ? 2.979 -8.812 -10.43 1 95.06 70 VAL B N 1
ATOM 2381 C CA . VAL B 1 70 ? 3.217 -10.219 -10.711 1 95.06 70 VAL B CA 1
ATOM 2382 C C . VAL B 1 70 ? 1.884 -10.953 -10.859 1 95.06 70 VAL B C 1
ATOM 2384 O O . VAL B 1 70 ? 1.674 -11.688 -11.828 1 95.06 70 VAL B O 1
ATOM 2387 N N . GLU B 1 71 ? 0.998 -10.75 -9.938 1 95.94 71 GLU B N 1
ATOM 2388 C CA . GLU B 1 71 ? -0.321 -11.367 -10 1 95.94 71 GLU B CA 1
ATOM 2389 C C . GLU B 1 71 ? -1.04 -11.008 -11.297 1 95.94 71 GLU B C 1
ATOM 2391 O O . GLU B 1 71 ? -1.682 -11.859 -11.914 1 95.94 71 GLU B O 1
ATOM 2396 N N . PHE B 1 72 ? -0.92 -9.852 -11.625 1 94.44 72 PHE B N 1
ATOM 2397 C CA . PHE B 1 72 ? -1.568 -9.391 -12.844 1 94.44 72 PHE B CA 1
ATOM 2398 C C . PHE B 1 72 ? -0.969 -10.07 -14.07 1 94.44 72 PHE B C 1
ATOM 2400 O O . PHE B 1 72 ? -1.695 -10.477 -14.977 1 94.44 72 PHE B O 1
ATOM 2407 N N . SER B 1 73 ? 0.313 -10.117 -14.102 1 93.75 73 SER B N 1
ATOM 2408 C CA . SER B 1 73 ? 0.992 -10.805 -15.195 1 93.75 73 SER B CA 1
ATOM 2409 C C . SER B 1 73 ? 0.567 -12.266 -15.281 1 93.75 73 SER B C 1
ATOM 2411 O O . SER B 1 73 ? 0.366 -12.805 -16.375 1 93.75 73 SER B O 1
ATOM 2413 N N . LEU B 1 74 ? 0.412 -12.891 -14.156 1 95.94 74 LEU B N 1
ATOM 2414 C CA . LEU B 1 74 ? -0.025 -14.281 -14.094 1 95.94 74 LEU B CA 1
ATOM 2415 C C . LEU B 1 74 ? -1.462 -14.422 -14.586 1 95.94 74 LEU B C 1
ATOM 2417 O O . LEU B 1 74 ? -1.785 -15.367 -15.312 1 95.94 74 LEU B O 1
ATOM 2421 N N . ARG B 1 75 ? -2.295 -13.531 -14.195 1 95.25 75 ARG B N 1
ATOM 2422 C CA . ARG B 1 75 ? -3.672 -13.539 -14.672 1 95.25 75 ARG B CA 1
ATOM 2423 C C . ARG B 1 75 ? -3.727 -13.438 -16.188 1 95.25 75 ARG B C 1
ATOM 2425 O O . ARG B 1 75 ? -4.461 -14.18 -16.844 1 95.25 75 ARG B O 1
ATOM 2432 N N . ARG B 1 76 ? -2.969 -12.578 -16.656 1 92.06 76 ARG B N 1
ATOM 2433 C CA . ARG B 1 76 ? -2.922 -12.391 -18.094 1 92.06 76 ARG B CA 1
ATOM 2434 C C . ARG B 1 76 ? -2.428 -13.656 -18.797 1 92.06 76 ARG B C 1
ATOM 2436 O O . ARG B 1 76 ? -2.936 -14.023 -19.859 1 92.06 76 ARG B O 1
ATOM 2443 N N . ALA B 1 77 ? -1.435 -14.258 -18.25 1 92.25 77 ALA B N 1
ATOM 2444 C CA . ALA B 1 77 ? -0.913 -15.5 -18.797 1 92.25 77 ALA B CA 1
ATOM 2445 C C . ALA B 1 77 ? -1.98 -16.594 -18.797 1 92.25 77 ALA B C 1
ATOM 2447 O O . ALA B 1 77 ? -2.064 -17.391 -19.734 1 92.25 77 ALA B O 1
ATOM 2448 N N . CYS B 1 78 ? -2.748 -16.641 -17.781 1 93.88 78 CYS B N 1
ATOM 2449 C CA . CYS B 1 78 ? -3.863 -17.578 -17.719 1 93.88 78 CYS B CA 1
ATOM 2450 C C . CYS B 1 78 ? -4.883 -17.297 -18.812 1 93.88 78 CYS B C 1
ATOM 2452 O O . CYS B 1 78 ? -5.336 -18.203 -19.5 1 93.88 78 CYS B O 1
ATOM 2454 N N . ASP B 1 79 ? -5.211 -16.031 -18.984 1 90.38 79 ASP B N 1
ATOM 2455 C CA . ASP B 1 79 ? -6.191 -15.617 -19.984 1 90.38 79 ASP B CA 1
ATOM 2456 C C . ASP B 1 79 ? -5.762 -16.031 -21.391 1 90.38 79 ASP B C 1
ATOM 2458 O O . ASP B 1 79 ? -6.598 -16.359 -22.219 1 90.38 79 ASP B O 1
ATOM 2462 N N . ARG B 1 80 ? -4.523 -16.078 -21.547 1 89.38 80 ARG B N 1
ATOM 2463 C CA . ARG B 1 80 ? -3.977 -16.375 -22.859 1 89.38 80 ARG B CA 1
ATOM 2464 C C . ARG B 1 80 ? -3.588 -17.844 -22.969 1 89.38 80 ARG B C 1
ATOM 2466 O O . ARG B 1 80 ? -2.975 -18.266 -23.953 1 89.38 80 ARG B O 1
ATOM 2473 N N . HIS B 1 81 ? -3.803 -18.609 -21.969 1 90.31 81 HIS B N 1
ATOM 2474 C CA . HIS B 1 81 ? -3.547 -20.031 -21.922 1 90.31 81 HIS B CA 1
ATOM 2475 C C . HIS B 1 81 ? -2.07 -20.344 -22.156 1 90.31 81 HIS B C 1
ATOM 2477 O O . HIS B 1 81 ? -1.729 -21.312 -22.828 1 90.31 81 HIS B O 1
ATOM 2483 N N . ILE B 1 82 ? -1.244 -19.438 -21.641 1 86.56 82 ILE B N 1
ATOM 2484 C CA . ILE B 1 82 ? 0.203 -19.594 -21.734 1 86.56 82 ILE B CA 1
ATOM 2485 C C . ILE B 1 82 ? 0.698 -20.562 -20.656 1 86.56 82 ILE B C 1
ATOM 2487 O O . ILE B 1 82 ? 1.669 -21.281 -20.875 1 86.56 82 ILE B O 1
ATOM 2491 N N . ILE B 1 83 ? 0.085 -20.547 -19.562 1 91 83 ILE B N 1
ATOM 2492 C CA . ILE B 1 83 ? 0.421 -21.453 -18.469 1 91 83 ILE B CA 1
ATOM 2493 C C . ILE B 1 83 ? -0.779 -22.328 -18.141 1 91 83 ILE B C 1
ATOM 2495 O O . ILE B 1 83 ? -1.922 -21.984 -18.438 1 91 83 ILE B O 1
ATOM 2499 N N . PRO B 1 84 ? -0.455 -23.484 -17.594 1 93.94 84 PRO B N 1
ATOM 2500 C CA . PRO B 1 84 ? -1.518 -24.469 -17.406 1 93.94 84 PRO B CA 1
ATOM 2501 C C . PRO B 1 84 ? -2.348 -24.219 -16.156 1 93.94 84 PRO B C 1
ATOM 2503 O O . PRO B 1 84 ? -2.602 -25.156 -15.383 1 93.94 84 PRO B O 1
ATOM 2506 N N . PHE B 1 85 ? -2.754 -23.016 -16 1 96.06 85 PHE B N 1
ATOM 2507 C CA . PHE B 1 85 ? -3.588 -22.641 -14.875 1 96.06 85 PHE B CA 1
ATOM 2508 C C . PHE B 1 85 ? -4.754 -21.766 -15.328 1 96.06 85 PHE B C 1
ATOM 2510 O O . PHE B 1 85 ? -4.648 -21.062 -16.328 1 96.06 85 PHE B O 1
ATOM 2517 N N . SER B 1 86 ? -5.832 -21.938 -14.672 1 95.88 86 SER B N 1
ATOM 2518 C CA . SER B 1 86 ? -6.855 -20.906 -14.586 1 95.88 86 SER B CA 1
ATOM 2519 C C . SER B 1 86 ? -6.754 -20.141 -13.273 1 95.88 86 SER B C 1
ATOM 2521 O O . SER B 1 86 ? -5.859 -20.391 -12.469 1 95.88 86 SER B O 1
ATOM 2523 N N . TYR B 1 87 ? -7.598 -19.062 -13.172 1 94 87 TYR B N 1
ATOM 2524 C CA . TYR B 1 87 ? -7.445 -18.312 -11.922 1 94 87 TYR B CA 1
ATOM 2525 C C . TYR B 1 87 ? -8.805 -17.875 -11.383 1 94 87 TYR B C 1
ATOM 2527 O O . TYR B 1 87 ? -9.797 -17.875 -12.109 1 94 87 TYR B O 1
ATOM 2535 N N . GLU B 1 88 ? -8.844 -17.656 -10.109 1 90.88 88 GLU B N 1
ATOM 2536 C CA . GLU B 1 88 ? -9.938 -17.047 -9.359 1 90.88 88 GLU B CA 1
ATOM 2537 C C . GLU B 1 88 ? -9.422 -16 -8.383 1 90.88 88 GLU B C 1
ATOM 2539 O O . GLU B 1 88 ? -8.273 -16.078 -7.926 1 90.88 88 GLU B O 1
ATOM 2544 N N . ILE B 1 89 ? -10.289 -15.031 -8.234 1 90.56 89 ILE B N 1
ATOM 2545 C CA . ILE B 1 89 ? -9.953 -14.055 -7.207 1 90.56 89 ILE B CA 1
ATOM 2546 C C . ILE B 1 89 ? -10.664 -14.406 -5.902 1 90.56 89 ILE B C 1
ATOM 2548 O O . ILE B 1 89 ? -11.898 -14.43 -5.844 1 90.56 89 ILE B O 1
ATOM 2552 N N . GLY B 1 90 ? -9.836 -14.75 -4.961 1 84.94 90 GLY B N 1
ATOM 2553 C CA . GLY B 1 90 ? -10.383 -15.039 -3.645 1 84.94 90 GLY B CA 1
ATOM 2554 C C . GLY B 1 90 ? -10.516 -13.805 -2.771 1 84.94 90 GLY B C 1
ATOM 2555 O O . GLY B 1 90 ? -9.914 -12.766 -3.057 1 84.94 90 GLY B O 1
ATOM 2556 N N . THR B 1 91 ? -11.391 -13.938 -1.739 1 84.69 91 THR B N 1
ATOM 2557 C CA . THR B 1 91 ? -11.586 -12.875 -0.758 1 84.69 91 THR B CA 1
ATOM 2558 C C . THR B 1 91 ? -11.289 -13.383 0.651 1 84.69 91 THR B C 1
ATOM 2560 O O . THR B 1 91 ? -11.734 -14.469 1.033 1 84.69 91 THR B O 1
ATOM 2563 N N . ILE B 1 92 ? -10.445 -12.57 1.311 1 76.38 92 ILE B N 1
ATOM 2564 C CA . ILE B 1 92 ? -10.18 -12.891 2.707 1 76.38 92 ILE B CA 1
ATOM 2565 C C . ILE B 1 92 ? -11.336 -12.422 3.58 1 76.38 92 ILE B C 1
ATOM 2567 O O . ILE B 1 92 ? -11.719 -11.242 3.533 1 76.38 92 ILE B O 1
ATOM 2571 N N . GLU B 1 93 ? -11.867 -13.227 4.32 1 73.31 93 GLU B N 1
ATOM 2572 C CA . GLU B 1 93 ? -13.086 -12.945 5.074 1 73.31 93 GLU B CA 1
ATOM 2573 C C . GLU B 1 93 ? -12.844 -11.875 6.133 1 73.31 93 GLU B C 1
ATOM 2575 O O . GLU B 1 93 ? -13.695 -11.008 6.352 1 73.31 93 GLU B O 1
ATOM 2580 N N . SER B 1 94 ? -11.695 -11.891 6.75 1 70.19 94 SER B N 1
ATOM 2581 C CA . SER B 1 94 ? -11.422 -11.023 7.895 1 70.19 94 SER B CA 1
ATOM 2582 C C . SER B 1 94 ? -11.273 -9.57 7.469 1 70.19 94 SER B C 1
ATOM 2584 O O . SER B 1 94 ? -11.719 -8.664 8.18 1 70.19 94 SER B O 1
ATOM 2586 N N . ASN B 1 95 ? -10.664 -9.312 6.336 1 73.5 95 ASN B N 1
ATOM 2587 C CA . ASN B 1 95 ? -10.383 -7.926 5.969 1 73.5 95 ASN B CA 1
ATOM 2588 C C . ASN B 1 95 ? -10.867 -7.613 4.555 1 73.5 95 ASN B C 1
ATOM 2590 O O . ASN B 1 95 ? -10.695 -6.492 4.07 1 73.5 95 ASN B O 1
ATOM 2594 N N . LYS B 1 96 ? -11.453 -8.594 3.914 1 80.06 96 LYS B N 1
ATOM 2595 C CA . LYS B 1 96 ? -12.078 -8.461 2.602 1 80.06 96 LYS B CA 1
ATOM 2596 C C . LYS B 1 96 ? -11.031 -8.188 1.523 1 80.06 96 LYS B C 1
ATOM 2598 O O . LYS B 1 96 ? -11.367 -7.832 0.394 1 80.06 96 LYS B O 1
ATOM 2603 N N . ASN B 1 97 ? -9.75 -8.422 1.941 1 82 97 ASN B N 1
ATOM 2604 C CA . ASN B 1 97 ? -8.695 -8.305 0.938 1 82 97 ASN B CA 1
ATOM 2605 C C . ASN B 1 97 ? -8.789 -9.406 -0.111 1 82 97 ASN B C 1
ATOM 2607 O O . ASN B 1 97 ? -9.242 -10.516 0.186 1 82 97 ASN B O 1
ATOM 2611 N N . LYS B 1 98 ? -8.398 -9.078 -1.258 1 87 98 LYS B N 1
ATOM 2612 C CA . LYS B 1 98 ? -8.453 -10.008 -2.381 1 87 98 LYS B CA 1
ATOM 2613 C C . LYS B 1 98 ? -7.082 -10.633 -2.65 1 87 98 LYS B C 1
ATOM 2615 O O . LYS B 1 98 ? -6.051 -10.031 -2.342 1 87 98 LYS B O 1
ATOM 2620 N N . TYR B 1 99 ? -7.098 -11.82 -3.158 1 85.94 99 TYR B N 1
ATOM 2621 C CA . TYR B 1 99 ? -5.863 -12.5 -3.529 1 85.94 99 TYR B CA 1
ATOM 2622 C C . TYR B 1 99 ? -6.074 -13.391 -4.746 1 85.94 99 TYR B C 1
ATOM 2624 O O . TYR B 1 99 ? -7.207 -13.781 -5.051 1 85.94 99 TYR B O 1
ATOM 2632 N N . LEU B 1 100 ? -5.004 -13.672 -5.414 1 92.12 100 LEU B N 1
ATOM 2633 C CA . LEU B 1 100 ? -5.051 -14.484 -6.621 1 92.12 100 LEU B CA 1
ATOM 2634 C C . LEU B 1 100 ? -4.902 -15.969 -6.281 1 92.12 100 LEU B C 1
ATOM 2636 O O . LEU B 1 100 ? -3.994 -16.344 -5.543 1 92.12 100 LEU B O 1
ATOM 2640 N N . LYS B 1 101 ? -5.832 -16.75 -6.789 1 91.19 101 LYS B N 1
ATOM 2641 C CA . LYS B 1 101 ? -5.75 -18.203 -6.781 1 91.19 101 LYS B CA 1
ATOM 2642 C C . LYS B 1 101 ? -5.516 -18.75 -8.188 1 91.19 101 LYS B C 1
ATOM 2644 O O . LYS B 1 101 ? -6.293 -18.484 -9.102 1 91.19 101 LYS B O 1
ATOM 2649 N N . LEU B 1 102 ? -4.43 -19.422 -8.273 1 94.38 102 LEU B N 1
ATOM 2650 C CA . LEU B 1 102 ? -4.219 -20.172 -9.5 1 94.38 102 LEU B CA 1
ATOM 2651 C C . LEU B 1 102 ? -4.707 -21.609 -9.344 1 94.38 102 LEU B C 1
ATOM 2653 O O . LEU B 1 102 ? -4.457 -22.25 -8.32 1 94.38 102 LEU B O 1
ATOM 2657 N N . ILE B 1 103 ? -5.398 -22.062 -10.336 1 93.31 103 ILE B N 1
ATOM 2658 C CA . ILE B 1 103 ? -5.984 -23.391 -10.297 1 93.31 103 ILE B CA 1
ATOM 2659 C C . ILE B 1 103 ? -5.496 -24.203 -11.492 1 93.31 103 ILE B C 1
ATOM 2661 O O . ILE B 1 103 ? -5.617 -23.766 -12.641 1 93.31 103 ILE B O 1
ATOM 2665 N N . ASN B 1 104 ? -4.938 -25.344 -11.164 1 91.19 104 ASN B N 1
ATOM 2666 C CA . ASN B 1 104 ? -4.449 -26.156 -12.273 1 91.19 104 ASN B CA 1
ATOM 2667 C C . ASN B 1 104 ? -5.598 -26.766 -13.078 1 91.19 104 ASN B C 1
ATOM 2669 O O . ASN B 1 104 ? -6.746 -26.75 -12.633 1 91.19 104 ASN B O 1
ATOM 2673 N N . LYS B 1 105 ? -5.246 -27.297 -14.203 1 82.25 105 LYS B N 1
ATOM 2674 C CA . LYS B 1 105 ? -6.227 -27.766 -15.172 1 82.25 105 LYS B CA 1
ATOM 2675 C C . LYS B 1 105 ? -7.137 -28.828 -14.562 1 82.25 105 LYS B C 1
ATOM 2677 O O . LYS B 1 105 ? -8.352 -28.828 -14.789 1 82.25 105 LYS B O 1
ATOM 2682 N N . ASP B 1 106 ? -6.578 -29.734 -13.766 1 80.12 106 ASP B N 1
ATOM 2683 C CA . ASP B 1 106 ? -7.363 -30.828 -13.211 1 80.12 106 ASP B CA 1
ATOM 2684 C C . ASP B 1 106 ? -8.039 -30.422 -11.906 1 80.12 106 ASP B C 1
ATOM 2686 O O . ASP B 1 106 ? -8.68 -31.25 -11.25 1 80.12 106 ASP B O 1
ATOM 2690 N N . SER B 1 107 ? -7.93 -29.125 -11.5 1 74.19 107 SER B N 1
ATOM 2691 C CA . SER B 1 107 ? -8.562 -28.484 -10.352 1 74.19 107 SER B CA 1
ATOM 2692 C C . SER B 1 107 ? -8.195 -29.203 -9.055 1 74.19 107 SER B C 1
ATOM 2694 O O . SER B 1 107 ? -9 -29.234 -8.117 1 74.19 107 SER B O 1
ATOM 2696 N N . HIS B 1 108 ? -7.023 -29.797 -9.094 1 81.62 108 HIS B N 1
ATOM 2697 C CA . HIS B 1 108 ? -6.59 -30.516 -7.898 1 81.62 108 HIS B CA 1
ATOM 2698 C C . HIS B 1 108 ? -5.602 -29.688 -7.086 1 81.62 108 HIS B C 1
ATOM 2700 O O . HIS B 1 108 ? -5.344 -29.984 -5.922 1 81.62 108 HIS B O 1
ATOM 2706 N N . VAL B 1 109 ? -5.094 -28.688 -7.777 1 88 109 VAL B N 1
ATOM 2707 C CA . VAL B 1 109 ? -4.074 -27.875 -7.121 1 88 109 VAL B CA 1
ATOM 2708 C C . VAL B 1 109 ? -4.496 -26.406 -7.133 1 88 109 VAL B C 1
ATOM 2710 O O . VAL B 1 109 ? -4.965 -25.906 -8.156 1 88 109 VAL B O 1
ATOM 2713 N N . VAL B 1 110 ? -4.406 -25.781 -5.965 1 89.31 110 VAL B N 1
ATOM 2714 C CA . VAL B 1 110 ? -4.617 -24.344 -5.832 1 89.31 110 VAL B CA 1
ATOM 2715 C C . VAL B 1 110 ? -3.334 -23.672 -5.34 1 89.31 110 VAL B C 1
ATOM 2717 O O . VAL B 1 110 ? -2.73 -24.125 -4.363 1 89.31 110 VAL B O 1
ATOM 2720 N N . LEU B 1 111 ? -2.939 -22.625 -6.07 1 92.5 111 LEU B N 1
ATOM 2721 C CA . LEU B 1 111 ? -1.724 -21.906 -5.727 1 92.5 111 LEU B CA 1
ATOM 2722 C C . LEU B 1 111 ? -2.043 -20.453 -5.355 1 92.5 111 LEU B C 1
ATOM 2724 O O . LEU B 1 111 ? -2.816 -19.781 -6.051 1 92.5 111 LEU B O 1
ATOM 2728 N N . THR B 1 112 ? -1.475 -20 -4.254 1 92.69 112 THR B N 1
ATOM 2729 C CA . THR B 1 112 ? -1.458 -18.578 -3.986 1 92.69 112 THR B CA 1
ATOM 2730 C C . THR B 1 112 ? -0.089 -17.984 -4.309 1 92.69 112 THR B C 1
ATOM 2732 O O . THR B 1 112 ? 0.912 -18.703 -4.348 1 92.69 112 THR B O 1
ATOM 2735 N N . VAL B 1 113 ? -0.103 -16.734 -4.625 1 94.44 113 VAL B N 1
ATOM 2736 C CA . VAL B 1 113 ? 1.109 -16.031 -5.035 1 94.44 113 VAL B CA 1
ATOM 2737 C C . VAL B 1 113 ? 1.552 -15.086 -3.928 1 94.44 113 VAL B C 1
ATOM 2739 O O . VAL B 1 113 ? 0.762 -14.266 -3.455 1 94.44 113 VAL B O 1
ATOM 2742 N N . ASN B 1 114 ? 2.818 -15.188 -3.559 1 90.94 114 ASN B N 1
ATOM 2743 C CA . ASN B 1 114 ? 3.303 -14.367 -2.457 1 90.94 114 ASN B CA 1
ATOM 2744 C C . ASN B 1 114 ? 4.715 -13.852 -2.723 1 90.94 114 ASN B C 1
ATOM 2746 O O . ASN B 1 114 ? 5.547 -14.562 -3.279 1 90.94 114 ASN B O 1
ATOM 2750 N N . GLN B 1 115 ? 4.883 -12.656 -2.316 1 91.62 115 GLN B N 1
ATOM 2751 C CA . GLN B 1 115 ? 6.254 -12.164 -2.219 1 91.62 115 GLN B CA 1
ATOM 2752 C C . GLN B 1 115 ? 6.828 -12.414 -0.828 1 91.62 115 GLN B C 1
ATOM 2754 O O . GLN B 1 115 ? 6.219 -12.047 0.178 1 91.62 115 GLN B O 1
ATOM 2759 N N . THR B 1 116 ? 7.953 -13.117 -0.782 1 89.5 116 THR B N 1
ATOM 2760 C CA . THR B 1 116 ? 8.578 -13.461 0.49 1 89.5 116 THR B CA 1
ATOM 2761 C C . THR B 1 116 ? 10.047 -13.039 0.505 1 89.5 116 THR B C 1
ATOM 2763 O O . THR B 1 116 ? 10.672 -12.93 -0.549 1 89.5 116 THR B O 1
ATOM 2766 N N . PRO B 1 117 ? 10.57 -12.805 1.692 1 85.88 117 PRO B N 1
ATOM 2767 C CA . PRO B 1 117 ? 11.961 -12.336 1.773 1 85.88 117 PRO B CA 1
ATOM 2768 C C . PRO B 1 117 ? 12.969 -13.438 1.446 1 85.88 117 PRO B C 1
ATOM 2770 O O . PRO B 1 117 ? 14.109 -13.141 1.072 1 85.88 117 PRO B O 1
ATOM 2773 N N . SER B 1 118 ? 12.531 -14.695 1.625 1 87.81 118 SER B N 1
ATOM 2774 C CA . SER B 1 118 ? 13.438 -15.812 1.364 1 87.81 118 SER B CA 1
ATOM 2775 C C . SER B 1 118 ? 12.68 -17.016 0.795 1 87.81 118 SER B C 1
ATOM 2777 O O . SER B 1 118 ? 11.461 -17.125 0.964 1 87.81 118 SER B O 1
ATOM 2779 N N . ASP B 1 119 ? 13.492 -17.875 0.121 1 90.31 119 ASP B N 1
ATOM 2780 C CA . ASP B 1 119 ? 12.883 -19.062 -0.461 1 90.31 119 ASP B CA 1
ATOM 2781 C C . ASP B 1 119 ? 12.938 -20.234 0.511 1 90.31 119 ASP B C 1
ATOM 2783 O O . ASP B 1 119 ? 12.508 -21.344 0.179 1 90.31 119 ASP B O 1
ATOM 2787 N N . LYS B 1 120 ? 13.391 -20.016 1.668 1 88.94 120 LYS B N 1
ATOM 2788 C CA . LYS B 1 120 ? 13.625 -21.094 2.621 1 88.94 120 LYS B CA 1
ATOM 2789 C C . LYS B 1 120 ? 12.367 -21.406 3.43 1 88.94 120 LYS B C 1
ATOM 2791 O O . LYS B 1 120 ? 12.242 -22.484 4.008 1 88.94 120 LYS B O 1
ATOM 2796 N N . ARG B 1 121 ? 11.539 -20.359 3.48 1 85.31 121 ARG B N 1
ATOM 2797 C CA . ARG B 1 121 ? 10.297 -20.531 4.227 1 85.31 121 ARG B CA 1
ATOM 2798 C C . ARG B 1 121 ? 9.086 -20.156 3.373 1 85.31 121 ARG B C 1
ATOM 2800 O O . ARG B 1 121 ? 9.195 -19.328 2.457 1 85.31 121 ARG B O 1
ATOM 2807 N N . ALA B 1 122 ? 8.078 -20.922 3.703 1 86.81 122 ALA B N 1
ATOM 2808 C CA . ALA B 1 122 ? 6.809 -20.531 3.09 1 86.81 122 ALA B CA 1
ATOM 2809 C C . ALA B 1 122 ? 6.355 -19.172 3.582 1 86.81 122 ALA B C 1
ATOM 2811 O O . ALA B 1 122 ? 7.062 -18.516 4.352 1 86.81 122 ALA B O 1
ATOM 2812 N N . SER B 1 123 ? 5.336 -18.688 2.979 1 79.19 123 SER B N 1
ATOM 2813 C CA . SER B 1 123 ? 4.832 -17.359 3.354 1 79.19 123 SER B CA 1
ATOM 2814 C C . SER B 1 123 ? 4.363 -17.344 4.805 1 79.19 123 SER B C 1
ATOM 2816 O O . SER B 1 123 ? 4.039 -18.391 5.371 1 79.19 123 SER B O 1
ATOM 2818 N N . ARG B 1 124 ? 4.57 -16.203 5.414 1 67.44 124 ARG B N 1
ATOM 2819 C CA . ARG B 1 124 ? 4.129 -16.078 6.797 1 67.44 124 ARG B CA 1
ATOM 2820 C C . ARG B 1 124 ? 2.678 -16.531 6.949 1 67.44 124 ARG B C 1
ATOM 2822 O O . ARG B 1 124 ? 1.892 -16.438 6.004 1 67.44 124 ARG B O 1
ATOM 2829 N N . ASN B 1 125 ? 2.555 -17.031 8.102 1 57.19 125 ASN B N 1
ATOM 2830 C CA . ASN B 1 125 ? 1.217 -17.531 8.414 1 57.19 125 ASN B CA 1
ATOM 2831 C C . ASN B 1 125 ? 0.169 -16.422 8.273 1 57.19 125 ASN B C 1
ATOM 2833 O O . ASN B 1 125 ? 0.344 -15.328 8.805 1 57.19 125 ASN B O 1
ATOM 2837 N N . ALA B 1 126 ? -0.563 -16.641 7.285 1 57.25 126 ALA B N 1
ATOM 2838 C CA . ALA B 1 126 ? -1.808 -15.875 7.219 1 57.25 126 ALA B CA 1
ATOM 2839 C C . ALA B 1 126 ? -3.018 -16.781 7.414 1 57.25 126 ALA B C 1
ATOM 2841 O O . ALA B 1 126 ? -3.082 -17.875 6.844 1 57.25 126 ALA B O 1
ATOM 2842 N N . LYS B 1 127 ? -3.812 -16.391 8.406 1 50.91 127 LYS B N 1
ATOM 2843 C CA . LYS B 1 127 ? -4.961 -17.219 8.773 1 50.91 127 LYS B CA 1
ATOM 2844 C C . LYS B 1 127 ? -5.672 -17.75 7.535 1 50.91 127 LYS B C 1
ATOM 2846 O O . LYS B 1 127 ? -6.09 -18.906 7.508 1 50.91 127 LYS B O 1
ATOM 2851 N N . PHE B 1 128 ? -5.82 -16.984 6.516 1 51 128 PHE B N 1
ATOM 2852 C CA . PHE B 1 128 ? -6.574 -17.422 5.352 1 51 128 PHE B CA 1
ATOM 2853 C C . PHE B 1 128 ? -5.832 -18.531 4.609 1 51 128 PHE B C 1
ATOM 2855 O O . PHE B 1 128 ? -6.453 -19.453 4.086 1 51 128 PHE B O 1
ATOM 2862 N N . ARG B 1 129 ? -4.57 -18.422 4.605 1 61.03 129 ARG B N 1
ATOM 2863 C CA . ARG B 1 129 ? -3.805 -19.469 3.951 1 61.03 129 ARG B CA 1
ATOM 2864 C C . ARG B 1 129 ? -3.896 -20.781 4.734 1 61.03 129 ARG B C 1
ATOM 2866 O O . ARG B 1 129 ? -3.984 -21.859 4.141 1 61.03 129 ARG B O 1
ATOM 2873 N N . THR B 1 130 ? -3.881 -20.531 6.031 1 55.5 130 THR B N 1
ATOM 2874 C CA . THR B 1 130 ? -4.07 -21.703 6.883 1 55.5 130 THR B CA 1
ATOM 2875 C C . THR B 1 130 ? -5.422 -22.359 6.605 1 55.5 130 THR B C 1
ATOM 2877 O O . THR B 1 130 ? -5.516 -23.594 6.523 1 55.5 130 THR B O 1
ATOM 2880 N N . ASN B 1 131 ? -6.395 -21.469 6.473 1 55.12 131 ASN B N 1
ATOM 2881 C CA . ASN B 1 131 ? -7.727 -21.984 6.168 1 55.12 131 ASN B CA 1
ATOM 2882 C C . ASN B 1 131 ? -7.754 -22.703 4.82 1 55.12 131 ASN B C 1
ATOM 2884 O O . ASN B 1 131 ? -8.375 -23.766 4.688 1 55.12 131 ASN B O 1
ATOM 2888 N N . LEU B 1 132 ? -7.102 -22.078 3.92 1 54.88 132 LEU B N 1
ATOM 2889 C CA . LEU B 1 132 ? -7.016 -22.719 2.609 1 54.88 132 LEU B CA 1
ATOM 2890 C C . LEU B 1 132 ? -6.297 -24.062 2.699 1 54.88 132 LEU B C 1
ATOM 2892 O O . LEU B 1 132 ? -6.711 -25.031 2.068 1 54.88 132 LEU B O 1
ATOM 2896 N N . PHE B 1 133 ? -5.254 -24 3.459 1 54.81 133 PHE B N 1
ATOM 2897 C CA . PHE B 1 133 ? -4.469 -25.203 3.693 1 54.81 133 PHE B CA 1
ATOM 2898 C C . PHE B 1 133 ? -5.328 -26.281 4.328 1 54.81 133 PHE B C 1
ATOM 2900 O O . PHE B 1 133 ? -5.332 -27.438 3.865 1 54.81 133 PHE B O 1
ATOM 2907 N N . ASP B 1 134 ? -6 -25.906 5.41 1 50.72 134 ASP B N 1
ATOM 2908 C CA . ASP B 1 134 ? -6.84 -26.828 6.152 1 50.72 134 ASP B CA 1
ATOM 2909 C C . ASP B 1 134 ? -7.973 -27.375 5.277 1 50.72 134 ASP B C 1
ATOM 2911 O O . ASP B 1 134 ? -8.305 -28.562 5.34 1 50.72 134 ASP B O 1
ATOM 2915 N N . GLN B 1 135 ? -8.625 -26.5 4.609 1 48.12 135 GLN B N 1
ATOM 2916 C CA . GLN B 1 135 ? -9.703 -26.906 3.711 1 48.12 135 GLN B CA 1
ATOM 2917 C C . GLN B 1 135 ? -9.211 -27.922 2.678 1 48.12 135 GLN B C 1
ATOM 2919 O O . GLN B 1 135 ? -9.93 -28.859 2.324 1 48.12 135 GLN B O 1
ATOM 2924 N N . CYS B 1 136 ? -8.008 -27.562 2.377 1 48.12 136 CYS B N 1
ATOM 2925 C CA . CYS B 1 136 ? -7.434 -28.469 1.379 1 48.12 136 CYS B CA 1
ATOM 2926 C C . CYS B 1 136 ? -6.961 -29.766 2.018 1 48.12 136 CYS B C 1
ATOM 2928 O O . CYS B 1 136 ? -7.004 -30.828 1.388 1 48.12 136 CYS B O 1
ATOM 2930 N N . GLU B 1 137 ? -6.59 -29.578 3.369 1 47.34 137 GLU B N 1
ATOM 2931 C CA . GLU B 1 137 ? -6.137 -30.781 4.07 1 47.34 137 GLU B CA 1
ATOM 2932 C C . GLU B 1 137 ? -7.305 -31.531 4.699 1 47.34 137 GLU B C 1
ATOM 2934 O O . GLU B 1 137 ? -7.309 -32.75 4.742 1 47.34 137 GLU B O 1
ATOM 2939 N N . ASN B 1 138 ? -8.117 -30.766 5.625 1 43 138 ASN B N 1
ATOM 2940 C CA . ASN B 1 138 ? -9.18 -31.375 6.41 1 43 138 ASN B CA 1
ATOM 2941 C C . ASN B 1 138 ? -10.312 -31.891 5.52 1 43 138 ASN B C 1
ATOM 2943 O O . ASN B 1 138 ? -11.109 -32.719 5.938 1 43 138 ASN B O 1
ATOM 2947 N N . LYS B 1 139 ? -10.609 -31.172 4.512 1 41.69 139 LYS B N 1
ATOM 2948 C CA . LYS B 1 139 ? -11.766 -31.781 3.863 1 41.69 139 LYS B CA 1
ATOM 2949 C C . LYS B 1 139 ? -11.578 -33.281 3.703 1 41.69 139 LYS B C 1
ATOM 2951 O O . LYS B 1 139 ? -12.477 -33.969 3.225 1 41.69 139 LYS B O 1
ATOM 2956 N N . LEU B 1 140 ? -10.383 -33.812 4.113 1 35.94 140 LEU B N 1
ATOM 2957 C CA . LEU B 1 140 ? -10.367 -35.281 4.117 1 35.94 140 LEU B CA 1
ATOM 2958 C C . LEU B 1 140 ? -11.281 -35.812 5.199 1 35.94 140 LEU B C 1
ATOM 2960 O O . LEU B 1 140 ? -11.891 -36.875 5.023 1 35.94 140 LEU B O 1
ATOM 2964 N N . VAL B 1 141 ? -11.109 -35.312 6.527 1 33.41 141 VAL B N 1
ATOM 2965 C CA . VAL B 1 141 ? -11.508 -36.219 7.605 1 33.41 141 VAL B CA 1
ATOM 2966 C C . VAL B 1 141 ? -13.016 -36.094 7.832 1 33.41 141 VAL B C 1
ATOM 2968 O O . VAL B 1 141 ? -13.648 -37.062 8.305 1 33.41 141 VAL B O 1
ATOM 2971 N N . LEU B 1 142 ? -13.523 -34.812 7.973 1 31.66 142 LEU B N 1
ATOM 2972 C CA . LEU B 1 142 ? -14.719 -34.938 8.805 1 31.66 142 LEU B CA 1
ATOM 2973 C C . LEU B 1 142 ? -15.867 -35.562 8.031 1 31.66 142 LEU B C 1
ATOM 2975 O O . LEU B 1 142 ? -16.75 -36.188 8.625 1 31.66 142 LEU B O 1
ATOM 2979 N N . PHE B 1 143 ? -16.641 -34.844 7.035 1 32.16 143 PHE B N 1
ATOM 2980 C CA . PHE B 1 143 ? -17.984 -35.281 6.688 1 32.16 143 PHE B CA 1
ATOM 2981 C C . PHE B 1 143 ? -17.938 -36.5 5.762 1 32.16 143 PHE B C 1
ATOM 2983 O O . PHE B 1 143 ? -17.078 -36.594 4.891 1 32.16 143 PHE B O 1
ATOM 2990 N N . ASP B 1 144 ? -18.516 -37.719 6.078 1 33 144 ASP B N 1
ATOM 2991 C CA . ASP B 1 144 ? -18.953 -38.938 5.414 1 33 144 ASP B CA 1
ATOM 2992 C C . ASP B 1 144 ? -19.578 -38.625 4.055 1 33 144 ASP B C 1
ATOM 2994 O O . ASP B 1 144 ? -19.812 -39.531 3.252 1 33 144 ASP B O 1
ATOM 2998 N N . ASP B 1 145 ? -20.688 -37.656 4.07 1 35.16 145 ASP B N 1
ATOM 2999 C CA . ASP B 1 145 ? -21.5 -37.781 2.861 1 35.16 145 ASP B CA 1
ATOM 3000 C C . ASP B 1 145 ? -20.656 -37.594 1.606 1 35.16 145 ASP B C 1
ATOM 3002 O O . ASP B 1 145 ? -19.594 -36.969 1.651 1 35.16 145 ASP B O 1
ATOM 3006 N N . GLU B 1 146 ? -21.094 -38.219 0.345 1 36.34 146 GLU B N 1
ATOM 3007 C CA . GLU B 1 146 ? -20.641 -38.562 -1 1 36.34 146 GLU B CA 1
ATOM 3008 C C . GLU B 1 146 ? -19.922 -37.375 -1.666 1 36.34 146 GLU B C 1
ATOM 3010 O O . GLU B 1 146 ? -19.344 -37.531 -2.738 1 36.34 146 GLU B O 1
ATOM 3015 N N . VAL B 1 147 ? -20.547 -36.125 -1.569 1 37.25 147 VAL B N 1
ATOM 3016 C CA . VAL B 1 147 ? -19.938 -35.281 -2.566 1 37.25 147 VAL B CA 1
ATOM 3017 C C . VAL B 1 147 ? -18.453 -35.094 -2.248 1 37.25 147 VAL B C 1
ATOM 3019 O O . VAL B 1 147 ? -18.094 -34.531 -1.198 1 37.25 147 VAL B O 1
ATOM 3022 N N . ARG B 1 148 ? -17.641 -36.094 -2.549 1 38.19 148 ARG B N 1
ATOM 3023 C CA . ARG B 1 148 ? -16.172 -36.031 -2.553 1 38.19 148 ARG B CA 1
ATOM 3024 C C . ARG B 1 148 ? -15.672 -34.625 -2.803 1 38.19 148 ARG B C 1
ATOM 3026 O O . ARG B 1 148 ? -15.867 -34.062 -3.891 1 38.19 148 ARG B O 1
ATOM 3033 N N . SER B 1 149 ? -15.977 -33.625 -1.976 1 41.84 149 SER B N 1
ATOM 3034 C CA . SER B 1 149 ? -15.328 -32.344 -2.189 1 41.84 149 SER B CA 1
ATOM 3035 C C . SER B 1 149 ? -13.93 -32.531 -2.771 1 41.84 149 SER B C 1
ATOM 3037 O O . SER B 1 149 ? -13.133 -33.312 -2.264 1 41.84 149 SER B O 1
ATOM 3039 N N . GLU B 1 150 ? -13.773 -32.594 -4.07 1 47.56 150 GLU B N 1
ATOM 3040 C CA . GLU B 1 150 ? -12.539 -32.75 -4.84 1 47.56 150 GLU B CA 1
ATOM 3041 C C . GLU B 1 150 ? -11.359 -32.125 -4.102 1 47.56 150 GLU B C 1
ATOM 3043 O O . GLU B 1 150 ? -11.445 -30.984 -3.625 1 47.56 150 GLU B O 1
ATOM 3048 N N . ASP B 1 151 ? -10.539 -32.875 -3.312 1 58.41 151 ASP B N 1
ATOM 3049 C CA . ASP B 1 151 ? -9.312 -32.688 -2.543 1 58.41 151 ASP B CA 1
ATOM 3050 C C . ASP B 1 151 ? -8.328 -31.766 -3.268 1 58.41 151 ASP B C 1
ATOM 3052 O O . ASP B 1 151 ? -7.859 -32.094 -4.359 1 58.41 151 ASP B O 1
ATOM 3056 N N . PHE B 1 152 ? -8.547 -30.484 -3.049 1 72.38 152 PHE B N 1
ATOM 3057 C CA . PHE B 1 152 ? -7.531 -29.625 -3.643 1 72.38 152 PHE B CA 1
ATOM 3058 C C . PHE B 1 152 ? -6.281 -29.578 -2.773 1 72.38 152 PHE B C 1
ATOM 3060 O O . PHE B 1 152 ? -6.355 -29.75 -1.556 1 72.38 152 PHE B O 1
ATOM 3067 N N . MET B 1 153 ? -5.191 -29.688 -3.438 1 83.06 153 MET B N 1
ATOM 3068 C CA . MET B 1 153 ? -3.908 -29.484 -2.773 1 83.06 153 MET B CA 1
ATOM 3069 C C . MET B 1 153 ? -3.494 -28.016 -2.85 1 83.06 153 MET B C 1
ATOM 3071 O O . MET B 1 153 ? -3.557 -27.406 -3.916 1 83.06 153 MET B O 1
ATOM 3075 N N . TYR B 1 154 ? -3.121 -27.562 -1.677 1 87.38 154 TYR B N 1
ATOM 3076 C CA . TYR B 1 154 ? -2.695 -26.172 -1.602 1 87.38 154 TYR B CA 1
ATOM 3077 C C . TYR B 1 154 ? -1.188 -26.062 -1.777 1 87.38 154 TYR B C 1
ATOM 3079 O O . TYR B 1 154 ? -0.421 -26.766 -1.116 1 87.38 154 TYR B O 1
ATOM 3087 N N . LEU B 1 155 ? -0.814 -25.203 -2.682 1 90.88 155 LEU B N 1
ATOM 3088 C CA . LEU B 1 155 ? 0.584 -24.859 -2.9 1 90.88 155 LEU B CA 1
ATOM 3089 C C . LEU B 1 155 ? 0.768 -23.344 -2.912 1 90.88 155 LEU B C 1
ATOM 3091 O O . LEU B 1 155 ? -0.212 -22.594 -2.957 1 90.88 155 LEU B O 1
ATOM 3095 N N . GLU B 1 156 ? 1.993 -22.938 -2.787 1 93.19 156 GLU B N 1
ATOM 3096 C CA . GLU B 1 156 ? 2.35 -21.531 -2.92 1 93.19 156 GLU B CA 1
ATOM 3097 C C . GLU B 1 156 ? 3.334 -21.312 -4.066 1 93.19 156 GLU B C 1
ATOM 3099 O O . GLU B 1 156 ? 4.234 -22.125 -4.281 1 93.19 156 GLU B O 1
ATOM 3104 N N . LEU B 1 157 ? 3.07 -20.312 -4.77 1 95.69 157 LEU B N 1
ATOM 3105 C CA . LEU B 1 157 ? 4.086 -19.719 -5.633 1 95.69 157 LEU B CA 1
ATOM 3106 C C . LEU B 1 157 ? 4.715 -18.5 -4.984 1 95.69 157 LEU B C 1
ATOM 3108 O O . LEU B 1 157 ? 4.098 -17.422 -4.941 1 95.69 157 LEU B O 1
ATOM 3112 N N . ASN B 1 158 ? 5.941 -18.641 -4.504 1 94.5 158 ASN B N 1
ATOM 3113 C CA . ASN B 1 158 ? 6.633 -17.547 -3.83 1 94.5 158 ASN B CA 1
ATOM 3114 C C . ASN B 1 158 ? 7.742 -16.969 -4.699 1 94.5 158 ASN B C 1
ATOM 3116 O O . ASN B 1 158 ? 8.445 -17.703 -5.391 1 94.5 158 ASN B O 1
ATOM 3120 N N . HIS B 1 159 ? 7.816 -15.695 -4.676 1 95.19 159 HIS B N 1
ATOM 3121 C CA . HIS B 1 159 ? 8.883 -15.008 -5.395 1 95.19 159 HIS B CA 1
ATOM 3122 C C . HIS B 1 159 ? 9.539 -13.945 -4.52 1 95.19 159 HIS B C 1
ATOM 3124 O O . HIS B 1 159 ? 8.93 -13.445 -3.57 1 95.19 159 HIS B O 1
ATOM 3130 N N . GLY B 1 160 ? 10.898 -13.617 -4.789 1 90.75 160 GLY B N 1
ATOM 3131 C CA . GLY B 1 160 ? 11.625 -12.609 -4.031 1 90.75 160 GLY B CA 1
ATOM 3132 C C . GLY B 1 160 ? 13.07 -12.477 -4.449 1 90.75 160 GLY B C 1
ATOM 3133 O O . GLY B 1 160 ? 13.523 -13.164 -5.371 1 90.75 160 GLY B O 1
ATOM 3134 N N . TYR B 1 161 ? 14.156 -11.383 -3.727 1 69.88 161 TYR B N 1
ATOM 3135 C CA . TYR B 1 161 ? 13.352 -10.391 -3.021 1 69.88 161 TYR B CA 1
ATOM 3136 C C . TYR B 1 161 ? 13.711 -8.977 -3.469 1 69.88 161 TYR B C 1
ATOM 3138 O O . TYR B 1 161 ? 14.852 -8.711 -3.848 1 69.88 161 TYR B O 1
ATOM 3146 N N . GLN B 1 162 ? 12.922 -8.016 -3.67 1 66.12 162 GLN B N 1
ATOM 3147 C CA . GLN B 1 162 ? 12.828 -6.574 -3.9 1 66.12 162 GLN B CA 1
ATOM 3148 C C . GLN B 1 162 ? 13.906 -6.098 -4.867 1 66.12 162 GLN B C 1
ATOM 3150 O O . GLN B 1 162 ? 14.297 -4.93 -4.84 1 66.12 162 GLN B O 1
ATOM 3155 N N . THR B 1 163 ? 14.547 -7.156 -5.699 1 78 163 THR B N 1
ATOM 3156 C CA . THR B 1 163 ? 15.469 -6.754 -6.754 1 78 163 THR B CA 1
ATOM 3157 C C . THR B 1 163 ? 14.727 -6.512 -8.062 1 78 163 THR B C 1
ATOM 3159 O O . THR B 1 163 ? 13.5 -6.648 -8.125 1 78 163 THR B O 1
ATOM 3162 N N . GLU B 1 164 ? 15.477 -5.926 -8.961 1 84.25 164 GLU B N 1
ATOM 3163 C CA . GLU B 1 164 ? 14.906 -5.668 -10.273 1 84.25 164 GLU B CA 1
ATOM 3164 C C . GLU B 1 164 ? 14.359 -6.949 -10.898 1 84.25 164 GLU B C 1
ATOM 3166 O O . GLU B 1 164 ? 13.32 -6.926 -11.57 1 84.25 164 GLU B O 1
ATOM 3171 N N . LYS B 1 165 ? 15.047 -7.953 -10.609 1 86.94 165 LYS B N 1
ATOM 3172 C CA . LYS B 1 165 ? 14.602 -9.297 -10.977 1 86.94 165 LYS B CA 1
ATOM 3173 C C . LYS B 1 165 ? 14.438 -10.18 -9.742 1 86.94 165 LYS B C 1
ATOM 3175 O O . LYS B 1 165 ? 15.164 -10.023 -8.758 1 86.94 165 LYS B O 1
ATOM 3180 N N . PRO B 1 166 ? 13.422 -11.109 -9.859 1 92.56 166 PRO B N 1
ATOM 3181 C CA . PRO B 1 166 ? 13.273 -11.977 -8.688 1 92.56 166 PRO B CA 1
ATOM 3182 C C . PRO B 1 166 ? 14.492 -12.859 -8.453 1 92.56 166 PRO B C 1
ATOM 3184 O O . PRO B 1 166 ? 15 -13.492 -9.391 1 92.56 166 PRO B O 1
ATOM 3187 N N . ALA B 1 167 ? 14.969 -12.859 -7.266 1 91.75 167 ALA B N 1
ATOM 3188 C CA . ALA B 1 167 ? 16.094 -13.711 -6.895 1 91.75 167 ALA B CA 1
ATOM 3189 C C . ALA B 1 167 ? 15.688 -15.18 -6.875 1 91.75 167 ALA B C 1
ATOM 3191 O O . ALA B 1 167 ? 16.531 -16.062 -7.074 1 91.75 167 ALA B O 1
ATOM 3192 N N . PHE B 1 168 ? 14.469 -15.43 -6.645 1 93.69 168 PHE B N 1
ATOM 3193 C CA . PHE B 1 168 ? 13.961 -16.797 -6.645 1 93.69 168 PHE B CA 1
ATOM 3194 C C . PHE B 1 168 ? 12.484 -16.812 -7.031 1 93.69 168 PHE B C 1
ATOM 3196 O O . PHE B 1 168 ? 11.781 -15.812 -6.879 1 93.69 168 PHE B O 1
ATOM 3203 N N . THR B 1 169 ? 12.07 -17.844 -7.559 1 95.5 169 THR B N 1
ATOM 3204 C CA . THR B 1 169 ? 10.688 -18.266 -7.777 1 95.5 169 THR B CA 1
ATOM 3205 C C . THR B 1 169 ? 10.492 -19.719 -7.383 1 95.5 169 THR B C 1
ATOM 3207 O O . THR B 1 169 ? 11.109 -20.625 -7.969 1 95.5 169 THR B O 1
ATOM 3210 N N . VAL B 1 170 ? 9.602 -19.922 -6.379 1 95.5 170 VAL B N 1
ATOM 3211 C CA . VAL B 1 170 ? 9.484 -21.266 -5.809 1 95.5 170 VAL B CA 1
ATOM 3212 C C . VAL B 1 170 ? 8.016 -21.688 -5.789 1 95.5 170 VAL B C 1
ATOM 3214 O O . VAL B 1 170 ? 7.133 -20.875 -5.477 1 95.5 170 VAL B O 1
ATOM 3217 N N . ILE B 1 171 ? 7.82 -22.906 -6.164 1 95.5 171 ILE B N 1
ATOM 3218 C CA . ILE B 1 171 ? 6.539 -23.547 -5.906 1 95.5 171 ILE B CA 1
ATOM 3219 C C . ILE B 1 171 ? 6.699 -24.594 -4.816 1 95.5 171 ILE B C 1
ATOM 3221 O O . ILE B 1 171 ? 7.664 -25.375 -4.828 1 95.5 171 ILE B O 1
ATOM 3225 N N . GLY B 1 172 ? 5.734 -24.578 -3.859 1 93.69 172 GLY B N 1
ATOM 3226 C CA . GLY B 1 172 ? 5.891 -25.562 -2.805 1 93.69 172 GLY B CA 1
ATOM 3227 C C . GLY B 1 172 ? 4.648 -25.734 -1.95 1 93.69 172 GLY B C 1
ATOM 3228 O O . GLY B 1 172 ? 3.721 -24.922 -2.037 1 93.69 172 GLY B O 1
ATOM 3229 N N . LYS B 1 173 ? 4.656 -26.828 -1.253 1 89.69 173 LYS B N 1
ATOM 3230 C CA . LYS B 1 173 ? 3.646 -27.094 -0.233 1 89.69 173 LYS B CA 1
ATOM 3231 C C . LYS B 1 173 ? 4.152 -26.703 1.155 1 89.69 173 LYS B C 1
ATOM 3233 O O . LYS B 1 173 ? 5.102 -27.312 1.664 1 89.69 173 LYS B O 1
ATOM 3238 N N . PRO B 1 174 ? 3.498 -25.734 1.688 1 87.75 174 PRO B N 1
ATOM 3239 C CA . PRO B 1 174 ? 3.922 -25.375 3.047 1 87.75 174 PRO B CA 1
ATOM 3240 C C . PRO B 1 174 ? 3.582 -26.469 4.066 1 87.75 174 PRO B C 1
ATOM 3242 O O . PRO B 1 174 ? 2.66 -27.25 3.846 1 87.75 174 PRO B O 1
ATOM 3245 N N . ASP B 1 175 ? 4.367 -26.5 5.094 1 81.81 175 ASP B N 1
ATOM 3246 C CA . ASP B 1 175 ? 4.008 -27.344 6.219 1 81.81 175 ASP B CA 1
ATOM 3247 C C . ASP B 1 175 ? 3.33 -26.547 7.328 1 81.81 175 ASP B C 1
ATOM 3249 O O . ASP B 1 175 ? 3.064 -25.359 7.164 1 81.81 175 ASP B O 1
ATOM 3253 N N . THR B 1 176 ? 2.986 -27.141 8.398 1 73.62 176 THR B N 1
ATOM 3254 C CA . THR B 1 176 ? 2.209 -26.531 9.469 1 73.62 176 THR B CA 1
ATOM 3255 C C . THR B 1 176 ? 3.055 -25.531 10.242 1 73.62 176 THR B C 1
ATOM 3257 O O . THR B 1 176 ? 2.52 -24.656 10.93 1 73.62 176 THR B O 1
ATOM 3260 N N . ASN B 1 177 ? 4.367 -25.578 10.047 1 75.12 177 ASN B N 1
ATOM 3261 C CA . ASN B 1 177 ? 5.262 -24.719 10.828 1 75.12 177 ASN B CA 1
ATOM 3262 C C . ASN B 1 177 ? 5.812 -23.578 9.984 1 75.12 177 ASN B C 1
ATOM 3264 O O . ASN B 1 177 ? 6.707 -22.844 10.422 1 75.12 177 ASN B O 1
ATOM 3268 N N . GLY B 1 178 ? 5.293 -23.469 8.82 1 78.69 178 GLY B N 1
ATOM 3269 C CA . GLY B 1 178 ? 5.766 -22.391 7.969 1 78.69 178 GLY B CA 1
ATOM 3270 C C . GLY B 1 178 ? 6.969 -22.781 7.129 1 78.69 178 GLY B C 1
ATOM 3271 O O . GLY B 1 178 ? 7.52 -21.953 6.402 1 78.69 178 GLY B O 1
ATOM 3272 N N . SER B 1 179 ? 7.359 -24 7.352 1 85.5 179 SER B N 1
ATOM 3273 C CA . SER B 1 179 ? 8.414 -24.531 6.488 1 85.5 179 SER B CA 1
ATOM 3274 C C . SER B 1 179 ? 7.824 -25.234 5.27 1 85.5 179 SER B C 1
ATOM 3276 O O . SER B 1 179 ? 6.617 -25.172 5.035 1 85.5 179 SER B O 1
ATOM 3278 N N . TRP B 1 180 ? 8.734 -25.75 4.426 1 89.88 180 TRP B N 1
ATOM 3279 C CA . TRP B 1 180 ? 8.281 -26.438 3.225 1 89.88 180 TRP B CA 1
ATOM 3280 C C . TRP B 1 180 ? 8.188 -27.938 3.469 1 89.88 180 TRP B C 1
ATOM 3282 O O . TRP B 1 180 ? 9.125 -28.562 3.973 1 89.88 180 TRP B O 1
ATOM 3292 N N . GLU B 1 181 ? 7.082 -28.484 3.176 1 87.94 181 GLU B N 1
ATOM 3293 C CA . GLU B 1 181 ? 6.988 -29.938 3.041 1 87.94 181 GLU B CA 1
ATOM 3294 C C . GLU B 1 181 ? 7.672 -30.406 1.763 1 87.94 181 GLU B C 1
ATOM 3296 O O . GLU B 1 181 ? 8.352 -31.438 1.764 1 87.94 181 GLU B O 1
ATOM 3301 N N . ALA B 1 182 ? 7.441 -29.75 0.707 1 91.81 182 ALA B N 1
ATOM 3302 C CA . ALA B 1 182 ? 8.039 -29.938 -0.611 1 91.81 182 ALA B CA 1
ATOM 3303 C C . ALA B 1 182 ? 8.148 -28.609 -1.354 1 91.81 182 ALA B C 1
ATOM 3305 O O . ALA B 1 182 ? 7.289 -27.734 -1.213 1 91.81 182 ALA B O 1
ATOM 3306 N N . ARG B 1 183 ? 9.211 -28.453 -2.014 1 93.5 183 ARG B N 1
ATOM 3307 C CA . ARG B 1 183 ? 9.344 -27.234 -2.803 1 93.5 183 ARG B CA 1
ATOM 3308 C C . ARG B 1 183 ? 10.227 -27.469 -4.027 1 93.5 183 ARG B C 1
ATOM 3310 O O . ARG B 1 183 ? 11.023 -28.406 -4.055 1 93.5 183 ARG B O 1
ATOM 3317 N N . LEU B 1 184 ? 10.023 -26.719 -5.016 1 94.38 184 LEU B N 1
ATOM 3318 C CA . LEU B 1 184 ? 10.797 -26.688 -6.25 1 94.38 184 LEU B CA 1
ATOM 3319 C C . LEU B 1 184 ? 11.18 -25.25 -6.621 1 94.38 184 LEU B C 1
ATOM 3321 O O . LEU B 1 184 ? 10.305 -24.391 -6.777 1 94.38 184 LEU B O 1
ATOM 3325 N N . ASN B 1 185 ? 12.469 -25 -6.629 1 94.44 185 ASN B N 1
ATOM 3326 C CA . ASN B 1 185 ? 12.945 -23.719 -7.148 1 94.44 185 ASN B CA 1
ATOM 3327 C C . ASN B 1 185 ? 12.977 -23.719 -8.672 1 94.44 185 ASN B C 1
ATOM 3329 O O . ASN B 1 185 ? 13.773 -24.438 -9.281 1 94.44 185 ASN B O 1
ATOM 3333 N N . LEU B 1 186 ? 12.211 -22.891 -9.25 1 93.56 186 LEU B N 1
ATOM 3334 C CA . LEU B 1 186 ? 12.023 -22.906 -10.695 1 93.56 186 LEU B CA 1
ATOM 3335 C C . LEU B 1 186 ? 13.242 -22.328 -11.414 1 93.56 186 LEU B C 1
ATOM 3337 O O . LEU B 1 186 ? 13.438 -22.562 -12.609 1 93.56 186 LEU B O 1
ATOM 3341 N N . GLN B 1 187 ? 14.016 -21.547 -10.758 1 87.75 187 GLN B N 1
ATOM 3342 C CA . GLN B 1 187 ? 15.156 -20.891 -11.375 1 87.75 187 GLN B CA 1
ATOM 3343 C C . GLN B 1 187 ? 16.344 -21.844 -11.484 1 87.75 187 GLN B C 1
ATOM 3345 O O . GLN B 1 187 ? 17.312 -21.562 -12.211 1 87.75 187 GLN B O 1
ATOM 3350 N N . ASN B 1 188 ? 16.312 -22.859 -10.75 1 76.44 188 ASN B N 1
ATOM 3351 C CA . ASN B 1 188 ? 17.422 -23.812 -10.805 1 76.44 188 ASN B CA 1
ATOM 3352 C C . ASN B 1 188 ? 17.469 -24.531 -12.148 1 76.44 188 ASN B C 1
ATOM 3354 O O . ASN B 1 188 ? 18.547 -24.922 -12.609 1 76.44 188 ASN B O 1
ATOM 3358 N N . ASN B 1 189 ? 16.359 -24.719 -12.789 1 60.78 189 ASN B N 1
ATOM 3359 C CA . ASN B 1 189 ? 16.297 -25.484 -14.023 1 60.78 189 ASN B CA 1
ATOM 3360 C C . ASN B 1 189 ? 16.562 -24.609 -15.242 1 60.78 189 ASN B C 1
ATOM 3362 O O . ASN B 1 189 ? 16.688 -25.109 -16.359 1 60.78 189 ASN B O 1
ATOM 3366 N N . VAL B 1 190 ? 16.5 -23.266 -15.203 1 58.47 190 VAL B N 1
ATOM 3367 C CA . VAL B 1 190 ? 16.641 -22.344 -16.328 1 58.47 190 VAL B CA 1
ATOM 3368 C C . VAL B 1 190 ? 18.078 -22.375 -16.828 1 58.47 190 VAL B C 1
ATOM 3370 O O . VAL B 1 190 ? 18.328 -22.078 -18 1 58.47 190 VAL B O 1
ATOM 3373 N N . GLN B 1 191 ? 19 -22.547 -16.047 1 52.25 191 GLN B N 1
ATOM 3374 C CA . GLN B 1 191 ? 20.391 -22.516 -16.5 1 52.25 191 GLN B CA 1
ATOM 3375 C C . GLN B 1 191 ? 20.609 -23.453 -17.688 1 52.25 191 GLN B C 1
ATOM 3377 O O . GLN B 1 191 ? 21.531 -23.234 -18.484 1 52.25 191 GLN B O 1
ATOM 3382 N N . LEU B 1 192 ? 19.688 -24.281 -17.859 1 50.94 192 LEU B N 1
ATOM 3383 C CA . LEU B 1 192 ? 20.062 -25.281 -18.875 1 50.94 192 LEU B CA 1
ATOM 3384 C C . LEU B 1 192 ? 19.547 -24.875 -20.25 1 50.94 192 LEU B C 1
ATOM 3386 O O . LEU B 1 192 ? 19.719 -25.594 -21.219 1 50.94 192 LEU B O 1
ATOM 3390 N N . ILE B 1 193 ? 18.922 -23.734 -20.25 1 52.06 193 ILE B N 1
ATOM 3391 C CA . ILE B 1 193 ? 18.25 -23.484 -21.516 1 52.06 193 ILE B CA 1
ATOM 3392 C C . ILE B 1 193 ? 19.188 -22.688 -22.438 1 52.06 193 ILE B C 1
ATOM 3394 O O . ILE B 1 193 ? 20.016 -21.891 -21.953 1 52.06 193 ILE B O 1
ATOM 3398 N N . SER B 1 194 ? 19.031 -23 -23.672 1 53.81 194 SER B N 1
ATOM 3399 C CA . SER B 1 194 ? 19.781 -22.359 -24.75 1 53.81 194 SER B CA 1
ATOM 3400 C C . SER B 1 194 ? 19.438 -20.875 -24.844 1 53.81 194 SER B C 1
ATOM 3402 O O . SER B 1 194 ? 18.406 -20.438 -24.344 1 53.81 194 SER B O 1
ATOM 3404 N N . ALA B 1 195 ? 20.297 -20.047 -25.359 1 52.19 195 ALA B N 1
ATOM 3405 C CA . ALA B 1 195 ? 20.172 -18.609 -25.578 1 52.19 195 ALA B CA 1
ATOM 3406 C C . ALA B 1 195 ? 18.875 -18.281 -26.312 1 52.19 195 ALA B C 1
ATOM 3408 O O . ALA B 1 195 ? 18.219 -17.281 -26.031 1 52.19 195 ALA B O 1
ATOM 3409 N N . GLY B 1 196 ? 18.469 -19.047 -27.188 1 49.94 196 GLY B N 1
ATOM 3410 C CA . GLY B 1 196 ? 17.266 -18.844 -27.969 1 49.94 196 GLY B CA 1
ATOM 3411 C C . GLY B 1 196 ? 15.992 -18.984 -27.141 1 49.94 196 GLY B C 1
ATOM 3412 O O . GLY B 1 196 ? 15.078 -18.156 -27.281 1 49.94 196 GLY B O 1
ATOM 3413 N N . GLU B 1 197 ? 15.953 -19.922 -26.359 1 54.44 197 GLU B N 1
ATOM 3414 C CA . GLU B 1 197 ? 14.781 -20.156 -25.531 1 54.44 197 GLU B CA 1
ATOM 3415 C C . GLU B 1 197 ? 14.586 -19.047 -24.5 1 54.44 197 GLU B C 1
ATOM 3417 O O . GLU B 1 197 ? 13.453 -18.641 -24.219 1 54.44 197 GLU B O 1
ATOM 3422 N N . LYS B 1 198 ? 15.703 -18.594 -24.172 1 56.28 198 LYS B N 1
ATOM 3423 C CA . LYS B 1 198 ? 15.688 -17.469 -23.25 1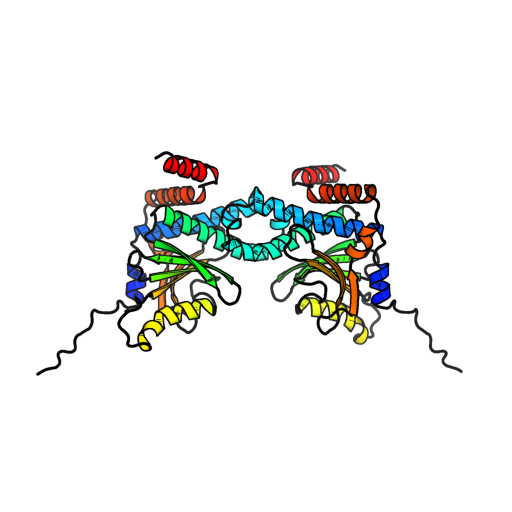 56.28 198 LYS B CA 1
ATOM 3424 C C . LYS B 1 198 ? 15.039 -16.25 -23.875 1 56.28 198 LYS B C 1
ATOM 3426 O O . LYS B 1 198 ? 14.289 -15.523 -23.219 1 56.28 198 LYS B O 1
ATOM 3431 N N . GLN B 1 199 ? 15.367 -16.047 -25.078 1 56.44 199 GLN B N 1
ATOM 3432 C CA . GLN B 1 199 ? 14.82 -14.906 -25.797 1 56.44 199 GLN B CA 1
ATOM 3433 C C . GLN B 1 199 ? 13.312 -15.055 -26 1 56.44 199 GLN B C 1
ATOM 3435 O O . GLN B 1 199 ? 12.57 -14.078 -25.906 1 56.44 199 GLN B O 1
ATOM 3440 N N . ASP B 1 200 ? 12.867 -16.219 -26.219 1 53.66 200 ASP B N 1
ATOM 3441 C CA . ASP B 1 200 ? 11.445 -16.469 -26.422 1 53.66 200 ASP B CA 1
ATOM 3442 C C . ASP B 1 200 ? 10.648 -16.234 -25.141 1 53.66 200 ASP B C 1
ATOM 3444 O O . ASP B 1 200 ? 9.547 -15.664 -25.188 1 53.66 200 ASP B O 1
ATOM 3448 N N . ILE B 1 201 ? 11.211 -16.609 -24.188 1 55.28 201 ILE B N 1
ATOM 3449 C CA . ILE B 1 201 ? 10.578 -16.422 -22.891 1 55.28 201 ILE B CA 1
ATOM 3450 C C . ILE B 1 201 ? 10.477 -14.938 -22.562 1 55.28 201 ILE B C 1
ATOM 3452 O O . ILE B 1 201 ? 9.445 -14.477 -22.078 1 55.28 201 ILE B O 1
ATOM 3456 N N . LYS B 1 202 ? 11.578 -14.328 -22.953 1 59.09 202 LYS B N 1
ATOM 3457 C CA . LYS B 1 202 ? 11.617 -12.891 -22.703 1 59.09 202 LYS B CA 1
ATOM 3458 C C . LYS B 1 202 ? 10.57 -12.156 -23.531 1 59.09 202 LYS B C 1
ATOM 3460 O O . LYS B 1 202 ? 9.891 -11.25 -23.031 1 59.09 202 LYS B O 1
ATOM 3465 N N . THR B 1 203 ? 10.469 -12.586 -24.688 1 56.72 203 THR B N 1
ATOM 3466 C CA . THR B 1 203 ? 9.523 -11.945 -25.594 1 56.72 203 THR B CA 1
ATOM 3467 C C . THR B 1 203 ? 8.086 -12.219 -25.156 1 56.72 203 THR B C 1
ATOM 3469 O O . THR B 1 203 ? 7.246 -11.32 -25.156 1 56.72 203 THR B O 1
ATOM 3472 N N . THR B 1 204 ? 7.809 -13.398 -24.812 1 54.66 204 THR B N 1
ATOM 3473 C CA . THR B 1 204 ? 6.461 -13.766 -24.391 1 54.66 204 THR B CA 1
ATOM 3474 C C . THR B 1 204 ? 6.102 -13.055 -23.094 1 54.66 204 THR B C 1
ATOM 3476 O O . THR B 1 204 ? 4.992 -12.539 -22.938 1 54.66 204 THR B O 1
ATOM 3479 N N . SER B 1 205 ? 7.117 -13.047 -22.344 1 55.66 205 SER B N 1
ATOM 3480 C CA . SER B 1 205 ? 6.898 -12.422 -21.047 1 55.66 205 SER B CA 1
ATOM 3481 C C . SER B 1 205 ? 6.664 -10.922 -21.188 1 55.66 205 SER B C 1
ATOM 3483 O O . SER B 1 205 ? 5.809 -10.352 -20.5 1 55.66 205 SER B O 1
ATOM 3485 N N . ARG B 1 206 ? 7.465 -10.367 -22.078 1 57.12 206 ARG B N 1
ATOM 3486 C CA . ARG B 1 206 ? 7.309 -8.945 -22.359 1 57.12 206 ARG B CA 1
ATOM 3487 C C . ARG B 1 206 ? 5.957 -8.656 -23 1 57.12 206 ARG B C 1
ATOM 3489 O O . ARG B 1 206 ? 5.324 -7.641 -22.703 1 57.12 206 ARG B O 1
ATOM 3496 N N . GLU B 1 207 ? 5.641 -9.484 -23.844 1 54.41 207 GLU B N 1
ATOM 3497 C CA . GLU B 1 207 ? 4.352 -9.336 -24.516 1 54.41 207 GLU B CA 1
ATOM 3498 C C . GLU B 1 207 ? 3.201 -9.422 -23.516 1 54.41 207 GLU B C 1
ATOM 3500 O O . GLU B 1 207 ? 2.223 -8.68 -23.625 1 54.41 207 GLU B O 1
ATOM 3505 N N . VAL B 1 208 ? 3.42 -10.289 -22.656 1 52.47 208 VAL B N 1
ATOM 3506 C CA . VAL B 1 208 ? 2.395 -10.438 -21.625 1 52.47 208 VAL B CA 1
ATOM 3507 C C . VAL B 1 208 ? 2.369 -9.195 -20.75 1 52.47 208 VAL B C 1
ATOM 3509 O O . VAL B 1 208 ? 1.297 -8.711 -20.375 1 52.47 208 VAL B O 1
ATOM 3512 N N . ALA B 1 209 ? 3.549 -8.781 -20.531 1 52.78 209 ALA B N 1
ATOM 3513 C CA . ALA B 1 209 ? 3.666 -7.625 -19.656 1 52.78 209 ALA B CA 1
ATOM 3514 C C . ALA B 1 209 ? 3.25 -6.34 -20.359 1 52.78 209 ALA B C 1
ATOM 3516 O O . ALA B 1 209 ? 2.711 -5.422 -19.75 1 52.78 209 ALA B O 1
ATOM 3517 N N . SER B 1 210 ? 3.76 -6.113 -21.547 1 46.41 210 SER B N 1
ATOM 3518 C CA . SER B 1 210 ? 3.51 -4.906 -22.328 1 46.41 210 SER B CA 1
ATOM 3519 C C . SER B 1 210 ? 2.051 -4.824 -22.766 1 46.41 210 SER B C 1
ATOM 3521 O O . SER B 1 210 ? 1.654 -3.873 -23.453 1 46.41 210 SER B O 1
ATOM 3523 N N . PHE B 1 211 ? 1.221 -5.738 -22.594 1 39.72 211 PHE B N 1
ATOM 3524 C CA . PHE B 1 211 ? -0.156 -5.578 -23.047 1 39.72 211 PHE B CA 1
ATOM 3525 C C . PHE B 1 211 ? -0.798 -4.355 -22.391 1 39.72 211 PHE B C 1
ATOM 3527 O O . PHE B 1 211 ? -1.105 -4.371 -21.203 1 39.72 211 PHE B O 1
ATOM 3534 N N . SER B 1 212 ? -0.418 -3.252 -22.75 1 39.28 212 SER B N 1
ATOM 3535 C CA . SER B 1 212 ? -1.071 -1.962 -22.547 1 39.28 212 SER B CA 1
ATOM 3536 C C . SER B 1 212 ? -2.576 -2.062 -22.766 1 39.28 212 SER B C 1
ATOM 3538 O O . SER B 1 212 ? -3.047 -2.986 -23.438 1 39.28 212 SER B O 1
ATOM 3540 N N . ALA B 1 213 ? -3.379 -1.239 -22.125 1 38.97 213 ALA B N 1
ATOM 3541 C CA . ALA B 1 213 ? -4.797 -1.022 -22.391 1 38.97 213 ALA B CA 1
ATOM 3542 C C . ALA B 1 213 ? -5.078 -1.035 -23.891 1 38.97 213 ALA B C 1
ATOM 3544 O O . ALA B 1 213 ? -6.117 -1.536 -24.328 1 38.97 213 ALA B O 1
ATOM 3545 N N . ASP B 1 214 ? -4.18 -0.583 -24.656 1 37.38 214 ASP B N 1
ATOM 3546 C CA . ASP B 1 214 ? -4.461 -0.413 -26.062 1 37.38 214 ASP B CA 1
ATOM 3547 C C . ASP B 1 214 ? -4.562 -1.765 -26.781 1 37.38 214 ASP B C 1
ATOM 3549 O O . ASP B 1 214 ? -5.453 -1.976 -27.594 1 37.38 214 ASP B O 1
ATOM 3553 N N . GLU B 1 215 ? -3.748 -2.668 -26.438 1 36.47 215 GLU B N 1
ATOM 3554 C CA . GLU B 1 215 ? -3.836 -3.939 -27.156 1 36.47 215 GLU B CA 1
ATOM 3555 C C . GLU B 1 215 ? -4.992 -4.789 -26.625 1 36.47 215 GLU B C 1
ATOM 3557 O O . GLU B 1 215 ? -5.625 -5.523 -27.391 1 36.47 215 GLU B O 1
ATOM 3562 N N . PHE B 1 216 ? -5.328 -4.555 -25.391 1 33.91 216 PHE B N 1
ATOM 3563 C CA . PHE B 1 216 ? -6.512 -5.238 -24.891 1 33.91 216 PHE B CA 1
ATOM 3564 C C . PHE B 1 216 ? -7.777 -4.664 -25.516 1 33.91 216 PHE B C 1
ATOM 3566 O O . PHE B 1 216 ? -8.703 -5.406 -25.859 1 33.91 216 PHE B O 1
ATOM 3573 N N . LYS B 1 217 ? -7.828 -3.381 -25.688 1 36.31 217 LYS B N 1
ATOM 3574 C CA . LYS B 1 217 ? -8.922 -2.799 -26.453 1 36.31 217 LYS B CA 1
ATOM 3575 C C . LYS B 1 217 ? -8.969 -3.371 -27.875 1 36.31 217 LYS B C 1
ATOM 3577 O O . LYS B 1 217 ? -10.039 -3.686 -28.391 1 36.31 217 LYS B O 1
ATOM 3582 N N . GLN B 1 218 ? -7.906 -3.572 -28.422 1 35.44 218 GLN B N 1
ATOM 3583 C CA . GLN B 1 218 ? -7.879 -4.145 -29.766 1 35.44 218 GLN B CA 1
ATOM 3584 C C . GLN B 1 218 ? -8.312 -5.609 -29.75 1 35.44 218 GLN B C 1
ATOM 3586 O O . GLN B 1 218 ? -9.008 -6.07 -30.656 1 35.44 218 GLN B O 1
ATOM 3591 N N . TYR B 1 219 ? -7.973 -6.312 -28.766 1 32.06 219 TYR B N 1
ATOM 3592 C CA . TYR B 1 219 ? -8.391 -7.707 -28.703 1 32.06 219 TYR B CA 1
ATOM 3593 C C . TYR B 1 219 ? -9.859 -7.812 -28.297 1 32.06 219 TYR B C 1
ATOM 3595 O O . TYR B 1 219 ? -10.594 -8.648 -28.828 1 32.06 219 TYR B O 1
ATOM 3603 N N . GLN B 1 220 ? -10.32 -7.047 -27.375 1 33.41 220 GLN B N 1
ATOM 3604 C CA . GLN B 1 220 ? -11.758 -7.027 -27.125 1 33.41 220 GLN B CA 1
ATOM 3605 C C . GLN B 1 220 ? -12.523 -6.594 -28.375 1 33.41 220 GLN B C 1
ATOM 3607 O O . GLN B 1 220 ? -13.609 -7.109 -28.656 1 33.41 220 GLN B O 1
ATOM 3612 N N . GLU B 1 221 ? -12.086 -5.613 -29.016 1 36.16 221 GLU B N 1
ATOM 3613 C CA . GLU B 1 221 ? -12.734 -5.215 -30.25 1 36.16 221 GLU B CA 1
ATOM 3614 C C . GLU B 1 221 ? -12.672 -6.336 -31.297 1 36.16 221 GLU B C 1
ATOM 3616 O O . GLU B 1 221 ? -13.602 -6.512 -32.062 1 36.16 221 GLU B O 1
ATOM 3621 N N . PHE B 1 222 ? -11.633 -7.07 -31.234 1 33.38 222 PHE B N 1
ATOM 3622 C CA . PHE B 1 222 ? -11.617 -8.18 -32.188 1 33.38 222 PHE B CA 1
ATOM 3623 C C . PHE B 1 222 ? -12.578 -9.281 -31.734 1 33.38 222 PHE B C 1
ATOM 3625 O O . PHE B 1 222 ? -13.242 -9.891 -32.562 1 33.38 222 PHE B O 1
ATOM 3632 N N . ASN B 1 223 ? -12.672 -9.586 -30.531 1 32.69 223 ASN B N 1
ATOM 3633 C CA . ASN B 1 223 ? -13.586 -10.68 -30.203 1 32.69 223 ASN B CA 1
ATOM 3634 C C . ASN B 1 223 ? -15.031 -10.211 -30.172 1 32.69 223 ASN B C 1
ATOM 3636 O O . ASN B 1 223 ? -15.945 -11.008 -29.938 1 32.69 223 ASN B O 1
ATOM 3640 N N . ILE B 1 224 ? -15.219 -8.914 -29.969 1 32.84 224 ILE B N 1
ATOM 3641 C CA . ILE B 1 224 ? -16.625 -8.555 -30.172 1 32.84 224 ILE B CA 1
ATOM 3642 C C . ILE B 1 224 ? -16.953 -8.641 -31.656 1 32.84 224 ILE B C 1
ATOM 3644 O O . ILE B 1 224 ? -18.125 -8.758 -32.031 1 32.84 224 ILE B O 1
ATOM 3648 N N . GLU B 1 225 ? -16 -8.359 -32.531 1 33.28 225 GLU B N 1
ATOM 3649 C CA . GLU B 1 225 ? -16.438 -8.406 -33.938 1 33.28 225 GLU B CA 1
ATOM 3650 C C . GLU B 1 225 ? -16.422 -9.836 -34.469 1 33.28 225 GLU B C 1
ATOM 3652 O O . GLU B 1 225 ? -16.906 -10.102 -35.562 1 33.28 225 GLU B O 1
ATOM 3657 N N . GLY B 1 226 ? -15.82 -10.75 -33.75 1 28.55 226 GLY B N 1
ATOM 3658 C CA . GLY B 1 226 ? -16.047 -12.055 -34.344 1 28.55 226 GLY B CA 1
ATOM 3659 C C . GLY B 1 226 ? -17.156 -12.844 -33.688 1 28.55 226 GLY B C 1
ATOM 3660 O O . GLY B 1 226 ? -17.516 -12.57 -32.531 1 28.55 226 GLY B O 1
#